Protein AF-0000000083104928 (afdb_homodimer)

Sequence (416 aa):
MKYLKHSHRYGLSLMKNEDEFIHLWEDITTALDTISEEDIINYYNQHCANSMSISKAINNLIKERLLQRGWNKESPIFQATKYRNKRWRLDFAKDKISIEVAFNHGEAIAWNLLKPVMASELNHIEKAIQTKVGVLITATKDMKKQGAFDGACGEYEKVLRYLTPMNDILTVPMVIIGLKAPQTFRVKKHKINGKNIGVIERFTDLKLMKYLKHSHRYGLSLMKNEDEFIHLWEDITTALDTISEEDIINYYNQHCANSMSISKAINNLIKERLLQRGWNKESPIFQATKYRNKRWRLDFAKDKISIEVAFNHGEAIAWNLLKPVMASELNHIEKAIQTKVGVLITATKDMKKQGAFDGACGEYEKVLRYLTPMNDILTVPMVIIGLKAPQTFRVKKHKINGKNIGVIERFTDLKL

Solvent-accessible surface area (backbone atoms only — not comparable to full-atom values): 21340 Å² total; per-residue (Å²): 71,59,64,48,78,42,61,40,80,54,20,46,57,45,30,70,68,34,81,88,29,32,66,58,42,49,51,54,50,48,36,44,55,68,38,44,70,63,54,42,52,53,44,23,63,72,74,37,55,77,33,37,33,47,60,63,36,49,54,50,52,48,48,52,41,39,44,75,71,66,38,39,64,66,31,45,30,34,59,52,70,94,46,51,51,79,87,33,38,33,53,26,33,48,87,41,36,32,35,33,75,45,76,46,52,40,58,39,49,56,53,61,59,40,50,42,31,56,21,39,54,88,61,96,59,56,61,59,37,62,30,62,35,27,35,39,39,28,30,20,66,59,17,32,58,35,32,34,41,63,86,59,34,35,35,33,68,61,54,58,65,47,47,69,77,35,42,85,65,53,70,50,21,21,31,43,31,19,32,50,46,67,88,58,42,32,34,43,79,42,75,54,95,89,38,64,25,26,42,84,42,45,52,76,65,62,80,104,71,59,63,48,80,42,61,39,82,54,20,44,58,44,30,69,66,35,81,90,29,32,66,57,43,48,49,54,51,48,35,44,56,67,39,45,70,64,53,45,53,52,43,22,62,72,75,37,56,77,34,38,33,47,59,63,35,50,53,50,53,48,48,52,41,38,45,77,70,66,39,38,64,66,32,46,31,35,58,51,72,92,45,51,52,79,87,33,38,33,52,25,32,47,88,40,35,32,35,35,75,45,76,47,53,39,58,39,50,56,52,61,59,41,50,43,32,55,20,38,55,88,61,95,58,57,62,58,36,62,31,62,36,28,34,38,40,27,32,21,65,61,17,32,59,35,32,34,40,63,87,60,34,35,34,32,67,60,54,57,65,47,47,69,77,36,43,85,65,54,73,48,21,20,30,41,31,20,34,50,45,68,88,59,43,34,34,43,78,41,76,54,95,90,37,62,24,27,41,83,42,46,52,76,66,62,80,103

Structure (mmCIF, N/CA/C/O backbone):
data_AF-0000000083104928-model_v1
#
loop_
_entity.id
_entity.type
_entity.pdbx_description
1 polymer 'Restriction endonuclease'
#
loop_
_atom_site.group_PDB
_atom_site.id
_atom_site.type_symbol
_atom_site.label_atom_id
_atom_site.label_alt_id
_atom_site.label_comp_id
_atom_site.label_asym_id
_atom_site.label_entity_id
_atom_site.label_seq_id
_atom_site.pdbx_PDB_ins_code
_atom_site.Cartn_x
_atom_site.Cartn_y
_atom_site.Cartn_z
_atom_site.occupancy
_atom_site.B_iso_or_equiv
_atom_site.auth_seq_id
_atom_site.auth_comp_id
_atom_site.auth_asym_id
_atom_site.auth_atom_id
_atom_site.pdbx_PDB_model_num
ATOM 1 N N . MET A 1 1 ? 1.192 27.172 7.723 1 92.25 1 MET A N 1
ATOM 2 C CA . MET A 1 1 ? 1.395 26.531 6.426 1 92.25 1 MET A CA 1
ATOM 3 C C . MET A 1 1 ? 0.105 26.531 5.609 1 92.25 1 MET A C 1
ATOM 5 O O . MET A 1 1 ? -0.984 26.375 6.164 1 92.25 1 MET A O 1
ATOM 9 N N . LYS A 1 2 ? 0.23 26.859 4.34 1 97 2 LYS A N 1
ATOM 10 C CA . LYS A 1 2 ? -0.907 26.781 3.43 1 97 2 LYS A CA 1
ATOM 11 C C . LYS A 1 2 ? -1.117 25.359 2.934 1 97 2 LYS A C 1
ATOM 13 O O . LYS A 1 2 ? -0.159 24.594 2.801 1 97 2 LYS A O 1
ATOM 18 N N . TYR A 1 3 ? -2.408 25.062 2.764 1 98.62 3 TYR A N 1
ATOM 19 C CA . TYR A 1 3 ? -2.688 23.703 2.328 1 98.62 3 TYR A CA 1
ATOM 20 C C . TYR A 1 3 ? -4.016 23.625 1.584 1 98.62 3 TYR A C 1
ATOM 22 O O . TYR A 1 3 ? -4.855 24.516 1.711 1 98.62 3 TYR A O 1
ATOM 30 N N . LEU A 1 4 ? -4.105 22.641 0.696 1 98.75 4 LEU A N 1
ATOM 31 C CA . LEU A 1 4 ? -5.34 22.281 0.007 1 98.75 4 LEU A CA 1
ATOM 32 C C . LEU A 1 4 ? -6.133 21.25 0.811 1 98.75 4 LEU A C 1
ATOM 34 O O . LEU A 1 4 ? -5.566 20.531 1.633 1 98.75 4 LEU A O 1
ATOM 38 N N . LYS A 1 5 ? -7.43 21.25 0.591 1 98.56 5 LYS A N 1
ATOM 39 C CA . LYS A 1 5 ? -8.312 20.281 1.236 1 98.56 5 LYS A CA 1
ATOM 40 C C . LYS A 1 5 ? -9.188 19.562 0.211 1 98.56 5 LYS A C 1
ATOM 42 O O . LYS A 1 5 ? -9.68 20.188 -0.731 1 98.56 5 LYS A O 1
ATOM 47 N N . HIS A 1 6 ? -9.336 18.297 0.372 1 98.75 6 HIS A N 1
ATOM 48 C CA . HIS A 1 6 ? -10.289 17.5 -0.39 1 98.75 6 HIS A CA 1
ATOM 49 C C . HIS A 1 6 ? -11.164 16.672 0.533 1 98.75 6 HIS A C 1
ATOM 51 O O . HIS A 1 6 ? -10.664 16.062 1.486 1 98.75 6 HIS A O 1
ATOM 57 N N . SER A 1 7 ? -12.445 16.734 0.189 1 98.69 7 SER A N 1
ATOM 58 C CA . SER A 1 7 ? -13.414 16 0.996 1 98.69 7 SER A CA 1
ATOM 59 C C . SER A 1 7 ? -13.766 14.664 0.354 1 98.69 7 SER A C 1
ATOM 61 O O . SER A 1 7 ? -14.273 14.625 -0.767 1 98.69 7 SER A O 1
ATOM 63 N N . HIS A 1 8 ? -13.461 13.594 1.001 1 98.44 8 HIS A N 1
ATOM 64 C CA . HIS A 1 8 ? -13.906 12.266 0.614 1 98.44 8 HIS A CA 1
ATOM 65 C C . HIS A 1 8 ? -15.109 11.828 1.445 1 98.44 8 HIS A C 1
ATOM 67 O O . HIS A 1 8 ? -15.07 11.883 2.676 1 98.44 8 HIS A O 1
ATOM 73 N N . ARG A 1 9 ? -16.203 11.445 0.816 1 97.19 9 ARG A N 1
ATOM 74 C CA . ARG A 1 9 ? -17.422 11 1.465 1 97.19 9 ARG A CA 1
ATOM 75 C C . ARG A 1 9 ? -17.875 12 2.523 1 97.19 9 ARG A C 1
ATOM 77 O O . ARG A 1 9 ? -18.156 11.625 3.666 1 97.19 9 ARG A O 1
ATOM 84 N N . TYR A 1 10 ? -17.766 13.258 2.225 1 97.69 10 TYR A N 1
ATOM 85 C CA . TYR A 1 10 ? -18.281 14.375 3.006 1 97.69 10 TYR A CA 1
ATOM 86 C C . TYR A 1 10 ? -17.5 14.555 4.293 1 97.69 10 TYR A C 1
ATOM 88 O O . TYR A 1 10 ? -18.016 15.07 5.285 1 97.69 10 TYR A O 1
ATOM 96 N N . GLY A 1 11 ? -16.25 14.094 4.277 1 98.44 11 GLY A N 1
ATOM 97 C CA . GLY A 1 11 ? -15.422 14.203 5.465 1 98.44 11 GLY A CA 1
ATOM 98 C C . GLY A 1 11 ? -15.242 15.625 5.945 1 98.44 11 GLY A C 1
ATOM 99 O O . GLY A 1 11 ? -15.336 15.898 7.145 1 98.44 11 GLY A O 1
ATOM 100 N N . LEU A 1 12 ? -15.055 16.5 5.008 1 98.5 12 LEU A N 1
ATOM 101 C CA . LEU A 1 12 ? -14.836 17.891 5.371 1 98.5 12 LEU A CA 1
ATOM 102 C C . LEU A 1 12 ? -16.094 18.5 5.969 1 98.5 12 LEU A C 1
ATOM 104 O O . LEU A 1 12 ? -16.031 19.25 6.953 1 98.5 12 LEU A O 1
ATOM 108 N N . SER A 1 13 ? -17.203 18.234 5.387 1 98.12 13 SER A N 1
ATOM 109 C CA . SER A 1 13 ? -18.484 18.719 5.898 1 98.12 13 SER A CA 1
ATOM 110 C C . SER A 1 13 ? -18.734 18.234 7.32 1 98.12 13 SER A C 1
ATOM 112 O O . SER A 1 13 ? -19.188 19 8.18 1 98.12 13 SER A O 1
ATOM 114 N N . LEU A 1 14 ? -18.484 17.031 7.562 1 98.06 14 LEU A N 1
ATOM 115 C CA . LEU A 1 14 ? -18.641 16.484 8.898 1 98.06 14 LEU A CA 1
ATOM 116 C C . LEU A 1 14 ? -17.734 17.188 9.898 1 98.06 14 LEU A C 1
ATOM 118 O O . LEU A 1 14 ? -18.172 17.594 10.969 1 98.06 14 LEU A O 1
ATOM 122 N N . MET A 1 15 ? -16.5 17.391 9.523 1 98 15 MET A N 1
ATOM 123 C CA . MET A 1 15 ? -15.508 18 10.406 1 98 15 MET A CA 1
ATOM 124 C C . MET A 1 15 ? -15.891 19.438 10.742 1 98 15 MET A C 1
ATOM 126 O O . MET A 1 15 ? -15.648 19.906 11.852 1 98 15 MET A O 1
ATOM 130 N N . LYS A 1 16 ? -16.531 20.094 9.852 1 97.94 16 LYS A N 1
ATOM 131 C CA . LYS A 1 16 ? -16.781 21.516 9.992 1 97.94 16 LYS A CA 1
ATOM 132 C C . LYS A 1 16 ? -18.125 21.766 10.656 1 97.94 16 LYS A C 1
ATOM 134 O O . LYS A 1 16 ? -18.375 22.859 11.203 1 97.94 16 LYS A O 1
ATOM 139 N N . ASN A 1 17 ? -19.062 20.781 10.602 1 97.44 17 ASN A N 1
ATOM 140 C CA . ASN A 1 17 ? -20.453 21.125 10.938 1 97.44 17 ASN A CA 1
ATOM 141 C C . ASN A 1 17 ? -20.984 20.266 12.078 1 97.44 17 ASN A C 1
ATOM 143 O O . ASN A 1 17 ? -21.984 20.609 12.711 1 97.44 17 ASN A O 1
ATOM 147 N N . GLU A 1 18 ? -20.375 19.172 12.328 1 97.06 18 GLU A N 1
ATOM 148 C CA . GLU A 1 18 ? -20.859 18.328 13.406 1 97.06 18 GLU A CA 1
ATOM 149 C C . GLU A 1 18 ? -20.234 18.719 14.742 1 97.06 18 GLU A C 1
ATOM 151 O O . GLU A 1 18 ? -19.016 18.828 14.852 1 97.06 18 GLU A O 1
ATOM 156 N N . ASP A 1 19 ? -21.047 18.812 15.703 1 96.69 19 ASP A N 1
ATOM 157 C CA . ASP A 1 19 ? -20.641 19.312 17.016 1 96.69 19 ASP A CA 1
ATOM 158 C C . ASP A 1 19 ? -19.5 18.469 17.594 1 96.69 19 ASP A C 1
ATOM 160 O O . ASP A 1 19 ? -18.594 19 18.234 1 96.69 19 ASP A O 1
ATOM 164 N N . GLU A 1 20 ? -19.531 17.234 17.328 1 95.94 20 GLU A N 1
ATOM 165 C CA . GLU A 1 20 ? -18.562 16.328 17.922 1 95.94 20 GLU A CA 1
ATOM 166 C C . GLU A 1 20 ? -17.188 16.5 17.297 1 95.94 20 GLU A C 1
ATOM 168 O O . GLU A 1 20 ? -16.172 16.141 17.891 1 95.94 20 GLU A O 1
ATOM 173 N N . PHE A 1 21 ? -17.141 17.125 16.094 1 97.69 21 PHE A N 1
ATOM 174 C CA . PHE A 1 21 ? -15.891 17.109 15.359 1 97.69 21 PHE A CA 1
ATOM 175 C C . PHE A 1 21 ? -15.312 18.5 15.219 1 97.69 21 PHE A C 1
ATOM 177 O O . PHE A 1 21 ? -14.117 18.672 14.938 1 97.69 21 PHE A O 1
ATOM 184 N N . ILE A 1 22 ? -16.062 19.547 15.414 1 98 22 ILE A N 1
ATOM 185 C CA . ILE A 1 22 ? -15.688 20.922 15.109 1 98 22 ILE A CA 1
ATOM 186 C C . ILE A 1 22 ? -14.422 21.297 15.883 1 98 22 ILE A C 1
ATOM 188 O O . ILE A 1 22 ? -13.484 21.859 15.32 1 98 22 ILE A O 1
ATOM 192 N N . HIS A 1 23 ? -14.406 21 17.141 1 97.81 23 HIS A N 1
ATOM 193 C CA . HIS A 1 23 ? -13.258 21.359 17.953 1 97.81 23 HIS A CA 1
ATOM 194 C C . HIS A 1 23 ? -12.008 20.594 17.531 1 97.81 23 HIS A C 1
ATOM 196 O O . HIS A 1 23 ? -10.898 21.109 17.609 1 97.81 23 HIS A O 1
ATOM 202 N N . LEU A 1 24 ? -12.117 19.328 17.094 1 98.25 24 LEU A N 1
ATOM 203 C CA . LEU A 1 24 ? -11.008 18.516 16.625 1 98.25 24 LEU A CA 1
ATOM 204 C C . LEU A 1 24 ? -10.461 19.047 15.297 1 98.25 24 LEU A C 1
ATOM 206 O O . LEU A 1 24 ? -9.25 19.078 15.086 1 98.25 24 LEU A O 1
ATOM 210 N N . TRP A 1 25 ? -11.414 19.453 14.461 1 98.56 25 TRP A N 1
ATOM 211 C CA . TRP A 1 25 ? -11.008 20.078 13.195 1 98.56 25 TRP A CA 1
ATOM 212 C C . TRP A 1 25 ? -10.227 21.359 13.453 1 98.56 25 TRP A C 1
ATOM 214 O O . TRP A 1 25 ? -9.211 21.609 12.805 1 98.56 25 TRP A O 1
ATOM 224 N N . GLU A 1 26 ? -10.68 22.125 14.359 1 98.19 26 GLU A N 1
ATOM 225 C CA . GLU A 1 26 ? -9.984 23.344 14.742 1 98.19 26 GLU A CA 1
ATOM 226 C C . GLU A 1 26 ? -8.578 23.047 15.266 1 98.19 26 GLU A C 1
ATOM 228 O O . GLU A 1 26 ? -7.633 23.766 14.969 1 98.19 26 GLU A O 1
ATOM 233 N N . ASP A 1 27 ? -8.43 21.969 16.047 1 98.25 27 ASP A N 1
ATOM 234 C CA . ASP A 1 27 ? -7.113 21.547 16.531 1 98.25 27 ASP A CA 1
ATOM 235 C C . ASP A 1 27 ? -6.16 21.297 15.359 1 98.25 27 ASP A C 1
ATOM 237 O O . ASP A 1 27 ? -5.027 21.781 15.367 1 98.25 27 ASP A O 1
ATOM 241 N N . ILE A 1 28 ? -6.629 20.547 14.406 1 98.69 28 ILE A N 1
ATOM 242 C CA . ILE A 1 28 ? -5.809 20.156 13.266 1 98.69 28 ILE A CA 1
ATOM 243 C C . ILE A 1 28 ? -5.426 21.375 12.445 1 98.69 28 ILE A C 1
ATOM 245 O O . ILE A 1 28 ? -4.25 21.594 12.133 1 98.69 28 ILE A O 1
ATOM 249 N N . THR A 1 29 ? -6.426 22.25 12.148 1 98.62 29 THR A N 1
ATOM 250 C CA . THR A 1 29 ? -6.164 23.406 11.32 1 98.62 29 THR A CA 1
ATOM 251 C C . THR A 1 29 ? -5.266 24.406 12.047 1 98.62 29 THR A C 1
ATOM 253 O O . THR A 1 29 ? -4.363 25 11.453 1 98.62 29 THR A O 1
ATOM 256 N N . THR A 1 30 ? -5.5 24.578 13.289 1 98.5 30 THR A N 1
ATOM 257 C CA . THR A 1 30 ? -4.645 25.469 14.07 1 98.5 30 THR A CA 1
ATOM 258 C C . THR A 1 30 ? -3.209 24.953 14.094 1 98.5 30 THR A C 1
ATOM 260 O O . THR A 1 30 ? -2.262 25.734 13.961 1 98.5 30 THR A O 1
ATOM 263 N N . ALA A 1 31 ? -3.07 23.625 14.328 1 98.5 31 ALA A N 1
ATOM 264 C CA . ALA A 1 31 ? -1.741 23.031 14.336 1 98.5 31 ALA A CA 1
ATOM 265 C C . ALA A 1 31 ? -0.997 23.328 13.039 1 98.5 31 ALA A C 1
ATOM 267 O O . ALA A 1 31 ? 0.179 23.703 13.062 1 98.5 31 ALA A O 1
ATOM 268 N N . LEU A 1 32 ? -1.646 23.203 11.922 1 98.62 32 LEU A N 1
ATOM 269 C CA . LEU A 1 32 ? -1.024 23.438 10.625 1 98.62 32 LEU A CA 1
ATOM 270 C C . LEU A 1 32 ? -0.812 24.922 10.391 1 98.62 32 LEU A C 1
ATOM 272 O O . LEU A 1 32 ? 0.261 25.344 9.945 1 98.62 32 LEU A O 1
ATOM 276 N N . ASP A 1 33 ? -1.805 25.75 10.766 1 98.19 33 ASP A N 1
ATOM 277 C CA . ASP A 1 33 ? -1.79 27.172 10.492 1 98.19 33 ASP A CA 1
ATOM 278 C C . ASP A 1 33 ? -0.716 27.891 11.32 1 98.19 33 ASP A C 1
ATOM 280 O O . ASP A 1 33 ? -0.203 28.938 10.914 1 98.19 33 ASP A O 1
ATOM 284 N N . THR A 1 34 ? -0.371 27.344 12.391 1 97.88 34 THR A N 1
ATOM 285 C CA . THR A 1 34 ? 0.566 28.016 13.289 1 97.88 34 THR A CA 1
ATOM 286 C C . THR A 1 34 ? 2.006 27.656 12.93 1 97.88 34 THR A C 1
ATOM 288 O O . THR A 1 34 ? 2.949 28.203 13.508 1 97.88 34 THR A O 1
ATOM 291 N N . ILE A 1 35 ? 2.201 26.766 12.07 1 98.31 35 ILE A N 1
ATOM 292 C CA . ILE A 1 35 ? 3.543 26.469 11.578 1 98.31 35 ILE A CA 1
ATOM 293 C C . ILE A 1 35 ? 3.939 27.484 10.508 1 98.31 35 ILE A C 1
ATOM 295 O O . ILE A 1 35 ? 3.438 27.438 9.383 1 98.31 35 ILE A O 1
ATOM 299 N N . SER A 1 36 ? 4.844 28.359 10.836 1 98 36 SER A N 1
ATOM 300 C CA . SER A 1 36 ? 5.324 29.344 9.875 1 98 36 SER A CA 1
ATOM 301 C C . SER A 1 36 ? 6.484 28.797 9.047 1 98 36 SER A C 1
ATOM 303 O O . SER A 1 36 ? 7.102 27.797 9.422 1 98 36 SER A O 1
ATOM 305 N N . GLU A 1 37 ? 6.691 29.422 7.969 1 97.75 37 GLU A N 1
ATOM 306 C CA . GLU A 1 37 ? 7.855 29.031 7.176 1 97.75 37 GLU A CA 1
ATOM 307 C C . GLU A 1 37 ? 9.148 29.234 7.961 1 97.75 37 GLU A C 1
ATOM 309 O O . GLU A 1 37 ? 10.102 28.469 7.805 1 97.75 37 GLU A O 1
ATOM 314 N N . GLU A 1 38 ? 9.172 30.25 8.766 1 97.81 38 GLU A N 1
ATOM 315 C CA . GLU A 1 38 ? 10.336 30.453 9.625 1 97.81 38 GLU A CA 1
ATOM 316 C C . GLU A 1 38 ? 10.508 29.312 10.609 1 97.81 38 GLU A C 1
ATOM 318 O O . GLU A 1 38 ? 11.633 28.922 10.93 1 97.81 38 GLU A O 1
ATOM 323 N N . ASP A 1 39 ? 9.414 28.844 11.148 1 98.19 39 ASP A N 1
ATOM 324 C CA . ASP A 1 39 ? 9.484 27.672 12 1 98.19 39 ASP A CA 1
ATOM 325 C C . ASP A 1 39 ? 10.164 26.5 11.281 1 98.19 39 ASP A C 1
ATOM 327 O O . ASP A 1 39 ? 11 25.812 11.859 1 98.19 39 ASP A O 1
ATOM 331 N N . ILE A 1 40 ? 9.758 26.25 10.055 1 98 40 ILE A N 1
ATOM 332 C CA . ILE A 1 40 ? 10.289 25.141 9.266 1 98 40 ILE A CA 1
ATOM 333 C C . ILE A 1 40 ? 11.781 25.344 9.039 1 98 40 ILE A C 1
ATOM 335 O O . ILE A 1 40 ? 12.578 24.438 9.266 1 98 40 ILE A O 1
ATOM 339 N N . ILE A 1 41 ? 12.141 26.547 8.617 1 96.94 41 ILE A N 1
ATOM 340 C CA . ILE A 1 41 ? 13.539 26.859 8.344 1 96.94 41 ILE A CA 1
ATOM 341 C C . ILE A 1 41 ? 14.367 26.656 9.609 1 96.94 41 ILE A C 1
ATOM 343 O O . ILE A 1 41 ? 15.406 26 9.586 1 96.94 41 ILE A O 1
ATOM 347 N N . ASN A 1 42 ? 13.914 27.266 10.68 1 97.12 42 ASN A N 1
ATOM 348 C CA . ASN A 1 42 ? 14.648 27.188 11.938 1 97.12 42 ASN A CA 1
ATOM 349 C C . ASN A 1 42 ? 14.789 25.75 12.422 1 97.12 42 ASN A C 1
ATOM 351 O O . ASN A 1 42 ? 15.875 25.328 12.82 1 97.12 42 ASN A O 1
ATOM 355 N N . TYR A 1 43 ? 13.688 25 12.359 1 97.69 43 TYR A N 1
ATOM 356 C CA . TYR A 1 43 ? 13.734 23.609 12.805 1 97.69 43 TYR A CA 1
ATOM 357 C C . TYR A 1 43 ? 14.664 22.781 11.93 1 97.69 43 TYR A C 1
ATOM 359 O O . TYR A 1 43 ? 15.453 21.984 12.43 1 97.69 43 TYR A O 1
ATOM 367 N N . TYR A 1 44 ? 14.523 22.938 10.68 1 96.75 44 TYR A N 1
ATOM 368 C CA . TYR A 1 44 ? 15.375 22.219 9.734 1 96.75 44 TYR A CA 1
ATOM 369 C C . TYR A 1 44 ? 16.844 22.5 10.008 1 96.75 44 TYR A C 1
ATOM 371 O O . TYR A 1 44 ? 17.641 21.562 10.141 1 96.75 44 TYR A O 1
ATOM 379 N N . ASN A 1 45 ? 17.219 23.734 10.141 1 95.06 45 ASN A N 1
ATOM 380 C CA . ASN A 1 45 ? 18.609 24.125 10.344 1 95.06 45 ASN A CA 1
ATOM 381 C C . ASN A 1 45 ? 19.156 23.625 11.672 1 95.06 45 ASN A C 1
ATOM 383 O O . ASN A 1 45 ? 20.328 23.266 11.781 1 95.06 45 ASN A O 1
ATOM 387 N N . GLN A 1 46 ? 18.328 23.578 12.562 1 95.56 46 GLN A N 1
ATOM 388 C CA . GLN A 1 46 ? 18.766 23.219 13.906 1 95.56 46 GLN A CA 1
ATOM 389 C C . GLN A 1 46 ? 18.812 21.703 14.078 1 95.56 46 GLN A C 1
ATOM 391 O O . GLN A 1 46 ? 19.672 21.188 14.773 1 95.56 46 GLN A O 1
ATOM 396 N N . HIS A 1 47 ? 17.891 20.969 13.383 1 94.5 47 HIS A N 1
ATOM 397 C CA . HIS A 1 47 ? 17.703 19.578 13.781 1 94.5 47 HIS A CA 1
ATOM 398 C C . HIS A 1 47 ? 17.859 18.641 12.586 1 94.5 47 HIS A C 1
ATOM 400 O O . HIS A 1 47 ? 18 17.438 12.75 1 94.5 47 HIS A O 1
ATOM 406 N N . CYS A 1 48 ? 17.812 19.203 11.328 1 90.38 48 CYS A N 1
ATOM 407 C CA . CYS A 1 48 ? 17.766 18.328 10.156 1 90.38 48 CYS A CA 1
ATOM 408 C C . CYS A 1 48 ? 18.828 18.734 9.141 1 90.38 48 CYS A C 1
ATOM 410 O O . CYS A 1 48 ? 18.656 18.531 7.938 1 90.38 48 CYS A O 1
ATOM 412 N N . ALA A 1 49 ? 19.812 19.438 9.508 1 80.62 49 ALA A N 1
ATOM 413 C CA . ALA A 1 49 ? 20.797 20.031 8.617 1 80.62 49 ALA A CA 1
ATOM 414 C C . ALA A 1 49 ? 21.453 18.969 7.734 1 80.62 49 ALA A C 1
ATOM 416 O O . ALA A 1 49 ? 21.891 19.281 6.621 1 80.62 49 ALA A O 1
ATOM 417 N N . ASN A 1 50 ? 21.438 17.781 8.133 1 87.31 50 ASN A N 1
ATOM 418 C CA . ASN A 1 50 ? 22.078 16.734 7.336 1 87.31 50 ASN A CA 1
ATOM 419 C C . ASN A 1 50 ? 21.078 15.977 6.48 1 87.31 50 ASN A C 1
ATOM 421 O O . ASN A 1 50 ? 21.453 15.07 5.727 1 87.31 50 ASN A O 1
ATOM 425 N N . SER A 1 51 ? 19.891 16.469 6.469 1 92.25 51 SER A N 1
ATOM 426 C CA . SER A 1 51 ? 18.844 15.812 5.68 1 92.25 51 SER A CA 1
ATOM 427 C C . SER A 1 51 ? 18.641 16.516 4.344 1 92.25 51 SER A C 1
ATOM 429 O O . SER A 1 51 ? 18.891 17.719 4.223 1 92.25 51 SER A O 1
ATOM 431 N N . MET A 1 52 ? 18.281 15.805 3.357 1 94.44 52 MET A N 1
ATOM 432 C CA . MET A 1 52 ? 18.062 16.359 2.021 1 94.44 52 MET A CA 1
ATOM 433 C C . MET A 1 52 ? 16.797 17.188 1.972 1 94.44 52 MET A C 1
ATOM 435 O O . MET A 1 52 ? 16.781 18.266 1.373 1 94.44 52 MET A O 1
ATOM 439 N N . SER A 1 53 ? 15.781 16.75 2.604 1 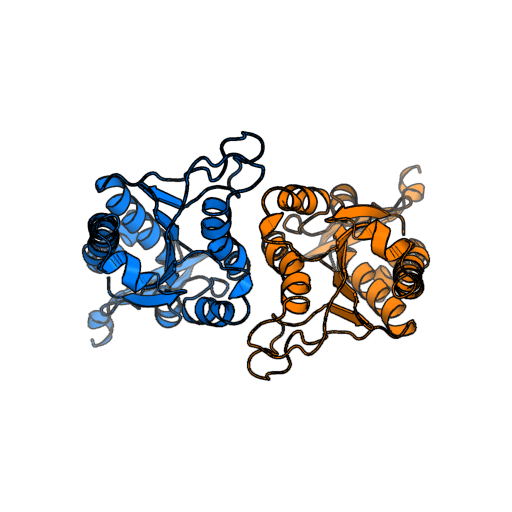96.44 53 SER A N 1
ATOM 440 C CA . SER A 1 53 ? 14.461 17.359 2.443 1 96.44 53 SER A CA 1
ATOM 441 C C . SER A 1 53 ? 13.969 17.953 3.754 1 96.44 53 SER A C 1
ATOM 443 O O . SER A 1 53 ? 14.492 17.641 4.824 1 96.44 53 SER A O 1
ATOM 445 N N . ILE A 1 54 ? 12.938 18.766 3.666 1 97.12 54 ILE A N 1
ATOM 446 C CA . ILE A 1 54 ? 12.367 19.391 4.855 1 97.12 54 ILE A CA 1
ATOM 447 C C . ILE A 1 54 ? 11.242 18.516 5.406 1 97.12 54 ILE A C 1
ATOM 449 O O . ILE A 1 54 ? 10.531 18.922 6.328 1 97.12 54 ILE A O 1
ATOM 453 N N . SER A 1 55 ? 10.984 17.344 4.895 1 97 55 SER A N 1
ATOM 454 C CA . SER A 1 55 ? 9.891 16.469 5.305 1 97 55 SER A CA 1
ATOM 455 C C . SER A 1 55 ? 9.969 16.156 6.797 1 97 55 SER A C 1
ATOM 457 O O . SER A 1 55 ? 8.961 16.219 7.504 1 97 55 SER A O 1
ATOM 459 N N . LYS A 1 56 ? 11.18 15.875 7.273 1 96.19 56 LYS A N 1
ATOM 460 C CA . LYS A 1 56 ? 11.344 15.562 8.688 1 96.19 56 LYS A CA 1
ATOM 461 C C . LYS A 1 56 ? 11 16.766 9.57 1 96.19 56 LYS A C 1
ATOM 463 O O . LYS A 1 56 ? 10.375 16.609 10.617 1 96.19 56 LYS A O 1
ATOM 468 N N . ALA A 1 57 ? 11.477 17.891 9.164 1 97.56 57 ALA A N 1
ATOM 469 C CA . ALA A 1 57 ? 11.18 19.109 9.914 1 97.56 57 ALA A CA 1
ATOM 470 C C . ALA A 1 57 ? 9.68 19.344 10.023 1 97.56 57 ALA A C 1
ATOM 472 O O . ALA A 1 57 ? 9.156 19.578 11.117 1 97.56 57 ALA A O 1
ATOM 473 N N . ILE A 1 58 ? 8.945 19.234 8.922 1 98.19 58 ILE A N 1
ATOM 474 C CA . ILE A 1 58 ? 7.508 19.453 8.891 1 98.19 58 ILE A CA 1
ATOM 475 C C . ILE A 1 58 ? 6.805 18.406 9.758 1 98.19 58 ILE A C 1
ATOM 477 O O . ILE A 1 58 ? 5.934 18.75 10.562 1 98.19 58 ILE A O 1
ATOM 481 N N . ASN A 1 59 ? 7.191 17.172 9.555 1 97.62 59 ASN A N 1
ATOM 482 C CA . ASN A 1 59 ? 6.598 16.078 10.312 1 97.62 59 ASN A CA 1
ATOM 483 C C . ASN A 1 59 ? 6.723 16.312 11.82 1 97.62 59 ASN A C 1
ATOM 485 O O . ASN A 1 59 ? 5.762 16.109 12.562 1 97.62 59 ASN A O 1
ATOM 489 N N . ASN A 1 60 ? 7.895 16.734 12.227 1 97.88 60 ASN A N 1
ATOM 490 C CA . ASN A 1 60 ? 8.133 16.953 13.656 1 97.88 60 ASN A CA 1
ATOM 491 C C . ASN A 1 60 ? 7.371 18.172 14.18 1 97.88 60 ASN A C 1
ATOM 493 O O . ASN A 1 60 ? 6.895 18.172 15.312 1 97.88 60 ASN A O 1
ATOM 497 N N . LEU A 1 61 ? 7.309 19.172 13.406 1 98.62 61 LEU A N 1
ATOM 498 C CA . LEU A 1 61 ? 6.555 20.344 13.805 1 98.62 61 LEU A CA 1
ATOM 499 C C . LEU A 1 61 ? 5.07 20.031 13.945 1 98.62 61 LEU A C 1
ATOM 501 O O . LEU A 1 61 ? 4.422 20.453 14.898 1 98.62 61 LEU A O 1
ATOM 505 N N . ILE A 1 62 ? 4.496 19.234 13 1 98.69 62 ILE A N 1
ATOM 506 C CA . ILE A 1 62 ? 3.105 18.812 13.086 1 98.69 62 ILE A CA 1
ATOM 507 C C . ILE A 1 62 ? 2.902 17.984 14.359 1 98.69 62 ILE A C 1
ATOM 509 O O . ILE A 1 62 ? 1.945 18.203 15.102 1 98.69 62 ILE A O 1
ATOM 513 N N . LYS A 1 63 ? 3.809 17.109 14.562 1 98.56 63 LYS A N 1
ATOM 514 C CA . LYS A 1 63 ? 3.748 16.266 15.75 1 98.56 63 LYS A CA 1
ATOM 515 C C . LYS A 1 63 ? 3.719 17.094 17.031 1 98.56 63 LYS A C 1
ATOM 517 O O . LYS A 1 63 ? 2.861 16.891 17.891 1 98.56 63 LYS A O 1
ATOM 522 N N . GLU A 1 64 ? 4.633 18.016 17.125 1 98.38 64 GLU A N 1
ATOM 523 C CA . GLU A 1 64 ? 4.711 18.859 18.312 1 98.38 64 GLU A CA 1
ATOM 524 C C . GLU A 1 64 ? 3.404 19.625 18.531 1 98.38 64 GLU A C 1
ATOM 526 O O . GLU A 1 64 ? 2.889 19.672 19.656 1 98.38 64 GLU A O 1
ATOM 531 N N . ARG A 1 65 ? 2.854 20.203 17.5 1 98.56 65 ARG A N 1
ATOM 532 C CA . ARG A 1 65 ? 1.645 21.016 17.609 1 98.56 65 ARG A CA 1
ATOM 533 C C . ARG A 1 65 ? 0.443 20.156 17.984 1 98.56 65 ARG A C 1
ATOM 535 O O . ARG A 1 65 ? -0.401 20.578 18.781 1 98.56 65 ARG A O 1
ATOM 542 N N . LEU A 1 66 ? 0.35 18.938 17.406 1 98.62 66 LEU A N 1
ATOM 543 C CA . LEU A 1 66 ? -0.77 18.047 17.703 1 98.62 66 LEU A CA 1
ATOM 544 C C . LEU A 1 66 ? -0.673 17.516 19.125 1 98.62 66 LEU A C 1
ATOM 546 O O . LEU A 1 66 ? -1.677 17.453 19.844 1 98.62 66 LEU A O 1
ATOM 550 N N . LEU A 1 67 ? 0.539 17.219 19.531 1 98.62 67 LEU A N 1
ATOM 551 C CA . LEU A 1 67 ? 0.729 16.734 20.891 1 98.62 67 LEU A CA 1
ATOM 552 C C . LEU A 1 67 ? 0.37 17.812 21.906 1 98.62 67 LEU A C 1
ATOM 554 O O . LEU A 1 67 ? -0.251 17.516 22.938 1 98.62 67 LEU A O 1
ATOM 558 N N . GLN A 1 68 ? 0.736 19.016 21.656 1 98.12 68 GLN A N 1
ATOM 559 C CA . GLN A 1 68 ? 0.413 20.156 22.516 1 98.12 68 GLN A CA 1
ATOM 560 C C . GLN A 1 68 ? -1.097 20.312 22.672 1 98.12 68 GLN A C 1
ATOM 562 O O . GLN A 1 68 ? -1.57 20.844 23.672 1 98.12 68 GLN A O 1
ATOM 567 N N . ARG A 1 69 ? -1.816 19.766 21.719 1 97.94 69 ARG A N 1
ATOM 568 C CA . ARG A 1 69 ? -3.268 19.922 21.719 1 97.94 69 ARG A CA 1
ATOM 569 C C . ARG A 1 69 ? -3.955 18.641 22.172 1 97.94 69 ARG A C 1
ATOM 571 O O . ARG A 1 69 ? -5.16 18.469 21.969 1 97.94 69 ARG A O 1
ATOM 578 N N . GLY A 1 70 ? -3.174 17.688 22.641 1 98.12 70 GLY A N 1
ATOM 579 C CA . GLY A 1 70 ? -3.725 16.531 23.328 1 98.12 70 GLY A CA 1
ATOM 580 C C . GLY A 1 70 ? -3.936 15.344 22.422 1 98.12 70 GLY A C 1
ATOM 581 O O . GLY A 1 70 ? -4.625 14.383 22.781 1 98.12 70 GLY A O 1
ATOM 582 N N . TRP A 1 71 ? -3.422 15.344 21.234 1 98.5 71 TRP A N 1
ATOM 583 C CA . TRP A 1 71 ? -3.52 14.188 20.359 1 98.5 71 TRP A CA 1
ATOM 584 C C . TRP A 1 71 ? -2.555 13.086 20.781 1 98.5 71 TRP A C 1
ATOM 586 O O . TRP A 1 71 ? -1.432 13.367 21.203 1 98.5 71 TRP A O 1
ATOM 596 N N . ASN A 1 72 ? -3.039 11.859 20.656 1 97.88 72 ASN A N 1
ATOM 597 C CA . ASN A 1 72 ? -2.201 10.703 20.953 1 97.88 72 ASN A CA 1
ATOM 598 C C . ASN A 1 72 ? -1.39 10.273 19.734 1 97.88 72 ASN A C 1
ATOM 600 O O . ASN A 1 72 ? -1.916 10.203 18.625 1 97.88 72 ASN A O 1
ATOM 604 N N . LYS A 1 73 ? -0.14 10.008 19.953 1 97.5 73 LYS A N 1
ATOM 605 C CA . LYS A 1 73 ? 0.711 9.539 18.875 1 97.5 73 LYS A CA 1
ATOM 606 C C . LYS A 1 73 ? 0.769 8.008 18.828 1 97.5 73 LYS A C 1
ATOM 608 O O . LYS A 1 73 ? 0.521 7.352 19.844 1 97.5 73 LYS A O 1
ATOM 613 N N . GLU A 1 74 ? 1.048 7.438 17.609 1 94.94 74 GLU A N 1
ATOM 614 C CA . GLU A 1 74 ? 1.265 6.008 17.406 1 94.94 74 GLU A CA 1
ATOM 615 C C . GLU A 1 74 ? 0.169 5.184 18.094 1 94.94 74 GLU A C 1
ATOM 617 O O . GLU A 1 74 ? 0.459 4.277 18.875 1 94.94 74 GLU A O 1
ATOM 622 N N . SER A 1 75 ? -1.043 5.559 17.75 1 94.56 75 SER A N 1
ATOM 623 C CA . SER A 1 75 ? -2.197 4.941 18.391 1 94.56 75 SER A CA 1
ATOM 624 C C . SER A 1 75 ? -2.545 3.607 17.734 1 94.56 75 SER A C 1
ATOM 626 O O . SER A 1 75 ? -2.711 3.531 16.516 1 94.56 75 SER A O 1
ATOM 628 N N . PRO A 1 76 ? -2.67 2.551 18.594 1 93.75 76 PRO A N 1
ATOM 629 C CA . PRO A 1 76 ? -3.037 1.262 18 1 93.75 76 PRO A CA 1
ATOM 630 C C . PRO A 1 76 ? -4.438 1.271 17.391 1 93.75 76 PRO A C 1
ATOM 632 O O . PRO A 1 76 ? -5.348 1.907 17.938 1 93.75 76 PRO A O 1
ATOM 635 N N . ILE A 1 77 ? -4.578 0.528 16.312 1 94.06 77 ILE A N 1
ATOM 636 C CA . ILE A 1 77 ? -5.887 0.365 15.695 1 94.06 77 ILE A CA 1
ATOM 637 C C . ILE A 1 77 ? -6.684 -0.706 16.438 1 94.06 77 ILE A C 1
ATOM 639 O O . ILE A 1 77 ? -7.875 -0.534 16.688 1 94.06 77 ILE A O 1
ATOM 643 N N . PHE A 1 78 ? -5.961 -1.728 16.844 1 91.19 78 PHE A N 1
ATOM 644 C CA . PHE A 1 78 ? -6.598 -2.893 17.438 1 91.19 78 PHE A CA 1
ATOM 645 C C . PHE A 1 78 ? -6.152 -3.059 18.891 1 91.19 78 PHE A C 1
ATOM 647 O O . PHE A 1 78 ? -5.051 -2.652 19.25 1 91.19 78 PHE A O 1
ATOM 654 N N . GLN A 1 79 ? -6.992 -3.715 19.656 1 86.81 79 GLN A N 1
ATOM 655 C CA . GLN A 1 79 ? -6.676 -3.984 21.047 1 86.81 79 GLN A CA 1
ATOM 656 C C . GLN A 1 79 ? -5.742 -5.184 21.188 1 86.81 79 GLN A C 1
ATOM 658 O O . GLN A 1 79 ? -4.883 -5.211 22.078 1 86.81 79 GLN A O 1
ATOM 663 N N . ALA A 1 80 ? -6.012 -6.121 20.328 1 83.25 80 ALA A N 1
ATOM 664 C CA . ALA A 1 80 ? -5.23 -7.352 20.391 1 83.25 80 ALA A CA 1
ATOM 665 C C . ALA A 1 80 ? -3.742 -7.074 20.203 1 83.25 80 ALA A C 1
ATOM 667 O O . ALA A 1 80 ? -3.35 -6.402 19.25 1 83.25 80 ALA A O 1
ATOM 668 N N . THR A 1 81 ? -2.957 -7.676 20.906 1 79.81 81 THR A N 1
ATOM 669 C CA . THR A 1 81 ? -1.522 -7.418 20.938 1 79.81 81 THR A CA 1
ATOM 670 C C . THR A 1 81 ? -0.849 -7.934 19.672 1 79.81 81 THR A C 1
ATOM 672 O O . THR A 1 81 ? 0.163 -7.387 19.234 1 79.81 81 THR A O 1
ATOM 675 N N . LYS A 1 82 ? -1.421 -8.977 19.109 1 82.06 82 LYS A N 1
ATOM 676 C CA . LYS A 1 82 ? -0.817 -9.562 17.922 1 82.06 82 LYS A CA 1
ATOM 677 C C . LYS A 1 82 ? -0.864 -8.594 16.75 1 82.06 82 LYS A C 1
ATOM 679 O O . LYS A 1 82 ? -0.14 -8.758 15.766 1 82.06 82 LYS A O 1
ATOM 684 N N . TYR A 1 83 ? -1.652 -7.629 16.922 1 79.75 83 TYR A N 1
ATOM 685 C CA . TYR A 1 83 ? -1.783 -6.637 15.867 1 79.75 83 TYR A CA 1
ATOM 686 C C . TYR A 1 83 ? -1.329 -5.262 16.344 1 79.75 83 TYR A C 1
ATOM 688 O O . TYR A 1 83 ? -1.97 -4.25 16.047 1 79.75 83 TYR A O 1
ATOM 696 N N . ARG A 1 84 ? -0.264 -5.215 17.047 1 74.31 84 ARG A N 1
ATOM 697 C CA . ARG A 1 84 ? 0.174 -3.934 17.594 1 74.31 84 ARG A CA 1
ATOM 698 C C . ARG A 1 84 ? 1.445 -3.451 16.906 1 74.31 84 ARG A C 1
ATOM 700 O O . ARG A 1 84 ? 1.944 -2.363 17.203 1 74.31 84 ARG A O 1
ATOM 707 N N . ASN A 1 85 ? 1.868 -4.148 16.031 1 76 85 ASN A N 1
ATOM 708 C CA . ASN A 1 85 ? 3.072 -3.717 15.336 1 76 85 ASN A CA 1
ATOM 709 C C . ASN A 1 85 ? 2.84 -2.414 14.57 1 76 85 ASN A C 1
ATOM 711 O O . ASN A 1 85 ? 1.709 -1.933 14.492 1 76 85 ASN A O 1
ATOM 715 N N . LYS A 1 86 ? 3.873 -1.834 14.172 1 74 86 LYS A N 1
ATOM 716 C CA . LYS A 1 86 ? 3.906 -0.498 13.586 1 74 86 LYS A CA 1
ATOM 717 C C . LYS A 1 86 ? 2.9 -0.375 12.445 1 74 86 LYS A C 1
ATOM 719 O O . LYS A 1 86 ? 2.365 0.708 12.195 1 74 86 LYS A O 1
ATOM 724 N N . ARG A 1 87 ? 2.553 -1.429 11.875 1 80.62 87 ARG A N 1
ATOM 725 C CA . ARG A 1 87 ? 1.682 -1.385 10.703 1 80.62 87 ARG A CA 1
ATOM 726 C C . ARG A 1 87 ? 0.226 -1.187 11.109 1 80.62 87 ARG A C 1
ATOM 728 O O . ARG A 1 87 ? -0.591 -0.727 10.312 1 80.62 87 ARG A O 1
ATOM 735 N N . TRP A 1 88 ? -0.002 -1.336 12.328 1 89.56 88 TRP A N 1
ATOM 736 C CA . TRP A 1 88 ? -1.387 -1.261 12.781 1 89.56 88 TRP A CA 1
ATOM 737 C C . TRP A 1 88 ? -1.575 -0.115 13.773 1 89.56 88 TRP A C 1
ATOM 739 O O . TRP A 1 88 ? -2.248 -0.273 14.797 1 89.56 88 TRP A O 1
ATOM 749 N N . ARG A 1 89 ? -0.867 0.872 13.484 1 95 89 ARG A N 1
ATOM 750 C CA . ARG A 1 89 ? -0.996 2.07 14.312 1 95 89 ARG A CA 1
ATOM 751 C C . ARG A 1 89 ? -1.356 3.283 13.461 1 95 89 ARG A C 1
ATOM 753 O O . ARG A 1 89 ? -0.998 3.35 12.281 1 95 89 ARG A O 1
ATOM 760 N N . LEU A 1 90 ? -2.043 4.133 14.07 1 97.12 90 LEU A N 1
ATOM 761 C CA . LEU A 1 90 ? -2.309 5.453 13.508 1 97.12 90 LEU A CA 1
ATOM 762 C C . LEU A 1 90 ? -1.257 6.461 13.953 1 97.12 90 LEU A C 1
ATOM 764 O O . LEU A 1 90 ? -0.79 6.406 15.094 1 97.12 90 LEU A O 1
ATOM 768 N N . ASP A 1 91 ? -0.854 7.359 13.102 1 97.81 91 ASP A N 1
ATOM 769 C CA . ASP A 1 91 ? 0.13 8.359 13.508 1 97.81 91 ASP A CA 1
ATOM 770 C C . ASP A 1 91 ? -0.374 9.164 14.703 1 97.81 91 ASP A C 1
ATOM 772 O O . ASP A 1 91 ? 0.35 9.352 15.68 1 97.81 91 ASP A O 1
ATOM 776 N N . PHE A 1 92 ? -1.646 9.68 14.586 1 98.56 92 PHE A N 1
ATOM 777 C CA . PHE A 1 92 ? -2.279 10.398 15.68 1 98.56 92 PHE A CA 1
ATOM 778 C C . PHE A 1 92 ? -3.756 10.031 15.789 1 98.56 92 PHE A C 1
ATOM 780 O O . PHE A 1 92 ? -4.387 9.68 14.789 1 98.56 92 PHE A O 1
ATOM 787 N N . ALA A 1 93 ? -4.223 10.148 16.969 1 98.38 93 ALA A N 1
ATOM 788 C CA . ALA A 1 93 ? -5.652 9.945 17.188 1 98.38 93 ALA A CA 1
ATOM 789 C C . ALA A 1 93 ? -6.148 10.758 18.375 1 98.38 93 ALA A C 1
ATOM 791 O O . ALA A 1 93 ? -5.406 10.9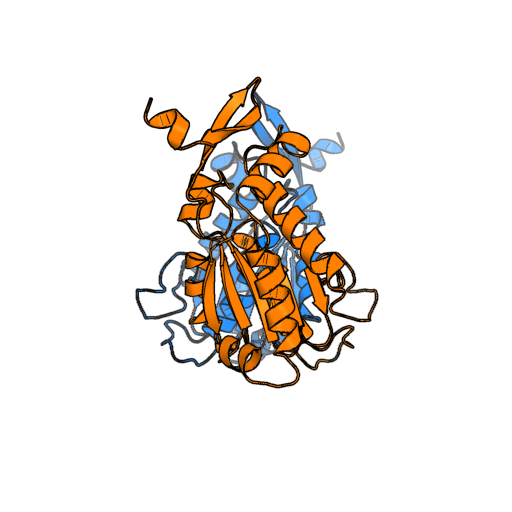84 19.344 1 98.38 93 ALA A O 1
ATOM 792 N N . LYS A 1 94 ? -7.262 11.227 18.312 1 98 94 LYS A N 1
ATOM 793 C CA . LYS A 1 94 ? -7.98 11.898 19.391 1 98 94 LYS A CA 1
ATOM 794 C C . LYS A 1 94 ? -9.484 11.734 19.234 1 98 94 LYS A C 1
ATOM 796 O O . LYS A 1 94 ? -10.039 12.023 18.172 1 98 94 LYS A O 1
ATOM 801 N N . ASP A 1 95 ? -10.102 11.18 20.297 1 96.38 95 ASP A N 1
ATOM 802 C CA . ASP A 1 95 ? -11.523 10.859 20.266 1 96.38 95 ASP A CA 1
ATOM 803 C C . ASP A 1 95 ? -11.859 9.945 19.094 1 96.38 95 ASP A C 1
ATOM 805 O O . ASP A 1 95 ? -11.359 8.828 19 1 96.38 95 ASP A O 1
ATOM 809 N N . LYS A 1 96 ? -12.617 10.438 18.047 1 96.94 96 LYS A N 1
ATOM 810 C CA . LYS A 1 96 ? -13.078 9.578 16.953 1 96.94 96 LYS A CA 1
ATOM 811 C C . LYS A 1 96 ? -12.43 9.969 15.633 1 96.94 96 LYS A C 1
ATOM 813 O O . LYS A 1 96 ? -12.938 9.625 14.562 1 96.94 96 LYS A O 1
ATOM 818 N N . ILE A 1 97 ? -11.289 10.688 15.742 1 98.5 97 ILE A N 1
ATOM 819 C CA . ILE A 1 97 ? -10.602 11.125 14.531 1 98.5 97 ILE A CA 1
ATOM 820 C C . ILE A 1 97 ? -9.203 10.508 14.484 1 98.5 97 ILE A C 1
ATOM 822 O O . ILE A 1 97 ? -8.508 10.453 15.5 1 98.5 97 ILE A O 1
ATOM 826 N N . SER A 1 98 ? -8.844 10.016 13.375 1 98.19 98 SER A N 1
ATOM 827 C CA . SER A 1 98 ? -7.492 9.516 13.133 1 98.19 98 SER A CA 1
ATOM 828 C C . SER A 1 98 ? -6.766 10.352 12.086 1 98.19 98 SER A C 1
ATOM 830 O O . SER A 1 98 ? -7.383 10.812 11.125 1 98.19 98 SER A O 1
ATOM 832 N N . ILE A 1 99 ? -5.465 10.523 12.297 1 98.81 99 ILE A N 1
ATOM 833 C CA . ILE A 1 99 ? -4.648 11.297 11.367 1 98.81 99 ILE A CA 1
ATOM 834 C C . ILE A 1 99 ? -3.482 10.445 10.867 1 98.81 99 ILE A C 1
ATOM 836 O O . ILE A 1 99 ? -2.793 9.797 11.664 1 98.81 99 ILE A O 1
ATOM 840 N N . GLU A 1 100 ? -3.287 10.367 9.586 1 98.5 100 GLU A N 1
ATOM 841 C CA . GLU A 1 100 ? -2.082 9.836 8.953 1 98.5 100 GLU A CA 1
ATOM 842 C C . GLU A 1 100 ? -1.273 10.945 8.289 1 98.5 100 GLU A C 1
ATOM 844 O O . GLU A 1 100 ? -1.806 11.719 7.488 1 98.5 100 GLU A O 1
ATOM 849 N N . VAL A 1 101 ? -0.055 11.102 8.672 1 98.44 101 VAL A N 1
ATOM 850 C CA . VAL A 1 101 ? 0.874 11.984 7.98 1 98.44 101 VAL A CA 1
ATOM 851 C C . VAL A 1 101 ? 1.719 11.188 6.992 1 98.44 101 VAL A C 1
ATOM 853 O O . VAL A 1 101 ? 2.557 10.375 7.398 1 98.44 101 VAL A O 1
ATOM 856 N N . ALA A 1 102 ? 1.522 11.43 5.73 1 97.38 102 ALA A N 1
ATOM 857 C CA . ALA A 1 102 ? 2.014 10.531 4.688 1 97.38 102 ALA A CA 1
ATOM 858 C C . ALA A 1 102 ? 3.088 11.211 3.842 1 97.38 102 ALA A C 1
ATOM 860 O O . ALA A 1 102 ? 2.855 11.531 2.674 1 97.38 102 ALA A O 1
ATOM 861 N N . PHE A 1 103 ? 4.309 11.281 4.367 1 96.88 103 PHE A N 1
ATOM 862 C CA . PHE A 1 103 ? 5.461 11.758 3.615 1 96.88 103 PHE A CA 1
ATOM 863 C C . PHE A 1 103 ? 6.348 10.602 3.182 1 96.88 103 PHE A C 1
ATOM 865 O O . PHE A 1 103 ? 7.512 10.797 2.826 1 96.88 103 PHE A O 1
ATOM 872 N N . ASN A 1 104 ? 5.816 9.422 3.229 1 94.06 104 ASN A N 1
ATOM 873 C CA . ASN A 1 104 ? 6.559 8.211 2.879 1 94.06 104 ASN A CA 1
ATOM 874 C C . ASN A 1 104 ? 6.375 7.852 1.407 1 94.06 104 ASN A C 1
ATOM 876 O O . ASN A 1 104 ? 5.793 8.617 0.642 1 94.06 104 ASN A O 1
ATOM 880 N N . HIS A 1 105 ? 7.031 6.766 1.086 1 93.06 105 HIS A N 1
ATOM 881 C CA . HIS A 1 105 ? 7.016 6.258 -0.282 1 93.06 105 HIS A CA 1
ATOM 882 C C . HIS A 1 105 ? 5.586 6.117 -0.799 1 93.06 105 HIS A C 1
ATOM 884 O O . HIS A 1 105 ? 4.691 5.711 -0.056 1 93.06 105 HIS A O 1
ATOM 890 N N . GLY A 1 106 ? 5.457 6.387 -2.125 1 93.56 106 GLY A N 1
ATOM 891 C CA . GLY A 1 106 ? 4.152 6.344 -2.766 1 93.56 106 GLY A CA 1
ATOM 892 C C . GLY A 1 106 ? 3.484 4.984 -2.662 1 93.56 106 GLY A C 1
ATOM 893 O O . GLY A 1 106 ? 2.256 4.891 -2.658 1 93.56 106 GLY A O 1
ATOM 894 N N . GLU A 1 107 ? 4.246 3.947 -2.518 1 91.62 107 GLU A N 1
ATOM 895 C CA . GLU A 1 107 ? 3.711 2.596 -2.389 1 91.62 107 GLU A CA 1
ATOM 896 C C . GLU A 1 107 ? 2.906 2.439 -1.101 1 91.62 107 GLU A C 1
ATOM 898 O O . GLU A 1 107 ? 2.102 1.516 -0.974 1 91.62 107 GLU A O 1
ATOM 903 N N . ALA A 1 108 ? 3.084 3.361 -0.225 1 94.62 108 ALA A N 1
ATOM 904 C CA . ALA A 1 108 ? 2.414 3.271 1.07 1 94.62 108 ALA A CA 1
ATOM 905 C C . ALA A 1 108 ? 1.059 3.971 1.038 1 94.62 108 ALA A C 1
ATOM 907 O O . ALA A 1 108 ? 0.311 3.936 2.018 1 94.62 108 ALA A O 1
ATOM 908 N N . ILE A 1 109 ? 0.686 4.531 -0.045 1 96.38 109 ILE A N 1
ATOM 909 C CA . ILE A 1 109 ? -0.546 5.309 -0.142 1 96.38 109 ILE A CA 1
ATOM 910 C C . ILE A 1 109 ? -1.737 4.434 0.246 1 96.38 109 ILE A C 1
ATOM 912 O O . ILE A 1 109 ? -2.623 4.875 0.983 1 96.38 109 ILE A O 1
ATOM 916 N N . ALA A 1 110 ? -1.754 3.25 -0.236 1 96.12 110 ALA A N 1
ATOM 917 C CA . ALA A 1 110 ? -2.863 2.357 0.091 1 96.12 110 ALA A CA 1
ATOM 918 C C . ALA A 1 110 ? -2.977 2.154 1.599 1 96.12 110 ALA A C 1
ATOM 920 O O . ALA A 1 110 ? -4.066 2.271 2.168 1 96.12 110 ALA A O 1
ATOM 921 N N . TRP A 1 111 ? -1.895 1.93 2.213 1 96.12 111 TRP A N 1
ATOM 922 C CA . TRP A 1 111 ? -1.9 1.733 3.658 1 96.12 111 TRP A CA 1
ATOM 923 C C . TRP A 1 111 ? -2.377 2.992 4.379 1 96.12 111 TRP A C 1
ATOM 925 O O . TRP A 1 111 ? -3.172 2.914 5.316 1 96.12 111 TRP A O 1
ATOM 935 N N . ASN A 1 112 ? -1.891 4.105 3.957 1 97.25 112 ASN A N 1
ATOM 936 C CA . ASN A 1 112 ? -2.264 5.367 4.582 1 97.25 112 ASN A CA 1
ATOM 937 C C . ASN A 1 112 ? -3.766 5.617 4.488 1 97.25 112 ASN A C 1
ATOM 939 O O . ASN A 1 112 ? -4.363 6.199 5.395 1 97.25 112 ASN A O 1
ATOM 943 N N . LEU A 1 113 ? -4.328 5.199 3.436 1 97.94 113 LEU A N 1
ATOM 944 C CA . LEU A 1 113 ? -5.758 5.395 3.227 1 97.94 113 LEU A CA 1
ATOM 945 C C . LEU A 1 113 ? -6.566 4.324 3.951 1 97.94 113 LEU A C 1
ATOM 947 O O . LEU A 1 113 ? -7.684 4.578 4.402 1 97.94 113 LEU A O 1
ATOM 951 N N . LEU A 1 114 ? -6.008 3.154 4.129 1 97.12 114 LEU A N 1
ATOM 952 C CA . LEU A 1 114 ? -6.75 2.02 4.668 1 97.12 114 LEU A CA 1
ATOM 953 C C . LEU A 1 114 ? -6.754 2.051 6.191 1 97.12 114 LEU A C 1
ATOM 955 O O . LEU A 1 114 ? -7.691 1.555 6.824 1 97.12 114 LEU A O 1
ATOM 959 N N . LYS A 1 115 ? -5.773 2.566 6.797 1 96.19 115 LYS A N 1
ATOM 960 C CA . LYS A 1 115 ? -5.664 2.537 8.25 1 96.19 115 LYS A CA 1
ATOM 961 C C . LYS A 1 115 ? -6.875 3.191 8.906 1 96.19 115 LYS A C 1
ATOM 963 O O . LYS A 1 115 ? -7.5 2.604 9.797 1 96.19 115 LYS A O 1
ATOM 968 N N . PRO A 1 116 ? -7.27 4.414 8.453 1 97.12 116 PRO A N 1
ATOM 969 C CA . PRO A 1 116 ? -8.492 4.969 9.039 1 97.12 116 PRO A CA 1
ATOM 970 C C . PRO A 1 116 ? -9.711 4.078 8.812 1 97.12 116 PRO A C 1
ATOM 972 O O . PRO A 1 116 ? -10.602 4.02 9.664 1 97.12 116 PRO A O 1
ATOM 975 N N . VAL A 1 117 ? -9.797 3.408 7.668 1 96.69 117 VAL A N 1
ATOM 976 C CA . VAL A 1 117 ? -10.906 2.51 7.363 1 96.69 117 VAL A CA 1
ATOM 977 C C . VAL A 1 117 ? -10.914 1.345 8.352 1 96.69 117 VAL A C 1
ATOM 979 O O . VAL A 1 117 ? -11.945 1.042 8.953 1 96.69 117 VAL A O 1
ATOM 982 N N . MET A 1 118 ? -9.758 0.747 8.547 1 94.56 118 MET A N 1
ATOM 983 C CA . MET A 1 118 ? -9.633 -0.381 9.469 1 94.56 118 MET A CA 1
ATOM 984 C C . MET A 1 118 ? -9.992 0.038 10.891 1 94.56 118 MET A C 1
ATOM 986 O O . MET A 1 118 ? -10.578 -0.742 11.648 1 94.56 118 MET A O 1
ATOM 990 N N . ALA A 1 119 ? -9.664 1.25 11.211 1 94.94 119 ALA A N 1
ATOM 991 C CA . ALA A 1 119 ? -9.938 1.765 12.547 1 94.94 119 ALA A CA 1
ATOM 992 C C . ALA A 1 119 ? -11.43 2.061 12.727 1 94.94 119 ALA A C 1
ATOM 994 O O . ALA A 1 119 ? -11.898 2.232 13.852 1 94.94 119 ALA A O 1
ATOM 995 N N . SER A 1 120 ? -12.102 2.156 11.656 1 94.44 120 SER A N 1
ATOM 996 C CA . SER A 1 120 ? -13.508 2.535 11.703 1 94.44 120 SER A CA 1
ATOM 997 C C . SER A 1 120 ? -14.414 1.309 11.68 1 94.44 120 SER A C 1
ATOM 999 O O . SER A 1 120 ? -15.508 1.329 12.242 1 94.44 120 SER A O 1
ATOM 1001 N N . GLU A 1 121 ? -13.992 0.316 10.992 1 87.75 121 GLU A N 1
ATOM 1002 C CA . GLU A 1 121 ? -14.836 -0.848 10.734 1 87.75 121 GLU A CA 1
ATOM 1003 C C . GLU A 1 121 ? -15.055 -1.667 12 1 87.75 121 GLU A C 1
ATOM 1005 O O . GLU A 1 121 ? -14.164 -1.766 12.844 1 87.75 121 GLU A O 1
ATOM 1010 N N . LEU A 1 122 ? -16.266 -2.143 12.062 1 79.69 122 LEU A N 1
ATOM 1011 C CA . LEU A 1 122 ? -16.578 -3.109 13.109 1 79.69 122 LEU A CA 1
ATOM 1012 C C . LEU A 1 122 ? -16.297 -4.531 12.633 1 79.69 122 LEU A C 1
ATOM 1014 O O . LEU A 1 122 ? -16.844 -4.969 11.617 1 79.69 122 LEU A O 1
ATOM 1018 N N . ASN A 1 123 ? -15.273 -5.109 13.094 1 77.25 123 ASN A N 1
ATOM 1019 C CA . ASN A 1 123 ? -14.977 -6.477 12.672 1 77.25 123 ASN A CA 1
ATOM 1020 C C . ASN A 1 123 ? -14.711 -7.387 13.867 1 77.25 123 ASN A C 1
ATOM 1022 O O . ASN A 1 123 ? -15.102 -7.07 15 1 77.25 123 ASN A O 1
ATOM 1026 N N . HIS A 1 124 ? -14.148 -8.461 13.602 1 79.06 124 HIS A N 1
ATOM 1027 C CA . HIS A 1 124 ? -13.984 -9.492 14.617 1 79.06 124 HIS A CA 1
ATOM 1028 C C . HIS A 1 124 ? -12.828 -9.156 15.562 1 79.06 124 HIS A C 1
ATOM 1030 O O . HIS A 1 124 ? -12.625 -9.836 16.562 1 79.06 124 HIS A O 1
ATOM 1036 N N . ILE A 1 125 ? -12.125 -8.117 15.18 1 82 125 ILE A N 1
ATOM 1037 C CA . ILE A 1 125 ? -11.039 -7.684 16.062 1 82 125 ILE A CA 1
ATOM 1038 C C . ILE A 1 125 ? -11.469 -6.43 16.828 1 82 125 ILE A C 1
ATOM 1040 O O . ILE A 1 125 ? -11.914 -5.449 16.219 1 82 125 ILE A O 1
ATOM 1044 N N . GLU A 1 126 ? -11.242 -6.578 18.047 1 86.75 126 GLU A N 1
ATOM 1045 C CA . GLU A 1 126 ? -11.633 -5.441 18.875 1 86.75 126 GLU A CA 1
ATOM 1046 C C . GLU A 1 126 ? -10.773 -4.215 18.562 1 86.75 126 GLU A C 1
ATOM 1048 O O . GLU A 1 126 ? -9.555 -4.32 18.438 1 86.75 126 GLU A O 1
ATOM 1053 N N . LYS A 1 127 ? -11.477 -3.109 18.531 1 88.94 127 LYS A N 1
ATOM 1054 C CA . LYS A 1 127 ? -10.797 -1.867 18.172 1 88.94 127 LYS A CA 1
ATOM 1055 C C . LYS A 1 127 ? -10.266 -1.151 19.406 1 88.94 127 LYS A C 1
ATOM 1057 O O . LYS A 1 127 ? -10.898 -1.173 20.469 1 88.94 127 LYS A O 1
ATOM 1062 N N . ALA A 1 128 ? -9.109 -0.561 19.25 1 88.69 128 ALA A N 1
ATOM 1063 C CA . ALA A 1 128 ? -8.594 0.334 20.281 1 88.69 128 ALA A CA 1
ATOM 1064 C C . ALA A 1 128 ? -9.148 1.745 20.109 1 88.69 128 ALA A C 1
ATOM 1066 O O . ALA A 1 128 ? -9.273 2.49 21.094 1 88.69 128 ALA A O 1
ATOM 1067 N N . ILE A 1 129 ? -9.469 2.135 18.922 1 88.5 129 ILE A N 1
ATOM 1068 C CA . ILE A 1 129 ? -10.094 3.402 18.578 1 88.5 129 ILE A CA 1
ATOM 1069 C C . ILE A 1 129 ? -11.188 3.164 17.531 1 88.5 129 ILE A C 1
ATOM 1071 O O . ILE A 1 129 ? -11.016 2.355 16.609 1 88.5 129 ILE A O 1
ATOM 1075 N N . GLN A 1 130 ? -12.258 3.871 17.703 1 93.06 130 GLN A N 1
ATOM 1076 C CA . GLN A 1 130 ? -13.344 3.797 16.734 1 93.06 130 GLN A CA 1
ATOM 1077 C C . GLN A 1 130 ? -13.414 5.066 15.891 1 93.06 130 GLN A C 1
ATOM 1079 O O . GLN A 1 130 ? -14.219 5.957 16.172 1 93.06 130 GLN A O 1
ATOM 1084 N N . THR A 1 131 ? -12.727 5.039 14.812 1 96.44 131 THR A N 1
ATOM 1085 C CA . THR A 1 131 ? -12.602 6.207 13.953 1 96.44 131 THR A CA 1
ATOM 1086 C C . THR A 1 131 ? -13.914 6.48 13.227 1 96.44 131 THR A C 1
ATOM 1088 O O . THR A 1 131 ? -14.539 5.562 12.688 1 96.44 131 THR A O 1
ATOM 1091 N N . LYS A 1 132 ? -14.297 7.707 13.219 1 97.62 132 LYS A N 1
ATOM 1092 C CA . LYS A 1 132 ? -15.477 8.109 12.453 1 97.62 132 LYS A CA 1
ATOM 1093 C C . LYS A 1 132 ? -15.086 8.969 11.25 1 97.62 132 LYS A C 1
ATOM 1095 O O . LYS A 1 132 ? -15.789 8.977 10.242 1 97.62 132 LYS A O 1
ATOM 1100 N N . VAL A 1 133 ? -14.031 9.727 11.391 1 98.56 133 VAL A N 1
ATOM 1101 C CA . VAL A 1 133 ? -13.492 10.523 10.297 1 98.56 133 VAL A CA 1
ATOM 1102 C C . VAL A 1 133 ? -11.969 10.398 10.273 1 98.56 133 VAL A C 1
ATOM 1104 O O . VAL A 1 133 ? -11.32 10.508 11.312 1 98.56 133 VAL A O 1
ATOM 1107 N N . GLY A 1 134 ? -11.422 10.125 9.109 1 98.69 134 GLY A N 1
ATOM 1108 C CA . GLY A 1 134 ? -9.977 10.102 8.914 1 98.69 134 GLY A CA 1
ATOM 1109 C C . GLY A 1 134 ? -9.438 11.367 8.289 1 98.69 134 GLY A C 1
ATOM 1110 O O . GLY A 1 134 ? -10.133 12.023 7.5 1 98.69 134 GLY A O 1
ATOM 1111 N N . VAL A 1 135 ? -8.211 11.727 8.648 1 98.88 135 VAL A N 1
ATOM 1112 C CA . VAL A 1 135 ? -7.508 12.844 8.023 1 98.88 135 VAL A CA 1
ATOM 1113 C C . VAL A 1 135 ? -6.152 12.367 7.5 1 98.88 135 VAL A C 1
ATOM 1115 O O . VAL A 1 135 ? -5.395 11.719 8.227 1 98.88 135 VAL A O 1
ATOM 1118 N N . LEU A 1 136 ? -5.887 12.594 6.273 1 98.88 136 LEU A N 1
ATOM 1119 C CA . LEU A 1 136 ? -4.582 12.312 5.68 1 98.88 136 LEU A CA 1
ATOM 1120 C C . LEU A 1 136 ? -3.865 13.609 5.309 1 98.88 136 LEU A C 1
ATOM 1122 O O . LEU A 1 136 ? -4.414 14.438 4.578 1 98.88 136 LEU A O 1
ATOM 1126 N N . ILE A 1 137 ? -2.709 13.812 5.848 1 98.88 137 ILE A N 1
ATOM 1127 C CA . ILE A 1 137 ? -1.873 14.969 5.539 1 98.88 137 ILE A CA 1
ATOM 1128 C C . ILE A 1 137 ? -0.691 14.531 4.676 1 98.88 137 ILE A C 1
ATOM 1130 O O . ILE A 1 137 ? 0.057 13.625 5.047 1 98.88 137 ILE A O 1
ATOM 1134 N N . THR A 1 138 ? -0.553 15.094 3.551 1 98.75 138 THR A N 1
ATOM 1135 C CA . THR A 1 138 ? 0.543 14.766 2.646 1 98.75 138 THR A CA 1
ATOM 1136 C C . THR A 1 138 ? 1.021 16.016 1.901 1 98.75 138 THR A C 1
ATOM 1138 O O . THR A 1 138 ? 0.565 17.125 2.182 1 98.75 138 THR A O 1
ATOM 1141 N N . ALA A 1 139 ? 2.043 15.867 1.064 1 98.62 139 ALA A N 1
ATOM 1142 C CA . ALA A 1 139 ? 2.637 16.984 0.334 1 98.62 139 ALA A CA 1
ATOM 1143 C C . ALA A 1 139 ? 2.066 17.078 -1.078 1 98.62 139 ALA A C 1
ATOM 1145 O O . ALA A 1 139 ? 1.842 16.062 -1.734 1 98.62 139 ALA A O 1
ATOM 1146 N N . THR A 1 140 ? 1.8 18.266 -1.561 1 98.62 140 THR A N 1
ATOM 1147 C CA . THR A 1 140 ? 1.508 18.469 -2.977 1 98.62 140 THR A CA 1
ATOM 1148 C C . THR A 1 140 ? 2.754 18.219 -3.824 1 98.62 140 THR A C 1
ATOM 1150 O O . THR A 1 140 ? 3.867 18.172 -3.299 1 98.62 140 THR A O 1
ATOM 1153 N N . LYS A 1 141 ? 2.492 18.078 -5.105 1 98 141 LYS A N 1
ATOM 1154 C CA . LYS A 1 141 ? 3.605 17.938 -6.039 1 98 141 LYS A CA 1
ATOM 1155 C C . LYS A 1 141 ? 4.582 19.094 -5.922 1 98 141 LYS A C 1
ATOM 1157 O O . LYS A 1 141 ? 5.797 18.906 -5.926 1 98 141 LYS A O 1
ATOM 1162 N N . ASP A 1 142 ? 4.102 20.328 -5.832 1 98.06 142 ASP A N 1
ATOM 1163 C CA . ASP A 1 142 ? 4.93 21.516 -5.723 1 98.06 142 ASP A CA 1
ATOM 1164 C C . ASP A 1 142 ? 5.711 21.531 -4.41 1 98.06 142 ASP A C 1
ATOM 1166 O O . ASP A 1 142 ? 6.879 21.938 -4.379 1 98.06 142 ASP A O 1
ATOM 1170 N N . MET A 1 143 ? 5.121 21.109 -3.355 1 98.31 143 MET A N 1
ATOM 1171 C CA . MET A 1 143 ? 5.809 21.016 -2.07 1 98.31 143 MET A CA 1
ATOM 1172 C C . MET A 1 143 ? 6.949 20 -2.139 1 98.31 143 MET A C 1
ATOM 1174 O O . MET A 1 143 ? 8.039 20.25 -1.62 1 98.31 143 MET A O 1
ATOM 1178 N N . LYS A 1 144 ? 6.684 18.875 -2.723 1 97.75 144 LYS A N 1
ATOM 1179 C CA . LYS A 1 144 ? 7.723 17.859 -2.883 1 97.75 144 LYS A CA 1
ATOM 1180 C C . LYS A 1 144 ? 8.938 18.422 -3.605 1 97.75 144 LYS A C 1
ATOM 1182 O O . LYS A 1 144 ? 10.078 18.188 -3.201 1 97.75 144 LYS A O 1
ATOM 1187 N N . LYS A 1 145 ? 8.633 19.156 -4.625 1 97.06 145 LYS A N 1
ATOM 1188 C CA . LYS A 1 145 ? 9.695 19.734 -5.438 1 97.06 145 LYS A CA 1
ATOM 1189 C C . LYS A 1 145 ? 10.469 20.797 -4.66 1 97.06 145 LYS A C 1
ATOM 1191 O O . LYS A 1 145 ? 11.688 20.703 -4.52 1 97.06 145 LYS A O 1
ATOM 1196 N N . GLN A 1 146 ? 9.781 21.766 -4.105 1 97.31 146 GLN A N 1
ATOM 1197 C CA . GLN A 1 146 ? 10.422 22.891 -3.439 1 97.31 146 GLN A CA 1
ATOM 1198 C C . GLN A 1 146 ? 11.031 22.469 -2.107 1 97.31 146 GLN A C 1
ATOM 1200 O O . GLN A 1 146 ? 12.016 23.062 -1.655 1 97.31 146 GLN A O 1
ATOM 1205 N N . GLY A 1 147 ? 10.484 21.453 -1.519 1 97.5 147 GLY A N 1
ATOM 1206 C CA . GLY A 1 147 ? 10.977 20.984 -0.235 1 97.5 147 GLY A CA 1
ATOM 1207 C C . GLY A 1 147 ? 12 19.875 -0.363 1 97.5 147 GLY A C 1
ATOM 1208 O O . GLY A 1 147 ? 12.422 19.297 0.64 1 97.5 147 GLY A O 1
ATOM 1209 N N . ALA A 1 148 ? 12.273 19.406 -1.599 1 97.12 148 ALA A N 1
ATOM 1210 C CA . ALA A 1 148 ? 13.273 18.406 -1.944 1 97.12 148 ALA A CA 1
ATOM 1211 C C . ALA A 1 148 ? 12.914 17.047 -1.351 1 97.12 148 ALA A C 1
ATOM 1213 O O . ALA A 1 148 ? 13.781 16.328 -0.851 1 97.12 148 ALA A O 1
ATOM 1214 N N . PHE A 1 149 ? 11.641 16.75 -1.316 1 96.69 149 PHE A N 1
ATOM 1215 C CA . PHE A 1 149 ? 11.219 15.422 -0.909 1 96.69 149 PHE A CA 1
ATOM 1216 C C . PHE A 1 149 ? 11.773 14.367 -1.861 1 96.69 149 PHE A C 1
ATOM 1218 O O . PHE A 1 149 ? 12.109 14.672 -3.008 1 96.69 149 PHE A O 1
ATOM 1225 N N . ASP A 1 150 ? 11.867 13.211 -1.29 1 92.62 150 ASP A N 1
ATOM 1226 C CA . ASP A 1 150 ? 12.242 12.094 -2.152 1 92.62 150 ASP A CA 1
ATOM 1227 C C . ASP A 1 150 ? 11.273 11.961 -3.326 1 92.62 150 ASP A C 1
ATOM 1229 O O . ASP A 1 150 ? 10.062 12.109 -3.156 1 92.62 150 ASP A O 1
ATOM 1233 N N . GLY A 1 151 ? 11.891 11.688 -4.488 1 92.06 151 GLY A N 1
ATOM 1234 C CA . GLY A 1 151 ? 11.078 11.562 -5.688 1 92.06 151 GLY A CA 1
ATOM 1235 C C . GLY A 1 151 ? 10.031 10.469 -5.59 1 92.06 151 GLY A C 1
ATOM 1236 O O . GLY A 1 151 ? 8.992 10.531 -6.242 1 92.06 151 GLY A O 1
ATOM 1237 N N . ALA A 1 152 ? 10.312 9.484 -4.762 1 92 152 ALA A N 1
ATOM 1238 C CA . ALA A 1 152 ? 9.43 8.328 -4.633 1 92 152 ALA A CA 1
ATOM 1239 C C . ALA A 1 152 ? 8.305 8.617 -3.637 1 92 152 ALA A C 1
ATOM 1241 O O . ALA A 1 152 ? 7.371 7.82 -3.502 1 92 152 ALA A O 1
ATOM 1242 N N . CYS A 1 153 ? 8.422 9.719 -3.006 1 95.19 153 CYS A N 1
ATOM 1243 C CA . CYS A 1 153 ? 7.398 10.078 -2.029 1 95.19 153 CYS A CA 1
ATOM 1244 C C . CYS A 1 153 ? 6.035 10.227 -2.695 1 95.19 153 CYS A C 1
ATOM 1246 O O . CYS A 1 153 ? 5.93 10.773 -3.795 1 95.19 153 CYS A O 1
ATOM 1248 N N . GLY A 1 154 ? 5.051 9.727 -1.99 1 94.75 154 GLY A N 1
ATOM 1249 C CA . GLY A 1 154 ? 3.705 10 -2.469 1 94.75 154 GLY A CA 1
ATOM 1250 C C . GLY A 1 154 ? 3.354 11.477 -2.447 1 94.75 154 GLY A C 1
ATOM 1251 O O . GLY A 1 154 ? 4.047 12.273 -1.816 1 94.75 154 GLY A O 1
ATOM 1252 N N . GLU A 1 155 ? 2.336 11.852 -3.195 1 97.25 155 GLU A N 1
ATOM 1253 C CA . GLU A 1 155 ? 1.89 13.242 -3.201 1 97.25 155 GLU A CA 1
ATOM 1254 C C . GLU A 1 155 ? 0.367 13.328 -3.244 1 97.25 155 GLU A C 1
ATOM 1256 O O . GLU A 1 155 ? -0.307 12.367 -3.621 1 97.25 155 GLU A O 1
ATOM 1261 N N . TYR A 1 156 ? -0.107 14.547 -2.889 1 98.56 156 TYR A N 1
ATOM 1262 C CA . TYR A 1 156 ? -1.518 14.883 -2.746 1 98.56 156 TYR A CA 1
ATOM 1263 C C . TYR A 1 156 ? -2.293 14.539 -4.012 1 98.56 156 TYR A C 1
ATOM 1265 O O . TYR A 1 156 ? -3.334 13.883 -3.955 1 98.56 156 TYR A O 1
ATOM 1273 N N . GLU A 1 157 ? -1.801 14.898 -5.16 1 97.81 157 GLU A N 1
ATOM 1274 C CA . GLU A 1 157 ? -2.465 14.688 -6.445 1 97.81 157 GLU A CA 1
ATOM 1275 C C . GLU A 1 157 ? -2.625 13.203 -6.746 1 97.81 157 GLU A C 1
ATOM 1277 O O . GLU A 1 157 ? -3.658 12.773 -7.266 1 97.81 157 GLU A O 1
ATOM 1282 N N . LYS A 1 158 ? -1.653 12.453 -6.406 1 94.62 158 LYS A N 1
ATOM 1283 C CA . LYS A 1 158 ? -1.724 11.008 -6.613 1 94.62 158 LYS A CA 1
ATOM 1284 C C . LYS A 1 158 ? -2.748 10.367 -5.684 1 94.62 158 LYS A C 1
ATOM 1286 O O . LYS A 1 158 ? -3.504 9.484 -6.098 1 94.62 158 LYS A O 1
ATOM 1291 N N . VAL A 1 159 ? -2.762 10.766 -4.453 1 97.38 159 VAL A N 1
ATOM 1292 C CA . VAL A 1 159 ? -3.732 10.258 -3.488 1 97.38 159 VAL A CA 1
ATOM 1293 C C . VAL A 1 159 ? -5.148 10.477 -4.023 1 97.38 159 VAL A C 1
ATOM 1295 O O . VAL A 1 159 ? -5.977 9.562 -3.984 1 97.38 159 VAL A O 1
ATOM 1298 N N . LEU A 1 160 ? -5.418 11.633 -4.535 1 97.19 160 LEU A N 1
ATOM 1299 C CA . LEU A 1 160 ? -6.754 11.969 -5.02 1 97.19 160 LEU A CA 1
ATOM 1300 C C . LEU A 1 160 ? -7.172 11.039 -6.152 1 97.19 160 LEU A C 1
ATOM 1302 O O . LEU A 1 160 ? -8.352 10.695 -6.273 1 97.19 160 LEU A O 1
ATOM 1306 N N . ARG A 1 161 ? -6.254 10.602 -6.945 1 92.69 161 ARG A N 1
ATOM 1307 C CA . ARG A 1 161 ? -6.547 9.742 -8.078 1 92.69 161 ARG A CA 1
ATOM 1308 C C . ARG A 1 161 ? -7.047 8.375 -7.617 1 92.69 161 ARG A C 1
ATOM 1310 O O . ARG A 1 161 ? -7.754 7.684 -8.352 1 92.69 161 ARG A O 1
ATOM 1317 N N . TYR A 1 162 ? -6.727 8.023 -6.422 1 93.31 162 TYR A N 1
ATOM 1318 C CA . TYR A 1 162 ? -7.07 6.695 -5.934 1 93.31 162 TYR A CA 1
ATOM 1319 C C . TYR A 1 162 ? -8.438 6.695 -5.262 1 93.31 162 TYR A C 1
ATOM 1321 O O . TYR A 1 162 ? -9.031 5.637 -5.051 1 93.31 162 TYR A O 1
ATOM 1329 N N . LEU A 1 163 ? -8.945 7.844 -4.953 1 95.25 163 LEU A N 1
ATOM 1330 C CA . LEU A 1 163 ? -10.156 7.926 -4.141 1 95.25 163 LEU A CA 1
ATOM 1331 C C . LEU A 1 163 ? -11.359 7.395 -4.91 1 95.25 163 LEU A C 1
ATOM 1333 O O . LEU A 1 163 ? -12.164 6.633 -4.363 1 95.25 163 LEU A O 1
ATOM 1337 N N . THR A 1 164 ? -11.461 7.746 -6.211 1 91.06 164 THR A N 1
ATOM 1338 C CA . THR A 1 164 ? -12.633 7.336 -6.984 1 91.06 164 THR A CA 1
ATOM 1339 C C . THR A 1 164 ? -12.602 5.832 -7.25 1 91.06 164 THR A C 1
ATOM 1341 O O . THR A 1 164 ? -13.555 5.121 -6.934 1 91.06 164 THR A O 1
ATOM 1344 N N . PRO A 1 165 ? -11.5 5.273 -7.707 1 90 165 PRO A N 1
ATOM 1345 C CA . PRO A 1 165 ? -11.445 3.828 -7.934 1 90 165 PRO A CA 1
ATOM 1346 C C . PRO A 1 165 ? -11.633 3.021 -6.652 1 90 165 PRO A C 1
ATOM 1348 O O . PRO A 1 165 ? -12.133 1.897 -6.691 1 90 165 PRO A O 1
ATOM 1351 N N . MET A 1 166 ? -11.227 3.627 -5.512 1 93.56 166 MET A N 1
ATOM 1352 C CA . MET A 1 166 ? -11.258 2.898 -4.246 1 93.56 166 MET A CA 1
ATOM 1353 C C . MET A 1 166 ? -12.469 3.311 -3.412 1 93.56 166 MET A C 1
ATOM 1355 O O . MET A 1 166 ? -12.523 3.031 -2.213 1 93.56 166 MET A O 1
ATOM 1359 N N . ASN A 1 167 ? -13.367 3.969 -4.02 1 93.12 167 ASN A N 1
ATOM 1360 C CA . ASN A 1 167 ? -14.484 4.559 -3.279 1 93.12 167 ASN A CA 1
ATOM 1361 C C . ASN A 1 167 ? -15.211 3.514 -2.436 1 93.12 167 ASN A C 1
ATOM 1363 O O . ASN A 1 167 ? -15.562 3.777 -1.284 1 93.12 167 ASN A O 1
ATOM 1367 N N . ASP A 1 168 ? -15.414 2.359 -2.908 1 91.81 168 ASP A N 1
ATOM 1368 C CA . ASP A 1 168 ? -16.188 1.333 -2.207 1 91.81 168 ASP A CA 1
ATOM 1369 C C . ASP A 1 168 ? -15.359 0.697 -1.092 1 91.81 168 ASP A C 1
ATOM 1371 O O . ASP A 1 168 ? -15.906 0.083 -0.176 1 91.81 168 ASP A O 1
ATOM 1375 N N . ILE A 1 169 ? -14.109 0.785 -1.221 1 94.19 169 ILE A N 1
ATOM 1376 C CA . ILE A 1 169 ? -13.188 0.258 -0.222 1 94.19 169 ILE A CA 1
ATOM 1377 C C . ILE A 1 169 ? -13.016 1.27 0.908 1 94.19 169 ILE A C 1
ATOM 1379 O O . ILE A 1 169 ? -12.984 0.898 2.084 1 94.19 169 ILE A O 1
ATOM 1383 N N . LEU A 1 170 ? -12.914 2.521 0.508 1 96.19 170 LEU A N 1
ATOM 1384 C CA . LEU A 1 170 ? -12.695 3.611 1.452 1 96.19 170 LEU A CA 1
ATOM 1385 C C . LEU A 1 170 ? -14.016 4.113 2.021 1 96.19 170 LEU A C 1
ATOM 1387 O O . LEU A 1 170 ? -14.492 5.188 1.648 1 96.19 170 LEU A O 1
ATOM 1391 N N . THR A 1 171 ? -14.492 3.43 3.018 1 94.88 171 THR A N 1
ATOM 1392 C CA . THR A 1 171 ? -15.867 3.596 3.461 1 94.88 171 THR A CA 1
ATOM 1393 C C . THR A 1 171 ? -15.969 4.688 4.523 1 94.88 171 THR A C 1
ATOM 1395 O O . THR A 1 171 ? -17.062 5.16 4.832 1 94.88 171 THR A O 1
ATOM 1398 N N . VAL A 1 172 ? -14.914 5.086 5.086 1 97.44 172 VAL A N 1
ATOM 1399 C CA . VAL A 1 172 ? -14.938 6.082 6.152 1 97.44 172 VAL A CA 1
ATOM 1400 C C . VAL A 1 172 ? -14.789 7.48 5.559 1 97.44 172 VAL A C 1
ATOM 1402 O O . VAL A 1 172 ? -14.023 7.684 4.617 1 97.44 172 VAL A O 1
ATOM 1405 N N . PRO A 1 173 ? -15.555 8.477 6.066 1 98.38 173 PRO A N 1
ATOM 1406 C CA . PRO A 1 173 ? -15.297 9.859 5.656 1 98.38 173 PRO A CA 1
ATOM 1407 C C . PRO A 1 173 ? -13.867 10.297 5.941 1 98.38 173 PRO A C 1
ATOM 1409 O O . PRO A 1 173 ? -13.297 9.93 6.969 1 98.38 173 PRO A O 1
ATOM 1412 N N . MET A 1 174 ? -13.328 11.086 4.957 1 98.75 174 MET A N 1
ATOM 1413 C CA . MET A 1 174 ? -11.953 11.539 5.164 1 98.75 174 MET A CA 1
ATOM 1414 C C . MET A 1 174 ? -11.766 12.961 4.648 1 98.75 174 MET A C 1
ATOM 1416 O O . MET A 1 174 ? -12.5 13.406 3.766 1 98.75 174 MET A O 1
ATOM 1420 N N . VAL A 1 175 ? -10.82 13.625 5.211 1 98.88 175 VAL A N 1
ATOM 1421 C CA . VAL A 1 175 ? -10.281 14.867 4.66 1 98.88 175 VAL A CA 1
ATOM 1422 C C . VAL A 1 175 ? -8.836 14.656 4.234 1 98.88 175 VAL A C 1
ATOM 1424 O O . VAL A 1 175 ? -7.992 14.25 5.043 1 98.88 175 VAL A O 1
ATOM 1427 N N . ILE A 1 176 ? -8.562 14.859 2.971 1 98.94 176 ILE A N 1
ATOM 1428 C CA . ILE A 1 176 ? -7.199 14.797 2.459 1 98.94 176 ILE A CA 1
ATOM 1429 C C . ILE A 1 176 ? -6.605 16.203 2.387 1 98.94 176 ILE A C 1
ATOM 1431 O O . ILE A 1 176 ? -7.168 17.078 1.732 1 98.94 176 ILE A O 1
ATOM 1435 N N . ILE A 1 177 ? -5.504 16.359 3.057 1 98.94 177 ILE A N 1
ATOM 1436 C CA . ILE A 1 177 ? -4.832 17.656 3.129 1 98.94 177 ILE A CA 1
ATOM 1437 C C . ILE A 1 177 ? -3.523 17.594 2.348 1 98.94 177 ILE A C 1
ATOM 1439 O O . ILE A 1 177 ? -2.695 16.703 2.572 1 98.94 177 ILE A O 1
ATOM 1443 N N . GLY A 1 178 ? -3.359 18.438 1.421 1 98.88 178 GLY A N 1
ATOM 1444 C CA . GLY A 1 178 ? -2.117 18.609 0.683 1 98.88 178 GLY A CA 1
ATOM 1445 C C . GLY A 1 178 ? -1.369 19.875 1.039 1 98.88 178 GLY A C 1
ATOM 1446 O O . GLY A 1 178 ? -1.8 20.969 0.688 1 98.88 178 GLY A O 1
ATOM 1447 N N . LEU A 1 179 ? -0.221 19.75 1.684 1 98.81 179 LEU A N 1
ATOM 1448 C CA . LEU A 1 179 ? 0.568 20.922 2.066 1 98.81 179 LEU A CA 1
ATOM 1449 C C . LEU A 1 179 ? 1.159 21.594 0.839 1 98.81 179 LEU A C 1
ATOM 1451 O O . LEU A 1 179 ? 1.759 20.938 -0.015 1 98.81 179 LEU A O 1
ATOM 1455 N N . LYS A 1 180 ? 0.99 22.891 0.753 1 98.62 180 LYS A N 1
ATOM 1456 C CA . LYS A 1 180 ? 1.501 23.672 -0.373 1 98.62 180 LYS A CA 1
ATOM 1457 C C . LYS A 1 180 ? 2.979 24 -0.188 1 98.62 180 LYS A C 1
ATOM 1459 O O . LYS A 1 180 ? 3.49 23.969 0.933 1 98.62 180 LYS A O 1
ATOM 1464 N N . ALA A 1 181 ? 3.59 24.328 -1.262 1 98.19 181 ALA A N 1
ATOM 1465 C CA . ALA A 1 181 ? 5.004 24.688 -1.255 1 98.19 181 ALA A CA 1
ATOM 1466 C C . ALA A 1 181 ? 5.234 25.984 -0.464 1 98.19 181 ALA A C 1
ATOM 1468 O O . ALA A 1 181 ? 4.359 26.844 -0.402 1 98.19 181 ALA A O 1
ATOM 1469 N N . PRO A 1 182 ? 6.457 26.031 0.125 1 97.38 182 PRO A N 1
ATOM 1470 C CA . PRO A 1 182 ? 6.785 27.312 0.755 1 97.38 182 PRO A CA 1
ATOM 1471 C C . PRO A 1 182 ? 6.762 28.484 -0.232 1 97.38 182 PRO A C 1
ATOM 1473 O O . PRO A 1 182 ? 7.02 28.297 -1.424 1 97.38 182 PRO A O 1
ATOM 1476 N N . GLN A 1 183 ? 6.48 29.594 0.281 1 96.25 183 GLN A N 1
ATOM 1477 C CA . GLN A 1 183 ? 6.375 30.781 -0.563 1 96.25 183 GLN A CA 1
ATOM 1478 C C . GLN A 1 183 ? 7.652 31.609 -0.499 1 96.25 183 GLN A C 1
ATOM 1480 O O . GLN A 1 183 ? 7.926 32.406 -1.401 1 96.25 183 GLN A O 1
ATOM 1485 N N . THR A 1 184 ? 8.469 31.422 0.453 1 96.62 184 THR A N 1
ATOM 1486 C CA . THR A 1 184 ? 9.578 32.344 0.658 1 96.62 184 THR A CA 1
ATOM 1487 C C . THR A 1 184 ? 10.914 31.641 0.471 1 96.62 184 THR A C 1
ATOM 1489 O O . THR A 1 184 ? 11.969 32.281 0.476 1 96.62 184 THR A O 1
ATOM 1492 N N . PHE A 1 185 ? 10.898 30.328 0.376 1 97.5 185 PHE A N 1
ATOM 1493 C CA . PHE A 1 185 ? 12.164 29.625 0.253 1 97.5 185 PHE A CA 1
ATOM 1494 C C . PHE A 1 185 ? 11.984 28.312 -0.514 1 97.5 185 PHE A C 1
ATOM 1496 O O . PHE A 1 185 ? 10.859 27.922 -0.814 1 97.5 185 PHE A O 1
ATOM 1503 N N . ARG A 1 186 ? 13.062 27.719 -0.853 1 97.38 186 ARG A N 1
ATOM 1504 C CA . ARG A 1 186 ? 13.141 26.375 -1.381 1 97.38 186 ARG A CA 1
ATOM 1505 C C . ARG A 1 186 ? 14.367 25.641 -0.829 1 97.38 186 ARG A C 1
ATOM 1507 O O . ARG A 1 186 ? 15.219 26.25 -0.176 1 97.38 186 ARG A O 1
ATOM 1514 N N . VAL A 1 187 ? 14.312 24.312 -1.002 1 96.94 187 VAL A N 1
ATOM 1515 C CA . VAL A 1 187 ? 15.469 23.516 -0.601 1 96.94 187 VAL A CA 1
ATOM 1516 C C . VAL A 1 187 ? 16.266 23.109 -1.834 1 96.94 187 VAL A C 1
ATOM 1518 O O . VAL A 1 187 ? 15.727 22.516 -2.771 1 96.94 187 VAL A O 1
ATOM 1521 N N . LYS A 1 188 ? 17.5 23.422 -1.83 1 94.94 188 LYS A N 1
ATOM 1522 C CA . LYS A 1 188 ? 18.391 23.031 -2.91 1 94.94 188 LYS A CA 1
ATOM 1523 C C . LYS A 1 188 ? 19.203 21.797 -2.531 1 94.94 188 LYS A C 1
ATOM 1525 O O . LYS A 1 188 ? 19.797 21.734 -1.449 1 94.94 188 LYS A O 1
ATOM 1530 N N . LYS A 1 189 ? 19.203 20.844 -3.412 1 93.75 189 LYS A N 1
ATOM 1531 C CA . LYS A 1 189 ? 19.922 19.594 -3.178 1 93.75 189 LYS A CA 1
ATOM 1532 C C . LYS A 1 189 ? 21.406 19.75 -3.512 1 93.75 189 LYS A C 1
ATOM 1534 O O . LYS A 1 189 ? 21.75 20.344 -4.535 1 93.75 189 LYS A O 1
ATOM 1539 N N . HIS A 1 190 ? 22.203 19.312 -2.641 1 92.31 190 HIS A N 1
ATOM 1540 C CA . HIS A 1 190 ? 23.641 19.281 -2.846 1 92.31 190 HIS A CA 1
ATOM 1541 C C . HIS A 1 190 ? 24.203 17.906 -2.518 1 92.31 190 HIS A C 1
ATOM 1543 O O . HIS A 1 190 ? 23.688 17.203 -1.641 1 92.31 190 HIS A O 1
ATOM 1549 N N . LYS A 1 191 ? 25.156 17.422 -3.25 1 90 191 LYS A N 1
ATOM 1550 C CA . LYS A 1 191 ? 25.859 16.188 -2.943 1 90 191 LYS A CA 1
ATOM 1551 C C . LYS A 1 191 ? 27.203 16.469 -2.271 1 90 191 LYS A C 1
ATOM 1553 O O . LYS A 1 191 ? 28.078 17.109 -2.867 1 90 191 LYS A O 1
ATOM 1558 N N . ILE A 1 192 ? 27.297 16.188 -1.08 1 87.88 192 ILE A N 1
ATOM 1559 C CA . ILE A 1 192 ? 28.531 16.391 -0.325 1 87.88 192 ILE A CA 1
ATOM 1560 C C . ILE A 1 192 ? 29.062 15.047 0.168 1 87.88 192 ILE A C 1
ATOM 1562 O O . ILE A 1 192 ? 28.375 14.344 0.92 1 87.88 192 ILE A O 1
ATOM 1566 N N . ASN A 1 193 ? 30.312 14.688 -0.227 1 88.19 193 ASN A N 1
ATOM 1567 C CA . ASN A 1 193 ? 30.922 13.422 0.169 1 88.19 193 ASN A CA 1
ATOM 1568 C C . ASN A 1 193 ? 30.016 12.234 -0.107 1 88.19 193 ASN A C 1
ATOM 1570 O O . ASN A 1 193 ? 29.812 11.391 0.763 1 88.19 193 ASN A O 1
ATOM 1574 N N .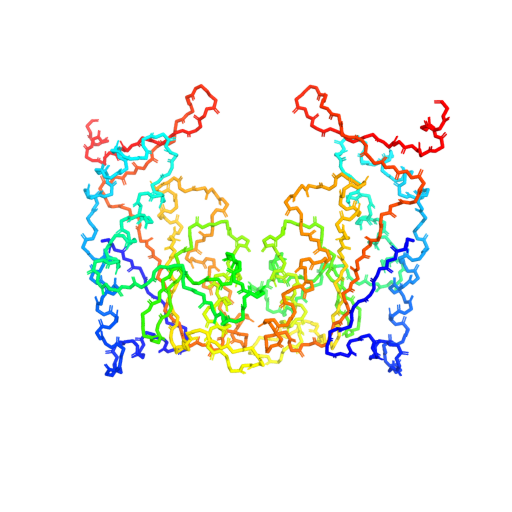 GLY A 1 194 ? 29.328 12.242 -1.201 1 85.31 194 GLY A N 1
ATOM 1575 C CA . GLY A 1 194 ? 28.516 11.125 -1.66 1 85.31 194 GLY A CA 1
ATOM 1576 C C . GLY A 1 194 ? 27.125 11.117 -1.051 1 85.31 194 GLY A C 1
ATOM 1577 O O . GLY A 1 194 ? 26.281 10.281 -1.4 1 85.31 194 GLY A O 1
ATOM 1578 N N . LYS A 1 195 ? 26.875 12.086 -0.141 1 88.5 195 LYS A N 1
ATOM 1579 C CA . LYS A 1 195 ? 25.578 12.164 0.525 1 88.5 195 LYS A CA 1
ATOM 1580 C C . LYS A 1 195 ? 24.781 13.367 0.029 1 88.5 195 LYS A C 1
ATOM 1582 O O . LYS A 1 195 ? 25.328 14.461 -0.116 1 88.5 195 LYS A O 1
ATOM 1587 N N . ASN A 1 196 ? 23.531 13.102 -0.319 1 91.56 196 ASN A N 1
ATOM 1588 C CA . ASN A 1 196 ? 22.641 14.188 -0.708 1 91.56 196 ASN A CA 1
ATOM 1589 C C . ASN A 1 196 ? 22.188 14.992 0.502 1 91.56 196 ASN A C 1
ATOM 1591 O O . ASN A 1 196 ? 21.641 14.43 1.461 1 91.56 196 ASN A O 1
ATOM 1595 N N . ILE A 1 197 ? 22.453 16.297 0.442 1 93.5 197 ILE A N 1
ATOM 1596 C CA . ILE A 1 197 ? 22 17.172 1.519 1 93.5 197 ILE A CA 1
ATOM 1597 C C . ILE A 1 197 ? 21.203 18.344 0.938 1 93.5 197 ILE A C 1
ATOM 1599 O O . ILE A 1 197 ? 21.391 18.703 -0.225 1 93.5 197 ILE A O 1
ATOM 1603 N N . GLY A 1 198 ? 20.297 18.859 1.826 1 94.88 198 GLY A N 1
ATOM 1604 C CA . GLY A 1 198 ? 19.531 20.031 1.426 1 94.88 198 GLY A CA 1
ATOM 1605 C C . GLY A 1 198 ? 20 21.312 2.07 1 94.88 198 GLY A C 1
ATOM 1606 O O . GLY A 1 198 ? 20.5 21.297 3.203 1 94.88 198 GLY A O 1
ATOM 1607 N N . VAL A 1 199 ? 19.969 22.359 1.293 1 94.12 199 VAL A N 1
ATOM 1608 C CA . VAL A 1 199 ? 20.266 23.688 1.815 1 94.12 199 VAL A CA 1
ATOM 1609 C C . VAL A 1 199 ? 19.109 24.625 1.541 1 94.12 199 VAL A C 1
ATOM 1611 O O . VAL A 1 199 ? 18.609 24.688 0.417 1 94.12 199 VAL A O 1
ATOM 1614 N N . ILE A 1 200 ? 18.719 25.297 2.578 1 95.94 200 ILE A N 1
ATOM 1615 C CA . ILE A 1 200 ? 17.609 26.234 2.438 1 95.94 200 ILE A CA 1
ATOM 1616 C C . ILE A 1 200 ? 18.078 27.469 1.656 1 95.94 200 ILE A C 1
ATOM 1618 O O . ILE A 1 200 ? 19.109 28.062 1.976 1 95.94 200 ILE A O 1
ATOM 1622 N N . GLU A 1 201 ? 17.344 27.75 0.62 1 95.75 201 GLU A N 1
ATOM 1623 C CA . GLU A 1 201 ? 17.562 28.969 -0.156 1 95.75 201 GLU A CA 1
ATOM 1624 C C . GLU A 1 201 ? 16.328 29.875 -0.139 1 95.75 201 GLU A C 1
ATOM 1626 O O . GLU A 1 201 ? 15.273 29.484 -0.655 1 95.75 201 GLU A O 1
ATOM 1631 N N . ARG A 1 202 ? 16.516 31.062 0.342 1 95.56 202 ARG A N 1
ATOM 1632 C CA . ARG A 1 202 ? 15.414 32 0.352 1 95.56 202 ARG A CA 1
ATOM 1633 C C . ARG A 1 202 ? 15.266 32.688 -1.005 1 95.56 202 ARG A C 1
ATOM 1635 O O . ARG A 1 202 ? 16.266 33 -1.658 1 95.56 202 ARG A O 1
ATOM 1642 N N . PHE A 1 203 ? 14.062 32.938 -1.404 1 92.5 203 PHE A N 1
ATOM 1643 C CA . PHE A 1 203 ? 13.828 33.531 -2.713 1 92.5 203 PHE A CA 1
ATOM 1644 C C . PHE A 1 203 ? 14.305 35 -2.738 1 92.5 203 PHE A C 1
ATOM 1646 O O . PHE A 1 203 ? 14.656 35.5 -3.799 1 92.5 203 PHE A O 1
ATOM 1653 N N . THR A 1 204 ? 14.305 35.625 -1.646 1 88.69 204 THR A N 1
ATOM 1654 C CA . THR A 1 204 ? 14.828 37 -1.568 1 88.69 204 THR A CA 1
ATOM 1655 C C . THR A 1 204 ? 16.328 37 -1.812 1 88.69 204 THR A C 1
ATOM 1657 O O . THR A 1 204 ? 16.875 38 -2.277 1 88.69 204 THR A O 1
ATOM 1660 N N . ASP A 1 205 ? 16.953 35.938 -1.492 1 73.75 205 ASP A N 1
ATOM 1661 C CA . ASP A 1 205 ? 18.391 35.844 -1.696 1 73.75 205 ASP A CA 1
ATOM 1662 C C . ASP A 1 205 ? 18.734 35.562 -3.164 1 73.75 205 ASP A C 1
ATOM 1664 O O . ASP A 1 205 ? 19.875 35.75 -3.588 1 73.75 205 ASP A O 1
ATOM 1668 N N . LEU A 1 206 ? 17.75 35.062 -3.828 1 65.12 206 LEU A N 1
ATOM 1669 C CA . LEU A 1 206 ? 17.938 34.719 -5.234 1 65.12 206 LEU A CA 1
ATOM 1670 C C . LEU A 1 206 ? 17.797 35.969 -6.113 1 65.12 206 LEU A C 1
ATOM 1672 O O . LEU A 1 206 ? 18.391 36.031 -7.195 1 65.12 206 LEU A O 1
ATOM 1676 N N . LYS A 1 207 ? 16.906 37 -5.852 1 57.59 207 LYS A N 1
ATOM 1677 C CA . LYS A 1 207 ? 16.75 38.219 -6.633 1 57.59 207 LYS A CA 1
ATOM 1678 C C . LYS A 1 207 ? 17.969 39.125 -6.504 1 57.59 207 LYS A C 1
ATOM 1680 O O . LYS A 1 207 ? 18.078 40.125 -7.207 1 57.59 207 LYS A O 1
ATOM 1685 N N . LEU A 1 208 ? 19.016 38.812 -5.77 1 45.03 208 LEU A N 1
ATOM 1686 C CA . LEU A 1 208 ? 20.203 39.688 -5.758 1 45.03 208 LEU A CA 1
ATOM 1687 C C . LEU A 1 208 ? 21.281 39.125 -6.676 1 45.03 208 LEU A C 1
ATOM 1689 O O . LEU A 1 208 ? 21.5 37.906 -6.727 1 45.03 208 LEU A O 1
ATOM 1693 N N . MET B 1 1 ? 7.312 -26.422 -9.266 1 92.31 1 MET B N 1
ATOM 1694 C CA . MET B 1 1 ? 7.621 -25.703 -8.031 1 92.31 1 MET B CA 1
ATOM 1695 C C . MET B 1 1 ? 6.633 -26.062 -6.93 1 92.31 1 MET B C 1
ATOM 1697 O O . MET B 1 1 ? 5.445 -26.281 -7.195 1 92.31 1 MET B O 1
ATOM 1701 N N . LYS B 1 2 ? 7.152 -26.281 -5.746 1 97 2 LYS B N 1
ATOM 1702 C CA . LYS B 1 2 ? 6.305 -26.516 -4.582 1 97 2 LYS B CA 1
ATOM 1703 C C . LYS B 1 2 ? 5.812 -25.203 -3.984 1 97 2 LYS B C 1
ATOM 1705 O O . LYS B 1 2 ? 6.504 -24.188 -4.059 1 97 2 LYS B O 1
ATOM 1710 N N . TYR B 1 3 ? 4.586 -25.312 -3.479 1 98.62 3 TYR B N 1
ATOM 1711 C CA . TYR B 1 3 ? 4.031 -24.078 -2.93 1 98.62 3 TYR B CA 1
ATOM 1712 C C . TYR B 1 3 ? 2.973 -24.375 -1.877 1 98.62 3 TYR B C 1
ATOM 1714 O O . TYR B 1 3 ? 2.43 -25.484 -1.83 1 98.62 3 TYR B O 1
ATOM 1722 N N . LEU B 1 4 ? 2.809 -23.422 -0.952 1 98.75 4 LEU B N 1
ATOM 1723 C CA . LEU B 1 4 ? 1.735 -23.422 0.036 1 98.75 4 LEU B CA 1
ATOM 1724 C C . LEU B 1 4 ? 0.5 -22.719 -0.501 1 98.75 4 LEU B C 1
ATOM 1726 O O . LEU B 1 4 ? 0.605 -21.875 -1.403 1 98.75 4 LEU B O 1
ATOM 1730 N N . LYS B 1 5 ? -0.639 -23.078 0.018 1 98.56 5 LYS B N 1
ATOM 1731 C CA . LYS B 1 5 ? -1.897 -22.438 -0.349 1 98.56 5 LYS B CA 1
ATOM 1732 C C . LYS B 1 5 ? -2.66 -21.969 0.89 1 98.56 5 LYS B C 1
ATOM 1734 O O . LYS B 1 5 ? -2.703 -22.688 1.898 1 98.56 5 LYS B O 1
ATOM 1739 N N . HIS B 1 6 ? -3.203 -20.828 0.837 1 98.75 6 HIS B N 1
ATOM 1740 C CA . HIS B 1 6 ? -4.133 -20.328 1.843 1 98.75 6 HIS B CA 1
ATOM 1741 C C . HIS B 1 6 ? -5.418 -19.828 1.199 1 98.75 6 HIS B C 1
ATOM 1743 O O . HIS B 1 6 ? -5.379 -19.141 0.177 1 98.75 6 HIS B O 1
ATOM 1749 N N . SER B 1 7 ? -6.488 -20.25 1.85 1 98.69 7 SER B N 1
ATOM 1750 C CA . SER B 1 7 ? -7.801 -19.875 1.337 1 98.69 7 SER B CA 1
ATOM 1751 C C . SER B 1 7 ? -8.367 -18.672 2.1 1 98.69 7 SER B C 1
ATOM 1753 O O . SER B 1 7 ? -8.578 -18.75 3.312 1 98.69 7 SER B O 1
ATOM 1755 N N . HIS B 1 8 ? -8.562 -17.594 1.442 1 98.44 8 HIS B N 1
ATOM 1756 C CA . HIS B 1 8 ? -9.273 -16.438 1.982 1 98.44 8 HIS B CA 1
ATOM 1757 C C . HIS B 1 8 ? -10.719 -16.406 1.493 1 98.44 8 HIS B C 1
ATOM 1759 O O . HIS B 1 8 ? -10.977 -16.484 0.29 1 98.44 8 HIS B O 1
ATOM 1765 N N . ARG B 1 9 ? -11.68 -16.344 2.381 1 97.19 9 ARG B N 1
ATOM 1766 C CA . ARG B 1 9 ? -13.102 -16.297 2.076 1 97.19 9 ARG B CA 1
ATOM 1767 C C . ARG B 1 9 ? -13.492 -17.422 1.124 1 97.19 9 ARG B C 1
ATOM 1769 O O . ARG B 1 9 ? -14.133 -17.188 0.102 1 97.19 9 ARG B O 1
ATOM 1776 N N . TYR B 1 10 ? -12.945 -18.578 1.331 1 97.69 10 TYR B N 1
ATOM 1777 C CA . TYR B 1 10 ? -13.289 -19.828 0.658 1 97.69 10 TYR B CA 1
ATOM 1778 C C . TYR B 1 10 ? -12.82 -19.812 -0.791 1 97.69 10 TYR B C 1
ATOM 1780 O O . TYR B 1 10 ? -13.391 -20.5 -1.644 1 97.69 10 TYR B O 1
ATOM 1788 N N . GLY B 1 11 ? -11.812 -19.016 -1.069 1 98.44 11 GLY B N 1
ATOM 1789 C CA . GLY B 1 11 ? -11.305 -18.906 -2.428 1 98.44 11 GLY B CA 1
ATOM 1790 C C . GLY B 1 11 ? -10.836 -20.234 -2.992 1 98.44 11 GLY B C 1
ATOM 1791 O O . GLY B 1 11 ? -11.133 -20.578 -4.145 1 98.44 11 GLY B O 1
ATOM 1792 N N . LEU B 1 12 ? -10.172 -20.984 -2.164 1 98.5 12 LEU B N 1
ATOM 1793 C CA . LEU B 1 12 ? -9.641 -22.266 -2.627 1 98.5 12 LEU B CA 1
ATOM 1794 C C . LEU B 1 12 ? -10.773 -23.25 -2.922 1 98.5 12 LEU B C 1
ATOM 1796 O O . LEU B 1 12 ? -10.734 -23.953 -3.924 1 98.5 12 LEU B O 1
ATOM 1800 N N . SER B 1 13 ? -11.742 -23.297 -2.076 1 98.19 13 SER B N 1
ATOM 1801 C CA . SER B 1 13 ? -12.898 -24.156 -2.277 1 98.19 13 SER B CA 1
ATOM 1802 C C . SER B 1 13 ? -13.625 -23.812 -3.572 1 98.19 13 SER B C 1
ATOM 1804 O O . SER B 1 13 ? -14.023 -24.703 -4.328 1 98.19 13 SER B O 1
ATOM 1806 N N . LEU B 1 14 ? -13.805 -22.594 -3.822 1 98 14 LEU B N 1
ATOM 1807 C CA . LEU B 1 14 ? -14.445 -22.156 -5.059 1 98 14 LEU B CA 1
ATOM 1808 C C . LEU B 1 14 ? -13.648 -22.594 -6.273 1 98 14 LEU B C 1
ATOM 1810 O O . LEU B 1 14 ? -14.203 -23.156 -7.223 1 98 14 LEU B O 1
ATOM 1814 N N . MET B 1 15 ? -12.359 -22.422 -6.223 1 98 15 MET B N 1
ATOM 1815 C CA . MET B 1 15 ? -11.484 -22.734 -7.344 1 98 15 MET B CA 1
ATOM 1816 C C . MET B 1 15 ? -11.492 -24.234 -7.637 1 98 15 MET B C 1
ATOM 1818 O O . MET B 1 15 ? -11.414 -24.641 -8.797 1 98 15 MET B O 1
ATOM 1822 N N . LYS B 1 16 ? -11.656 -25.016 -6.645 1 97.88 16 LYS B N 1
ATOM 1823 C CA . LYS B 1 16 ? -11.508 -26.453 -6.777 1 97.88 16 LYS B CA 1
ATOM 1824 C C . LYS B 1 16 ? -12.836 -27.125 -7.113 1 97.88 16 LYS B C 1
ATOM 1826 O O . LYS B 1 16 ? -12.867 -28.25 -7.629 1 97.88 16 LYS B O 1
ATOM 1831 N N . ASN B 1 17 ? -13.977 -26.453 -6.785 1 97.44 17 ASN B N 1
ATOM 1832 C CA . ASN B 1 17 ? -15.227 -27.203 -6.785 1 97.44 17 ASN B CA 1
ATOM 1833 C C . ASN B 1 17 ? -16.25 -26.578 -7.727 1 97.44 17 ASN B C 1
ATOM 1835 O O . ASN B 1 17 ? -17.219 -27.234 -8.109 1 97.44 17 ASN B O 1
ATOM 1839 N N . GLU B 1 18 ? -16.094 -25.359 -8.062 1 97.06 18 GLU B N 1
ATOM 1840 C CA . GLU B 1 18 ? -17.062 -24.734 -8.953 1 97.06 18 GLU B CA 1
ATOM 1841 C C . GLU B 1 18 ? -16.688 -24.969 -10.414 1 97.06 18 GLU B C 1
ATOM 1843 O O . GLU B 1 18 ? -15.555 -24.734 -10.828 1 97.06 18 GLU B O 1
ATOM 1848 N N . ASP B 1 19 ? -17.641 -25.344 -11.156 1 96.75 19 ASP B N 1
ATOM 1849 C CA . ASP B 1 19 ? -17.453 -25.75 -12.547 1 96.75 19 ASP B CA 1
ATOM 1850 C C . ASP B 1 19 ? -16.797 -24.625 -13.352 1 96.75 19 ASP B C 1
ATOM 1852 O O . ASP B 1 19 ? -15.945 -24.891 -14.211 1 96.75 19 ASP B O 1
ATOM 1856 N N . GLU B 1 20 ? -17.141 -23.453 -13.055 1 96 20 GLU B N 1
ATOM 1857 C CA . GLU B 1 20 ? -16.656 -22.312 -13.828 1 96 20 GLU B CA 1
ATOM 1858 C C . GLU B 1 20 ? -15.172 -22.047 -13.555 1 96 20 GLU B C 1
ATOM 1860 O O . GLU B 1 20 ? -14.484 -21.422 -14.375 1 96 20 GLU B O 1
ATOM 1865 N N . PHE B 1 21 ? -14.656 -22.594 -12.438 1 97.69 21 PHE B N 1
ATOM 1866 C CA . PHE B 1 21 ? -13.32 -22.172 -12.023 1 97.69 21 PHE B CA 1
ATOM 1867 C C . PHE B 1 21 ? -12.336 -23.328 -12.086 1 97.69 21 PHE B C 1
ATOM 1869 O O . PHE B 1 21 ? -11.125 -23.125 -12.117 1 97.69 21 PHE B O 1
ATOM 1876 N N . ILE B 1 22 ? -12.773 -24.562 -12.125 1 98 22 ILE B N 1
ATOM 1877 C CA . ILE B 1 22 ? -11.945 -25.75 -11.984 1 98 22 ILE B CA 1
ATOM 1878 C C . ILE B 1 22 ? -10.852 -25.75 -13.055 1 98 22 ILE B C 1
ATOM 1880 O O . ILE B 1 22 ? -9.688 -26 -12.766 1 98 22 ILE B O 1
ATOM 1884 N N . HIS B 1 23 ? -11.242 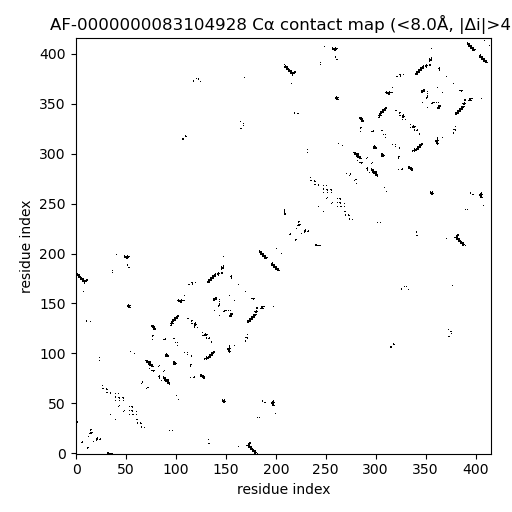-25.5 -14.266 1 97.88 23 HIS B N 1
ATOM 1885 C CA . HIS B 1 23 ? -10.273 -25.531 -15.367 1 97.88 23 HIS B CA 1
ATOM 1886 C C . HIS B 1 23 ? -9.25 -24.406 -15.227 1 97.88 23 HIS B C 1
ATOM 1888 O O . HIS B 1 23 ? -8.086 -24.578 -15.602 1 97.88 23 HIS B O 1
ATOM 1894 N N . LEU B 1 24 ? -9.625 -23.234 -14.719 1 98.25 24 LEU B N 1
ATOM 1895 C CA . LEU B 1 24 ? -8.719 -22.109 -14.508 1 98.25 24 LEU B CA 1
ATOM 1896 C C . LEU B 1 24 ? -7.734 -22.406 -13.383 1 98.25 24 LEU B C 1
ATOM 1898 O O . LEU B 1 24 ? -6.551 -22.078 -13.484 1 98.25 24 LEU B O 1
ATOM 1902 N N . TRP B 1 25 ? -8.281 -23.047 -12.352 1 98.56 25 TRP B N 1
ATOM 1903 C CA . TRP B 1 25 ? -7.41 -23.469 -11.258 1 98.56 25 TRP B CA 1
ATOM 1904 C C . TRP B 1 25 ? -6.371 -24.469 -11.75 1 98.56 25 TRP B C 1
ATOM 1906 O O . TRP B 1 25 ? -5.195 -24.391 -11.383 1 98.56 25 TRP B O 1
ATOM 1916 N N . GLU B 1 26 ? -6.785 -25.375 -12.539 1 98.19 26 GLU B N 1
ATOM 1917 C CA . GLU B 1 26 ? -5.875 -26.344 -13.141 1 98.19 26 GLU B CA 1
ATOM 1918 C C . GLU B 1 26 ? -4.797 -25.656 -13.969 1 98.19 26 GLU B C 1
ATOM 1920 O O . GLU B 1 26 ? -3.635 -26.047 -13.945 1 98.19 26 GLU B O 1
ATOM 1925 N N . ASP B 1 27 ? -5.176 -24.609 -14.734 1 98.25 27 ASP B N 1
ATOM 1926 C CA . ASP B 1 27 ? -4.207 -23.828 -15.492 1 98.25 27 ASP B CA 1
ATOM 1927 C C . ASP B 1 27 ? -3.109 -23.281 -14.586 1 98.25 27 ASP B C 1
ATOM 1929 O O . ASP B 1 27 ? -1.923 -23.406 -14.898 1 98.25 27 ASP B O 1
ATOM 1933 N N . ILE B 1 28 ? -3.525 -22.672 -13.508 1 98.69 28 ILE B N 1
ATOM 1934 C CA . ILE B 1 28 ? -2.607 -22 -12.594 1 98.69 28 ILE B CA 1
ATOM 1935 C C . ILE B 1 28 ? -1.686 -23.031 -11.945 1 98.69 28 ILE B C 1
ATOM 1937 O O . ILE B 1 28 ? -0.464 -22.859 -11.945 1 98.69 28 ILE B O 1
ATOM 1941 N N . THR B 1 29 ? -2.281 -24.141 -11.445 1 98.62 29 THR B N 1
ATOM 1942 C CA . THR B 1 29 ? -1.483 -25.141 -10.758 1 98.62 29 THR B CA 1
ATOM 1943 C C . THR B 1 29 ? -0.544 -25.859 -11.727 1 98.62 29 THR B C 1
ATOM 1945 O O . THR B 1 29 ? 0.614 -26.125 -11.398 1 98.62 29 THR B O 1
ATOM 1948 N N . THR B 1 30 ? -1.013 -26.125 -12.883 1 98.5 30 THR B N 1
ATOM 1949 C CA . THR B 1 30 ? -0.152 -26.75 -13.891 1 98.5 30 THR B CA 1
ATOM 1950 C C . THR B 1 30 ? 1.009 -25.828 -14.25 1 98.5 30 THR B C 1
ATOM 1952 O O . THR B 1 30 ? 2.148 -26.281 -14.383 1 98.5 30 THR B O 1
ATOM 1955 N N . ALA B 1 31 ? 0.689 -24.547 -14.445 1 98.56 31 ALA B N 1
ATOM 1956 C CA . ALA B 1 31 ? 1.733 -23.562 -14.75 1 98.56 31 ALA B CA 1
ATOM 1957 C C . ALA B 1 31 ? 2.832 -23.594 -13.695 1 98.56 31 ALA B C 1
ATOM 1959 O O . ALA B 1 31 ? 4.02 -23.594 -14.023 1 98.56 31 ALA B O 1
ATOM 1960 N N . LEU B 1 32 ? 2.473 -23.609 -12.453 1 98.62 32 LEU B N 1
ATOM 1961 C CA . LEU B 1 32 ? 3.438 -23.609 -11.359 1 98.62 32 LEU B CA 1
ATOM 1962 C C . LEU B 1 32 ? 4.137 -24.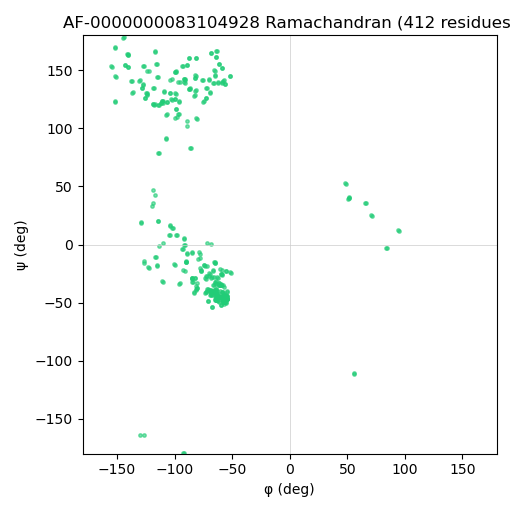953 -11.242 1 98.62 32 LEU B C 1
ATOM 1964 O O . LEU B 1 32 ? 5.359 -25.016 -11.102 1 98.62 32 LEU B O 1
ATOM 1968 N N . ASP B 1 33 ? 3.369 -26.062 -11.406 1 98.19 33 ASP B N 1
ATOM 1969 C CA . ASP B 1 33 ? 3.875 -27.406 -11.203 1 98.19 33 ASP B CA 1
ATOM 1970 C C . ASP B 1 33 ? 4.867 -27.797 -12.297 1 98.19 33 ASP B C 1
ATOM 1972 O O . ASP B 1 33 ? 5.75 -28.625 -12.078 1 98.19 33 ASP B O 1
ATOM 1976 N N . THR B 1 34 ? 4.754 -27.203 -13.391 1 97.94 34 THR B N 1
ATOM 1977 C CA . THR B 1 34 ? 5.59 -27.594 -14.523 1 97.94 34 THR B CA 1
ATOM 1978 C C . THR B 1 34 ? 6.902 -26.812 -14.516 1 97.94 34 THR B C 1
ATOM 1980 O O . THR B 1 34 ? 7.785 -27.062 -15.344 1 97.94 34 THR B O 1
ATOM 1983 N N . ILE B 1 35 ? 7.035 -25.891 -13.695 1 98.38 35 ILE B N 1
ATOM 1984 C CA . ILE B 1 35 ? 8.305 -25.203 -13.539 1 98.38 35 ILE B CA 1
ATOM 1985 C C . ILE B 1 35 ? 9.242 -26 -12.641 1 98.38 35 ILE B C 1
ATOM 1987 O O . ILE B 1 35 ? 9.031 -26.078 -11.43 1 98.38 35 ILE B O 1
ATOM 1991 N N . SER B 1 36 ? 10.258 -26.562 -13.219 1 98.06 36 SER B N 1
ATOM 1992 C CA . SER B 1 36 ? 11.234 -27.328 -12.453 1 98.06 36 SER B CA 1
ATOM 1993 C C . SER B 1 36 ? 12.344 -26.438 -11.914 1 98.06 36 SER B C 1
ATOM 1995 O O . SER B 1 36 ? 12.523 -25.312 -12.391 1 98.06 36 SER B O 1
ATOM 1997 N N . GLU B 1 37 ? 13 -26.922 -10.945 1 97.75 37 GLU B N 1
ATOM 1998 C CA . GLU B 1 37 ? 14.156 -26.188 -10.453 1 97.75 37 GLU B CA 1
ATOM 1999 C C . GLU B 1 37 ? 15.211 -26.016 -11.539 1 97.75 37 GLU B C 1
ATOM 2001 O O . GLU B 1 37 ? 15.898 -25 -11.594 1 97.75 37 GLU B O 1
ATOM 2006 N N . GLU B 1 38 ? 15.336 -27 -12.375 1 97.81 38 GLU B N 1
ATOM 2007 C CA . GLU B 1 38 ? 16.25 -26.875 -13.5 1 97.81 38 GLU B CA 1
ATOM 2008 C C . GLU B 1 38 ? 15.82 -25.766 -14.453 1 97.81 38 GLU B C 1
ATOM 2010 O O . GLU B 1 38 ? 16.672 -25.078 -15.031 1 97.81 38 GLU B O 1
ATOM 2015 N N . ASP B 1 39 ? 14.531 -25.672 -14.68 1 98.25 39 ASP B N 1
ATOM 2016 C CA . ASP B 1 39 ? 14.039 -24.547 -15.477 1 98.25 39 ASP B CA 1
ATOM 2017 C C . ASP B 1 39 ? 14.492 -23.219 -14.898 1 98.25 39 ASP B C 1
ATOM 2019 O O . ASP B 1 39 ? 14.914 -22.328 -15.633 1 98.25 39 ASP B O 1
ATOM 2023 N N . ILE B 1 40 ? 14.344 -23.047 -13.602 1 98.06 40 ILE B N 1
ATOM 2024 C CA . ILE B 1 40 ? 14.703 -21.812 -12.914 1 98.06 40 ILE B CA 1
ATOM 2025 C C . ILE B 1 40 ? 16.188 -21.547 -13.078 1 98.06 40 ILE B C 1
ATOM 2027 O O . ILE B 1 40 ? 16.594 -20.438 -13.461 1 98.06 40 ILE B O 1
ATOM 2031 N N . ILE B 1 41 ? 17 -22.562 -12.812 1 96.94 41 ILE B N 1
ATOM 2032 C CA . ILE B 1 41 ? 18.438 -22.438 -12.914 1 96.94 41 ILE B CA 1
ATOM 2033 C C . ILE B 1 41 ? 18.828 -22.047 -14.336 1 96.94 41 ILE B C 1
ATOM 2035 O O . ILE B 1 41 ? 19.594 -21.094 -14.539 1 96.94 41 ILE B O 1
ATOM 2039 N N . ASN B 1 42 ? 18.328 -22.797 -15.281 1 97.12 42 ASN B N 1
ATOM 2040 C CA . ASN B 1 42 ? 18.672 -22.547 -16.672 1 97.12 42 ASN B CA 1
ATOM 2041 C C . ASN B 1 42 ? 18.25 -21.156 -17.125 1 97.12 42 ASN B C 1
ATOM 2043 O O . ASN B 1 42 ? 19.016 -20.438 -17.766 1 97.12 42 ASN B O 1
ATOM 2047 N N . TYR B 1 43 ? 17.016 -20.766 -16.766 1 97.75 43 TYR B N 1
ATOM 2048 C CA . TYR B 1 43 ? 16.531 -19.438 -17.156 1 97.75 43 TYR B CA 1
ATOM 2049 C C . TYR B 1 43 ? 17.375 -18.344 -16.5 1 97.75 43 TYR B C 1
ATOM 2051 O O . TYR B 1 43 ? 17.734 -17.359 -17.156 1 97.75 43 TYR B O 1
ATOM 2059 N N . TYR B 1 44 ? 17.594 -18.484 -15.258 1 96.81 44 TYR B N 1
ATOM 2060 C CA . TYR B 1 44 ? 18.391 -17.516 -14.523 1 96.81 44 TYR B CA 1
ATOM 2061 C C . TYR B 1 44 ? 19.766 -17.328 -15.172 1 96.81 44 TYR B C 1
ATOM 2063 O O . TYR B 1 44 ? 20.172 -16.203 -15.461 1 96.81 44 TYR B O 1
ATOM 2071 N N . ASN B 1 45 ? 20.453 -18.406 -15.438 1 95.12 45 ASN B N 1
ATOM 2072 C CA . ASN B 1 45 ? 21.797 -18.375 -15.992 1 95.12 45 ASN B CA 1
ATOM 2073 C C . ASN B 1 45 ? 21.812 -17.766 -17.391 1 95.12 45 ASN B C 1
ATOM 2075 O O . ASN B 1 45 ? 22.766 -17.094 -17.766 1 95.12 45 ASN B O 1
ATOM 2079 N N . GLN B 1 46 ? 20.812 -18.016 -18.047 1 95.62 46 GLN B N 1
ATOM 2080 C CA . GLN B 1 46 ? 20.766 -17.578 -19.438 1 95.62 46 GLN B CA 1
ATOM 2081 C C . GLN B 1 46 ? 20.312 -16.125 -19.562 1 95.62 46 GLN B C 1
ATOM 2083 O O . GLN B 1 46 ? 20.781 -15.391 -20.422 1 95.62 46 GLN B O 1
ATOM 2088 N N . HIS B 1 47 ? 19.422 -15.688 -18.625 1 94.56 47 HIS B N 1
ATOM 2089 C CA . HIS B 1 47 ? 18.75 -14.422 -18.906 1 94.56 47 HIS B CA 1
ATOM 2090 C C . HIS B 1 47 ? 18.906 -13.445 -17.75 1 94.56 47 HIS B C 1
ATOM 2092 O O . HIS B 1 47 ? 18.625 -12.25 -17.891 1 94.56 47 HIS B O 1
ATOM 2098 N N . CYS B 1 48 ? 19.344 -13.938 -16.547 1 90.56 48 CYS B N 1
ATOM 2099 C CA . CYS B 1 48 ? 19.328 -13.078 -15.359 1 90.56 48 CYS B CA 1
ATOM 2100 C C . CYS B 1 48 ? 20.688 -13.102 -14.664 1 90.56 48 CYS B C 1
ATOM 2102 O O . CYS B 1 48 ? 20.766 -12.93 -13.445 1 90.56 48 CYS B O 1
ATOM 2104 N N . ALA B 1 49 ? 21.703 -13.492 -15.297 1 80.62 49 ALA B N 1
ATOM 2105 C CA . ALA B 1 49 ? 23.016 -13.742 -14.711 1 80.62 49 ALA B CA 1
ATOM 2106 C C . ALA B 1 49 ? 23.531 -12.508 -13.969 1 80.62 49 ALA B C 1
ATOM 2108 O O . ALA B 1 49 ? 24.312 -12.625 -13.016 1 80.62 49 ALA B O 1
ATOM 2109 N N . ASN B 1 50 ? 23.062 -11.375 -14.289 1 87.38 50 ASN B N 1
ATOM 2110 C CA . ASN B 1 50 ? 23.547 -10.164 -13.633 1 87.38 50 ASN B CA 1
ATOM 2111 C C . ASN B 1 50 ? 22.594 -9.727 -12.516 1 87.38 50 ASN B C 1
ATOM 2113 O O . ASN B 1 50 ? 22.859 -8.734 -11.828 1 87.38 50 ASN B O 1
ATOM 2117 N N . SER B 1 51 ? 21.656 -10.539 -12.234 1 92.5 51 SER B N 1
ATOM 2118 C CA . SER B 1 51 ? 20.703 -10.203 -11.188 1 92.5 51 SER B CA 1
ATOM 2119 C C . SER B 1 51 ? 21.062 -10.883 -9.867 1 92.5 51 SER B C 1
ATOM 2121 O O . SER B 1 51 ? 21.688 -11.945 -9.867 1 92.5 51 SER B O 1
ATOM 2123 N N . MET B 1 52 ? 20.75 -10.281 -8.797 1 94.56 52 MET B N 1
ATOM 2124 C CA . MET B 1 52 ? 21.047 -10.82 -7.469 1 94.56 52 MET B CA 1
ATOM 2125 C C . MET B 1 52 ? 20.141 -12.008 -7.145 1 94.56 52 MET B C 1
ATOM 2127 O O . MET B 1 52 ? 20.609 -13.016 -6.609 1 94.56 52 MET B O 1
ATOM 2131 N N . SER B 1 53 ? 18.922 -11.922 -7.48 1 96.56 53 SER B N 1
ATOM 2132 C CA . SER B 1 53 ? 17.938 -12.891 -7.027 1 96.56 53 SER B CA 1
ATOM 2133 C C . SER B 1 53 ? 17.328 -13.656 -8.203 1 96.56 53 SER B C 1
ATOM 2135 O O . SER B 1 53 ? 17.453 -13.234 -9.352 1 96.56 53 SER B O 1
ATOM 2137 N N . ILE B 1 54 ? 16.641 -14.719 -7.902 1 97.19 54 ILE B N 1
ATOM 2138 C CA . ILE B 1 54 ? 16 -15.531 -8.938 1 97.19 54 ILE B CA 1
ATOM 2139 C C . ILE B 1 54 ? 14.57 -15.047 -9.156 1 97.19 54 ILE B C 1
ATOM 2141 O O . ILE B 1 54 ? 13.805 -15.68 -9.883 1 97.19 54 ILE B O 1
ATOM 2145 N N . SER B 1 55 ? 14.102 -14 -8.547 1 97.12 55 SER B N 1
ATOM 2146 C CA . SER B 1 55 ? 12.734 -13.516 -8.641 1 97.12 55 SER B CA 1
ATOM 2147 C C . SER B 1 55 ? 12.336 -13.234 -10.086 1 97.12 55 SER B C 1
ATOM 2149 O O . SER B 1 55 ? 11.25 -13.617 -10.523 1 97.12 55 SER B O 1
ATOM 2151 N N . LYS B 1 56 ? 13.25 -12.617 -10.828 1 96.31 56 LYS B N 1
ATOM 2152 C CA . LYS B 1 56 ? 12.961 -12.312 -12.227 1 96.31 56 LYS B CA 1
ATOM 2153 C C . LYS B 1 56 ? 12.781 -13.594 -13.039 1 96.31 56 LYS B C 1
ATOM 2155 O O . LYS B 1 56 ? 11.891 -13.672 -13.891 1 96.31 56 LYS B O 1
ATOM 2160 N N . ALA B 1 57 ? 13.656 -14.531 -12.812 1 97.62 57 ALA B N 1
ATOM 2161 C CA . ALA B 1 57 ? 13.562 -15.805 -13.516 1 97.62 57 ALA B CA 1
ATOM 2162 C C . ALA B 1 57 ? 12.219 -16.484 -13.258 1 97.62 57 ALA B C 1
ATOM 2164 O O . ALA B 1 57 ? 11.539 -16.906 -14.195 1 97.62 57 ALA B O 1
ATOM 2165 N N . ILE B 1 58 ? 11.797 -16.562 -12.008 1 98.25 58 ILE B N 1
ATOM 2166 C CA . ILE B 1 58 ? 10.547 -17.203 -11.633 1 98.25 58 ILE B CA 1
ATOM 2167 C C . ILE B 1 58 ? 9.367 -16.438 -12.25 1 98.25 58 ILE B C 1
ATOM 2169 O O . ILE B 1 58 ? 8.469 -17.047 -12.828 1 98.25 58 ILE B O 1
ATOM 2173 N N . ASN B 1 59 ? 9.398 -15.141 -12.094 1 97.75 59 ASN B N 1
ATOM 2174 C CA . ASN B 1 59 ? 8.336 -14.305 -12.641 1 97.75 59 ASN B CA 1
ATOM 2175 C C . ASN B 1 59 ? 8.148 -14.539 -14.133 1 97.75 59 ASN B C 1
ATOM 2177 O O . ASN B 1 59 ? 7.02 -14.672 -14.609 1 97.75 59 ASN B O 1
ATOM 2181 N N . ASN B 1 60 ? 9.25 -14.617 -14.852 1 97.94 60 ASN B N 1
ATOM 2182 C CA . ASN B 1 60 ? 9.172 -14.797 -16.297 1 97.94 60 ASN B CA 1
ATOM 2183 C C . ASN B 1 60 ? 8.711 -16.203 -16.656 1 97.94 60 ASN B C 1
ATOM 2185 O O . ASN B 1 60 ? 7.988 -16.391 -17.641 1 97.94 60 ASN B O 1
ATOM 2189 N N . LEU B 1 61 ? 9.148 -17.141 -15.938 1 98.62 61 LEU B N 1
ATOM 2190 C CA . LEU B 1 61 ? 8.703 -18.516 -16.188 1 98.62 61 LEU B CA 1
ATOM 2191 C C . LEU B 1 61 ? 7.207 -18.656 -15.938 1 98.62 61 LEU B C 1
ATOM 2193 O O . LEU B 1 61 ? 6.5 -19.297 -16.719 1 98.62 61 LEU B O 1
ATOM 2197 N N . ILE B 1 62 ? 6.676 -18.047 -14.852 1 98.75 62 ILE B N 1
ATOM 2198 C CA . ILE B 1 62 ? 5.242 -18.047 -14.57 1 98.75 62 ILE B CA 1
ATOM 2199 C C . ILE B 1 62 ? 4.496 -17.375 -15.719 1 98.75 62 ILE B C 1
ATOM 2201 O O . ILE B 1 62 ? 3.494 -17.891 -16.219 1 98.75 62 ILE B O 1
ATOM 2205 N N . LYS B 1 63 ? 5.016 -16.266 -16.109 1 98.62 63 LYS B N 1
ATOM 2206 C CA . LYS B 1 63 ? 4.414 -15.516 -17.203 1 98.62 63 LYS B CA 1
ATOM 2207 C C . LYS B 1 63 ? 4.32 -16.375 -18.469 1 98.62 63 LYS B C 1
ATOM 2209 O O . LYS B 1 63 ? 3.256 -16.469 -19.078 1 98.62 63 LYS B O 1
ATOM 2214 N N . GLU B 1 64 ? 5.406 -16.969 -18.844 1 98.38 64 GLU B N 1
ATOM 2215 C CA . GLU B 1 64 ? 5.445 -17.812 -20.031 1 98.38 64 GLU B CA 1
ATOM 2216 C C . GLU B 1 64 ? 4.41 -18.922 -19.953 1 98.38 64 GLU B C 1
ATOM 2218 O O . GLU B 1 64 ? 3.672 -19.172 -20.922 1 98.38 64 GLU B O 1
ATOM 2223 N N . ARG B 1 65 ? 4.336 -19.609 -18.828 1 98.56 65 ARG B N 1
ATOM 2224 C CA . ARG B 1 65 ? 3.436 -20.75 -18.672 1 98.56 65 ARG B CA 1
ATOM 2225 C C . ARG B 1 65 ? 1.978 -20.297 -18.719 1 98.56 65 ARG B C 1
ATOM 2227 O O . ARG B 1 65 ? 1.129 -20.984 -19.297 1 98.56 65 ARG B O 1
ATOM 2234 N N . LEU B 1 66 ? 1.674 -19.156 -18.078 1 98.62 66 LEU B N 1
ATOM 2235 C CA . LEU B 1 66 ? 0.304 -18.656 -18.062 1 98.62 66 LEU B CA 1
ATOM 2236 C C . LEU B 1 66 ? -0.118 -18.172 -19.438 1 98.62 66 LEU B C 1
ATOM 2238 O O . LEU B 1 66 ? -1.238 -18.438 -19.875 1 98.62 66 LEU B O 1
ATOM 2242 N N . LEU B 1 67 ? 0.808 -17.531 -20.125 1 98.62 67 LEU B N 1
ATOM 2243 C CA . LEU B 1 67 ? 0.5 -17.062 -21.469 1 98.62 67 LEU B CA 1
ATOM 2244 C C . LEU B 1 67 ? 0.237 -18.234 -22.406 1 98.62 67 LEU B C 1
ATOM 2246 O O . LEU B 1 67 ? -0.675 -18.172 -23.234 1 98.62 67 LEU B O 1
ATOM 2250 N N . GLN B 1 68 ? 1 -19.281 -22.297 1 98.12 68 GLN B N 1
ATOM 2251 C CA . GLN B 1 68 ? 0.823 -20.484 -23.109 1 98.12 68 GLN B CA 1
ATOM 2252 C C . GLN B 1 68 ? -0.559 -21.094 -22.875 1 98.12 68 GLN B C 1
ATOM 2254 O O . GLN B 1 68 ? -1.087 -21.781 -23.766 1 98.12 68 GLN B O 1
ATOM 2259 N N . ARG B 1 69 ? -1.148 -20.75 -21.766 1 98 69 ARG B N 1
ATOM 2260 C CA . ARG B 1 69 ? -2.441 -21.328 -21.391 1 98 69 ARG B CA 1
ATOM 2261 C C . ARG B 1 69 ? -3.566 -20.328 -21.609 1 98 69 ARG B C 1
ATOM 2263 O O . ARG B 1 69 ? -4.676 -20.5 -21.109 1 98 69 ARG B O 1
ATOM 2270 N N . GLY B 1 70 ? -3.244 -19.203 -22.234 1 98.12 70 GLY B N 1
ATOM 2271 C CA . GLY B 1 70 ? -4.262 -18.281 -22.719 1 98.12 70 GLY B CA 1
ATOM 2272 C C . GLY B 1 70 ? -4.586 -17.172 -21.734 1 98.12 70 GLY B C 1
ATOM 2273 O O . GLY B 1 70 ? -5.602 -16.484 -21.875 1 98.12 70 GLY B O 1
ATOM 2274 N N . TRP B 1 71 ? -3.822 -16.969 -20.719 1 98.5 71 TRP B N 1
ATOM 2275 C CA . TRP B 1 71 ? -4.039 -15.875 -19.797 1 98.5 71 TRP B CA 1
ATOM 2276 C C . TRP B 1 71 ? -3.586 -14.547 -20.406 1 98.5 71 TRP B C 1
ATOM 2278 O O . TRP B 1 71 ? -2.568 -14.492 -21.094 1 98.5 71 TRP B O 1
ATOM 2288 N N . ASN B 1 72 ? -4.367 -13.523 -20.109 1 97.94 72 ASN B N 1
ATOM 2289 C CA . ASN B 1 72 ? -4.012 -12.18 -20.547 1 97.94 72 ASN B CA 1
ATOM 2290 C C . ASN B 1 72 ? -3.086 -11.484 -19.547 1 97.94 72 ASN B C 1
ATOM 2292 O O . ASN B 1 72 ? -3.314 -11.547 -18.344 1 97.94 72 ASN B O 1
ATOM 2296 N N . LYS B 1 73 ? -2.057 -10.875 -20.062 1 97.56 73 LYS B N 1
ATOM 2297 C CA . LYS B 1 73 ? -1.142 -10.133 -19.203 1 97.56 73 LYS B CA 1
ATOM 2298 C C . LYS B 1 73 ? -1.532 -8.664 -19.109 1 97.56 73 LYS B C 1
ATOM 2300 O O . LYS B 1 73 ? -2.207 -8.141 -20 1 97.56 73 LYS B O 1
ATOM 2305 N N . GLU B 1 74 ? -1.16 -7.977 -17.984 1 95.06 74 GLU B N 1
ATOM 2306 C CA . GLU B 1 74 ? -1.34 -6.539 -17.797 1 95.06 74 GLU B CA 1
ATOM 2307 C C . GLU B 1 74 ? -2.762 -6.109 -18.141 1 95.06 74 GLU B C 1
ATOM 2309 O O . GLU B 1 74 ? -2.961 -5.191 -18.938 1 95.06 74 GLU B O 1
ATOM 2314 N N . SER B 1 75 ? -3.693 -6.809 -17.516 1 94.62 75 SER B N 1
ATOM 2315 C CA . SER B 1 75 ? -5.102 -6.594 -17.828 1 94.62 75 SER B CA 1
ATOM 2316 C C . SER B 1 75 ? -5.664 -5.402 -17.047 1 94.62 75 SER B C 1
ATOM 2318 O O . SER B 1 75 ? -5.551 -5.344 -15.82 1 94.62 75 SER B O 1
ATOM 2320 N N . PRO B 1 76 ? -6.285 -4.469 -17.797 1 93.75 76 PRO B N 1
ATOM 2321 C CA . PRO B 1 76 ? -6.863 -3.328 -17.094 1 93.75 76 PRO B CA 1
ATOM 2322 C C . PRO B 1 76 ? -8.008 -3.732 -16.156 1 93.75 76 PRO B C 1
ATOM 2324 O O . PRO B 1 76 ? -8.789 -4.629 -16.484 1 93.75 76 PRO B O 1
ATOM 2327 N N . ILE B 1 77 ? -8.094 -3.029 -15.055 1 94 77 ILE B N 1
ATOM 2328 C CA . ILE B 1 77 ? -9.195 -3.24 -14.117 1 94 77 ILE B CA 1
ATOM 2329 C C . ILE B 1 77 ? -10.43 -2.479 -14.602 1 94 77 ILE B C 1
ATOM 2331 O O . ILE B 1 77 ? -11.547 -3.004 -14.562 1 94 77 ILE B O 1
ATOM 2335 N N . PHE B 1 78 ? -10.164 -1.311 -15.117 1 90.88 78 PHE B N 1
ATOM 2336 C CA . PHE B 1 78 ? -11.242 -0.409 -15.5 1 90.88 78 PHE B CA 1
ATOM 2337 C C . PHE B 1 78 ? -11.242 -0.174 -17 1 90.88 78 PHE B C 1
ATOM 2339 O O . PHE B 1 78 ? -10.195 -0.253 -17.656 1 90.88 78 PHE B O 1
ATOM 2346 N N . GLN B 1 79 ? -12.398 0.176 -17.516 1 86.94 79 GLN B N 1
ATOM 2347 C CA . GLN B 1 79 ? -12.531 0.479 -18.922 1 86.94 79 GLN B CA 1
ATOM 2348 C C . GLN B 1 79 ? -12.07 1.901 -19.234 1 86.94 79 GLN B C 1
ATOM 2350 O O . GLN B 1 79 ? -11.516 2.162 -20.297 1 86.94 79 GLN B O 1
ATOM 2355 N N . ALA B 1 80 ? -12.398 2.734 -18.281 1 82.94 80 ALA B N 1
ATOM 2356 C CA . ALA B 1 80 ? -12.078 4.145 -18.484 1 82.94 80 ALA B CA 1
ATOM 2357 C C . ALA B 1 80 ? -10.578 4.336 -18.688 1 82.94 80 ALA B C 1
ATOM 2359 O O . ALA B 1 80 ? -9.766 3.842 -17.891 1 82.94 80 ALA B O 1
ATOM 2360 N N . THR B 1 81 ? -10.227 5.141 -19.531 1 79.25 81 THR B N 1
ATOM 2361 C CA . THR B 1 81 ? -8.836 5.336 -19.938 1 79.25 81 THR B CA 1
ATOM 2362 C C . THR B 1 81 ? -8.062 6.082 -18.859 1 79.25 81 THR B C 1
ATOM 2364 O O . THR B 1 81 ? -6.852 5.91 -18.719 1 79.25 81 THR B O 1
ATOM 2367 N N . LYS B 1 82 ? -8.781 6.895 -18.125 1 81.88 82 LYS B N 1
ATOM 2368 C CA . LYS B 1 82 ? -8.117 7.676 -17.078 1 81.88 82 LYS B CA 1
ATOM 2369 C C . LYS B 1 82 ? -7.551 6.773 -15.992 1 81.88 82 LYS B C 1
ATOM 2371 O O . LYS B 1 82 ? -6.684 7.195 -15.219 1 81.88 82 LYS B O 1
ATOM 2376 N N . TYR B 1 83 ? -8 5.609 -16 1 79.25 83 TYR B N 1
ATOM 2377 C CA . TYR B 1 83 ? -7.547 4.656 -15 1 79.25 83 TYR B CA 1
ATOM 2378 C C . TYR B 1 83 ? -6.859 3.463 -15.648 1 79.25 83 TYR B C 1
ATOM 2380 O O . TYR B 1 83 ? -7.125 2.314 -15.289 1 79.25 83 TYR B O 1
ATOM 2388 N N . ARG B 1 84 ? -5.984 3.727 -16.547 1 74.81 84 ARG B N 1
ATOM 2389 C CA . ARG B 1 84 ? -5.359 2.617 -17.266 1 74.81 84 ARG B CA 1
ATOM 2390 C C . ARG B 1 84 ? -3.869 2.527 -16.938 1 74.81 84 ARG B C 1
ATOM 2392 O O . ARG B 1 84 ? -3.188 1.601 -17.375 1 74.81 84 ARG B O 1
ATOM 2399 N N . ASN B 1 85 ? -3.453 3.363 -16.188 1 77 85 ASN B N 1
ATOM 2400 C CA . ASN B 1 85 ? -2.037 3.309 -15.836 1 77 85 ASN B CA 1
ATOM 2401 C C . ASN B 1 85 ? -1.693 2.023 -15.086 1 77 85 ASN B C 1
ATOM 2403 O O . ASN B 1 85 ? -2.584 1.249 -14.734 1 77 85 ASN B O 1
ATOM 2407 N N . LYS B 1 86 ? -0.464 1.769 -14.984 1 74.94 86 LYS B N 1
ATOM 2408 C CA . LYS B 1 86 ? 0.092 0.521 -14.469 1 74.94 86 LYS B CA 1
ATOM 2409 C C . LYS B 1 86 ? -0.517 0.165 -13.117 1 74.94 86 LYS B C 1
ATOM 2411 O O . LYS B 1 86 ? -0.66 -1.014 -12.781 1 74.94 86 LYS B O 1
ATOM 2416 N N . ARG B 1 87 ? -0.979 1.093 -12.43 1 81.5 87 ARG B N 1
ATOM 2417 C CA . ARG B 1 87 ? -1.476 0.859 -11.078 1 81.5 87 ARG B CA 1
ATOM 2418 C C . ARG B 1 87 ? -2.865 0.234 -11.109 1 81.5 87 ARG B C 1
ATOM 2420 O O . ARG B 1 87 ? -3.289 -0.394 -10.133 1 81.5 87 ARG B O 1
ATOM 2427 N N . TRP B 1 88 ? -3.43 0.247 -12.258 1 89.56 88 TRP B N 1
ATOM 2428 C CA . TRP B 1 88 ? -4.801 -0.246 -12.352 1 89.56 88 TRP B CA 1
ATOM 2429 C C . TRP B 1 88 ? -4.883 -1.441 -13.297 1 89.56 88 TRP B C 1
ATOM 2431 O O . TRP B 1 88 ? -5.824 -1.55 -14.094 1 89.56 88 TRP B O 1
ATOM 2441 N N . ARG B 1 89 ? -3.854 -2.139 -13.258 1 95 89 ARG B N 1
ATOM 2442 C CA . ARG B 1 89 ? -3.822 -3.354 -14.07 1 95 89 ARG B CA 1
ATOM 2443 C C . ARG B 1 89 ? -3.578 -4.582 -13.203 1 95 89 ARG B C 1
ATOM 2445 O O . ARG B 1 89 ? -2.914 -4.496 -12.164 1 95 89 ARG B O 1
ATOM 2452 N N . LEU B 1 90 ? -4.121 -5.633 -13.648 1 97.12 90 LEU B N 1
ATOM 2453 C CA . LEU B 1 90 ? -3.834 -6.949 -13.094 1 97.12 90 LEU B CA 1
ATOM 2454 C C . LEU B 1 90 ? -2.674 -7.609 -13.828 1 97.12 90 LEU B C 1
ATOM 2456 O O . LEU B 1 90 ? -2.541 -7.461 -15.047 1 97.12 90 LEU B O 1
ATOM 2460 N N . ASP B 1 91 ? -1.821 -8.305 -13.133 1 97.88 91 ASP B N 1
ATOM 2461 C CA . ASP B 1 91 ? -0.716 -8.977 -13.812 1 97.88 91 ASP B CA 1
ATOM 2462 C C . ASP B 1 91 ? -1.229 -9.945 -14.875 1 97.88 91 ASP B C 1
ATOM 2464 O O . ASP B 1 91 ? -0.744 -9.945 -16.016 1 97.88 91 ASP B O 1
ATOM 2468 N N . PHE B 1 92 ? -2.232 -10.805 -14.469 1 98.56 92 PHE B N 1
ATOM 2469 C CA . PHE B 1 92 ? -2.875 -11.719 -15.406 1 98.56 92 PHE B CA 1
ATOM 2470 C C . PHE B 1 92 ? -4.371 -11.812 -15.133 1 98.56 92 PHE B C 1
ATOM 2472 O O . PHE B 1 92 ? -4.809 -11.641 -13.992 1 98.56 92 PHE B O 1
ATOM 2479 N N . ALA B 1 93 ? -5.059 -12.117 -16.172 1 98.38 93 ALA B N 1
ATOM 2480 C CA . ALA B 1 93 ? -6.492 -12.352 -16.016 1 98.38 93 ALA B CA 1
ATOM 2481 C C . ALA B 1 93 ? -7.008 -13.312 -17.078 1 98.38 93 ALA B C 1
ATOM 2483 O O . ALA B 1 93 ? -6.492 -13.344 -18.203 1 98.38 93 ALA B O 1
ATOM 2484 N N . LYS B 1 94 ? -7.883 -14.086 -16.766 1 98 94 LYS B N 1
ATOM 2485 C CA . LYS B 1 94 ? -8.609 -14.984 -17.656 1 98 94 LYS B CA 1
ATOM 2486 C C . LYS B 1 94 ? -10.008 -15.273 -17.125 1 98 94 LYS B C 1
ATOM 2488 O O . LYS B 1 94 ? -10.172 -15.68 -15.977 1 98 94 LYS B O 1
ATOM 2493 N N . ASP B 1 95 ? -10.992 -14.961 -17.969 1 96.31 95 ASP B N 1
ATOM 2494 C CA . ASP B 1 95 ? -12.398 -15.078 -17.578 1 96.31 95 ASP B CA 1
ATOM 2495 C C . ASP B 1 95 ? -12.68 -14.273 -16.312 1 96.31 95 ASP B C 1
ATOM 2497 O O . ASP B 1 95 ? -12.523 -13.055 -16.297 1 96.31 95 ASP B O 1
ATOM 2501 N N . LYS B 1 96 ? -12.969 -14.938 -15.133 1 96.88 96 LYS B N 1
ATOM 2502 C CA . LYS B 1 96 ? -13.375 -14.219 -13.93 1 96.88 96 LYS B CA 1
ATOM 2503 C C . LYS B 1 96 ? -12.336 -14.352 -12.828 1 96.88 96 LYS B C 1
ATOM 2505 O O . LYS B 1 96 ? -12.633 -14.148 -11.648 1 96.88 96 LYS B O 1
ATOM 2510 N N . ILE B 1 97 ? -11.094 -14.695 -13.242 1 98.5 97 ILE B N 1
ATOM 2511 C CA . ILE B 1 97 ? -10.023 -14.867 -12.266 1 98.5 97 ILE B CA 1
ATOM 2512 C C . ILE B 1 97 ? -8.914 -13.852 -12.531 1 98.5 97 ILE B C 1
ATOM 2514 O O . ILE B 1 97 ? -8.539 -13.633 -13.688 1 98.5 97 ILE B O 1
ATOM 2518 N N . SER B 1 98 ? -8.453 -13.242 -11.531 1 98.19 98 SER B N 1
ATOM 2519 C CA . SER B 1 98 ? -7.301 -12.352 -11.609 1 98.19 98 SER B CA 1
ATOM 2520 C C . SER B 1 98 ? -6.121 -12.898 -10.805 1 98.19 98 SER B C 1
ATOM 2522 O O . SER B 1 98 ? -6.312 -13.492 -9.742 1 98.19 98 SER B O 1
ATOM 2524 N N . ILE B 1 99 ? -4.922 -12.672 -11.336 1 98.81 99 ILE B N 1
ATOM 2525 C CA . ILE B 1 99 ? -3.707 -13.133 -10.672 1 98.81 99 ILE B CA 1
ATOM 2526 C C . ILE B 1 99 ? -2.764 -11.961 -10.445 1 98.81 99 ILE B C 1
ATOM 2528 O O . ILE B 1 99 ? -2.523 -11.156 -11.352 1 98.81 99 ILE B O 1
ATOM 2532 N N . GLU B 1 100 ? -2.287 -11.789 -9.266 1 98.56 100 GLU B N 1
ATOM 2533 C CA . GLU B 1 100 ? -1.178 -10.898 -8.922 1 98.56 100 GLU B CA 1
ATOM 2534 C C . GLU B 1 100 ? 0.063 -11.695 -8.523 1 98.56 100 GLU B C 1
ATOM 2536 O O . GLU B 1 100 ? -0 -12.555 -7.645 1 98.56 100 GLU B O 1
ATOM 2541 N N . VAL B 1 101 ? 1.142 -11.477 -9.18 1 98.5 101 VAL B N 1
ATOM 2542 C CA . VAL B 1 101 ? 2.434 -12.023 -8.781 1 98.5 101 VAL B CA 1
ATOM 2543 C C . VAL B 1 101 ? 3.219 -10.977 -7.996 1 98.5 101 VAL B C 1
ATOM 2545 O O . VAL B 1 101 ? 3.662 -9.969 -8.562 1 98.5 101 VAL B O 1
ATOM 2548 N N . ALA B 1 102 ? 3.41 -11.219 -6.734 1 97.44 102 ALA B N 1
ATOM 2549 C CA . ALA B 1 102 ? 3.852 -10.18 -5.809 1 97.44 102 ALA B CA 1
ATOM 2550 C C . ALA B 1 102 ? 5.258 -10.469 -5.289 1 97.44 102 ALA B C 1
ATOM 2552 O O . ALA B 1 102 ? 5.434 -10.805 -4.113 1 97.44 102 ALA B O 1
ATOM 2553 N N . PHE B 1 103 ? 6.27 -10.18 -6.105 1 97.06 103 PHE B N 1
ATOM 2554 C CA . PHE B 1 103 ? 7.664 -10.273 -5.688 1 97.06 103 PHE B CA 1
ATOM 2555 C C . PHE B 1 103 ? 8.242 -8.883 -5.438 1 97.06 103 PHE B C 1
ATOM 2557 O O . PHE B 1 103 ? 9.469 -8.719 -5.375 1 97.06 103 PHE B O 1
ATOM 2564 N N . ASN B 1 104 ? 7.402 -7.918 -5.316 1 94.19 104 ASN B N 1
ATOM 2565 C CA . ASN B 1 104 ? 7.82 -6.535 -5.109 1 94.19 104 ASN B CA 1
ATOM 2566 C C . ASN B 1 104 ? 7.91 -6.195 -3.625 1 94.19 104 ASN B C 1
ATOM 2568 O O . ASN B 1 104 ? 7.793 -7.078 -2.771 1 94.19 104 ASN B O 1
ATOM 2572 N N . HIS B 1 105 ? 8.273 -4.953 -3.424 1 93.19 105 HIS B N 1
ATOM 2573 C CA . HIS B 1 105 ? 8.445 -4.426 -2.074 1 93.19 105 HIS B CA 1
ATOM 2574 C C . HIS B 1 105 ? 7.215 -4.699 -1.215 1 93.19 105 HIS B C 1
ATOM 2576 O O . HIS B 1 105 ? 6.082 -4.605 -1.695 1 93.19 105 HIS B O 1
ATOM 2582 N N . GLY B 1 106 ? 7.504 -4.953 0.089 1 93.69 106 GLY B N 1
ATOM 2583 C CA . GLY B 1 106 ? 6.441 -5.277 1.031 1 93.69 106 GLY B CA 1
ATOM 2584 C C . GLY B 1 106 ? 5.395 -4.184 1.15 1 93.69 106 GLY B C 1
ATOM 2585 O O . GLY B 1 106 ? 4.234 -4.461 1.452 1 93.69 106 GLY B O 1
ATOM 2586 N N . GLU B 1 107 ? 5.762 -2.979 0.868 1 91.75 107 GLU B N 1
ATOM 2587 C CA . GLU B 1 107 ? 4.836 -1.853 0.928 1 91.75 107 GLU B CA 1
ATOM 2588 C C . GLU B 1 107 ? 3.732 -1.989 -0.117 1 91.75 107 GLU B C 1
ATOM 2590 O O . GLU B 1 107 ? 2.686 -1.349 -0.008 1 91.75 107 GLU B O 1
ATOM 2595 N N . ALA B 1 108 ? 3.939 -2.854 -1.049 1 94.56 108 ALA B N 1
ATOM 2596 C CA . ALA B 1 108 ? 2.975 -3.014 -2.133 1 94.56 108 ALA B CA 1
ATOM 2597 C C . ALA B 1 108 ? 1.942 -4.086 -1.797 1 94.56 108 ALA B C 1
ATOM 2599 O O . ALA B 1 108 ? 1 -4.312 -2.561 1 94.56 108 ALA B O 1
ATOM 2600 N N . ILE B 1 109 ? 2.039 -4.691 -0.675 1 96.38 109 ILE B N 1
ATOM 2601 C CA . ILE B 1 109 ? 1.159 -5.793 -0.309 1 96.38 109 ILE B CA 1
ATOM 2602 C C . ILE B 1 109 ? -0.295 -5.332 -0.352 1 96.38 109 ILE B C 1
ATOM 2604 O O . ILE B 1 109 ? -1.163 -6.039 -0.867 1 96.38 109 ILE B O 1
ATOM 2608 N N . ALA B 1 110 ? -0.541 -4.195 0.169 1 96.12 110 ALA B N 1
ATOM 2609 C CA . ALA B 1 110 ? -1.911 -3.689 0.167 1 96.12 110 ALA B CA 1
ATOM 2610 C C . ALA B 1 110 ? -2.453 -3.58 -1.256 1 96.12 110 ALA B C 1
ATOM 2612 O O . ALA B 1 110 ? -3.561 -4.043 -1.541 1 96.12 110 ALA B O 1
ATOM 2613 N N . TRP B 1 111 ? -1.681 -3.057 -2.107 1 96.12 111 TRP B N 1
ATOM 2614 C CA . TRP B 1 111 ? -2.105 -2.92 -3.496 1 96.12 111 TRP B CA 1
ATOM 2615 C C . TRP B 1 111 ? -2.352 -4.285 -4.129 1 96.12 111 TRP B C 1
ATOM 2617 O O . TRP B 1 111 ? -3.348 -4.48 -4.828 1 96.12 111 TRP B O 1
ATOM 2627 N N . ASN B 1 112 ? -1.463 -5.188 -3.898 1 97.25 112 ASN B N 1
ATOM 2628 C CA . ASN B 1 112 ? -1.59 -6.527 -4.469 1 97.25 112 ASN B CA 1
ATOM 2629 C C . ASN B 1 112 ? -2.873 -7.211 -4.012 1 97.25 112 ASN B C 1
ATOM 2631 O O . ASN B 1 112 ? -3.479 -7.977 -4.766 1 97.25 112 ASN B O 1
ATOM 2635 N N . LEU B 1 113 ? -3.256 -6.941 -2.836 1 97.94 113 LEU B N 1
ATOM 2636 C CA . LEU B 1 113 ? -4.461 -7.547 -2.285 1 97.94 113 LEU B CA 1
ATOM 2637 C C . LEU B 1 113 ? -5.707 -6.793 -2.738 1 97.94 113 LEU B C 1
ATOM 2639 O O . LEU B 1 113 ? -6.777 -7.391 -2.896 1 97.94 113 LEU B O 1
ATOM 2643 N N . LEU B 1 114 ? -5.594 -5.52 -3.006 1 97.12 114 LEU B N 1
ATOM 2644 C CA . LEU B 1 114 ? -6.754 -4.68 -3.295 1 97.12 114 LEU B CA 1
ATOM 2645 C C . LEU B 1 114 ? -7.129 -4.762 -4.77 1 97.12 114 LEU B C 1
ATOM 2647 O O . LEU B 1 114 ? -8.297 -4.59 -5.129 1 97.12 114 LEU B O 1
ATOM 2651 N N . LYS B 1 115 ? -6.227 -4.996 -5.629 1 96.19 115 LYS B N 1
ATOM 2652 C CA . LYS B 1 115 ? -6.5 -4.992 -7.062 1 96.19 115 LYS B CA 1
ATOM 2653 C C . LYS B 1 115 ? -7.59 -5.996 -7.418 1 96.19 115 LYS B C 1
ATOM 2655 O O . LYS B 1 115 ? -8.562 -5.656 -8.102 1 96.19 115 LYS B O 1
ATOM 2660 N N . PRO B 1 116 ? -7.473 -7.258 -6.93 1 97.12 116 PRO B N 1
ATOM 2661 C CA . PRO B 1 116 ? -8.586 -8.172 -7.207 1 97.12 116 PRO B CA 1
ATOM 2662 C C . PRO B 1 116 ? -9.914 -7.676 -6.645 1 97.12 116 PRO B C 1
ATOM 2664 O O . PRO B 1 116 ? -10.969 -7.918 -7.242 1 97.12 116 PRO B O 1
ATOM 2667 N N . VAL B 1 117 ? -9.898 -7.016 -5.492 1 96.69 117 VAL B N 1
ATOM 2668 C CA . VAL B 1 117 ? -11.109 -6.477 -4.887 1 96.69 117 VAL B CA 1
ATOM 2669 C C . VAL B 1 117 ? -11.711 -5.406 -5.793 1 96.69 117 VAL B C 1
ATOM 2671 O O . VAL B 1 117 ? -12.906 -5.441 -6.105 1 96.69 117 VAL B O 1
ATOM 2674 N N . MET B 1 118 ? -10.875 -4.496 -6.246 1 94.44 118 MET B N 1
ATOM 2675 C CA . MET B 1 118 ? -11.328 -3.42 -7.121 1 94.44 118 MET B CA 1
ATOM 2676 C C . MET B 1 118 ? -11.891 -3.979 -8.422 1 94.44 118 MET B C 1
ATOM 2678 O O . MET B 1 118 ? -12.852 -3.439 -8.977 1 94.44 118 MET B O 1
ATOM 2682 N N . ALA B 1 119 ? -11.312 -5.055 -8.875 1 94.88 119 ALA B N 1
ATOM 2683 C CA . ALA B 1 119 ? -11.75 -5.676 -10.117 1 94.88 119 ALA B CA 1
ATOM 2684 C C . ALA B 1 119 ? -13.078 -6.41 -9.93 1 94.88 119 ALA B C 1
ATOM 2686 O O . ALA B 1 119 ? -13.75 -6.754 -10.906 1 94.88 119 ALA B O 1
ATOM 2687 N N . SER B 1 120 ? -13.398 -6.664 -8.734 1 94.38 120 SER B N 1
ATOM 2688 C CA . SER B 1 120 ? -14.594 -7.449 -8.445 1 94.38 120 SER B CA 1
ATOM 2689 C C . SER B 1 120 ? -15.789 -6.551 -8.156 1 94.38 120 SER B C 1
ATOM 2691 O O . SER B 1 120 ? -16.938 -6.93 -8.398 1 94.38 120 SER B O 1
ATOM 2693 N N . GLU B 1 121 ? -15.531 -5.449 -7.57 1 87.31 121 GLU B N 1
ATOM 2694 C CA . GLU B 1 121 ? -16.594 -4.578 -7.066 1 87.31 121 GLU B CA 1
ATOM 2695 C C . GLU B 1 121 ? -17.359 -3.926 -8.211 1 87.31 121 GLU B C 1
ATOM 2697 O O . GLU B 1 121 ? -16.781 -3.609 -9.258 1 87.31 121 GLU B O 1
ATOM 2702 N N . LEU B 1 122 ? -18.641 -3.848 -7.949 1 79 122 LEU B N 1
ATOM 2703 C CA . LEU B 1 122 ? -19.484 -3.084 -8.859 1 79 122 LEU B CA 1
ATOM 2704 C C . LEU B 1 122 ? -19.547 -1.62 -8.438 1 79 122 LEU B C 1
ATOM 2706 O O . LEU B 1 122 ? -19.984 -1.312 -7.32 1 79 122 LEU B O 1
ATOM 2710 N N . ASN B 1 123 ? -18.844 -0.79 -9.062 1 76.06 123 ASN B N 1
ATOM 2711 C CA . ASN B 1 123 ? -18.891 0.616 -8.68 1 76.06 123 ASN B CA 1
ATOM 2712 C C . ASN B 1 123 ? -19.203 1.516 -9.867 1 76.06 123 ASN B C 1
ATOM 2714 O O . ASN B 1 123 ? -19.734 1.051 -10.875 1 76.06 123 ASN B O 1
ATOM 2718 N N . HIS B 1 124 ? -18.953 2.715 -9.695 1 78.19 124 HIS B N 1
ATOM 2719 C CA . HIS B 1 124 ? -19.375 3.711 -10.68 1 78.19 124 HIS B CA 1
ATOM 2720 C C . HIS B 1 124 ? -18.422 3.717 -11.875 1 78.19 124 HIS B C 1
ATOM 2722 O O . HIS B 1 124 ? -18.688 4.41 -12.867 1 78.19 124 HIS B O 1
ATOM 2728 N N . ILE B 1 125 ? -17.375 2.959 -11.734 1 81.38 125 ILE B N 1
ATOM 2729 C CA . ILE B 1 125 ? -16.469 2.854 -12.867 1 81.38 125 ILE B CA 1
ATOM 2730 C C . ILE B 1 125 ? -16.672 1.512 -13.57 1 81.38 125 ILE B C 1
ATOM 2732 O O . ILE B 1 125 ? -16.625 0.458 -12.93 1 81.38 125 ILE B O 1
ATOM 2736 N N . GLU B 1 126 ? -16.812 1.691 -14.805 1 86.19 126 GLU B N 1
ATOM 2737 C CA . GLU B 1 126 ? -17.031 0.463 -15.562 1 86.19 126 GLU B CA 1
ATOM 2738 C C . GLU B 1 126 ? -15.797 -0.436 -15.523 1 86.19 126 GLU B C 1
ATOM 2740 O O . GLU B 1 126 ? -14.672 0.037 -15.688 1 86.19 126 GLU B O 1
ATOM 2745 N N . LYS B 1 127 ? -16.094 -1.7 -15.367 1 88.56 127 LYS B N 1
ATOM 2746 C CA . LYS B 1 127 ? -15.008 -2.67 -15.227 1 88.56 127 LYS B CA 1
ATOM 2747 C C . LYS B 1 127 ? -14.609 -3.244 -16.578 1 88.56 127 LYS B C 1
ATOM 2749 O O . LYS B 1 127 ? -15.461 -3.457 -17.453 1 88.56 127 LYS B O 1
ATOM 2754 N N . ALA B 1 128 ? -13.336 -3.457 -16.734 1 88.5 128 ALA B N 1
ATOM 2755 C CA . ALA B 1 128 ? -12.852 -4.195 -17.906 1 88.5 128 ALA B CA 1
ATOM 2756 C C . ALA B 1 128 ? -12.906 -5.699 -17.656 1 88.5 128 ALA B C 1
ATOM 2758 O O . ALA B 1 128 ? -13.039 -6.484 -18.594 1 88.5 128 ALA B O 1
ATOM 2759 N N . ILE B 1 129 ? -12.781 -6.117 -16.438 1 88.38 129 ILE B N 1
ATOM 2760 C CA . ILE B 1 129 ? -12.891 -7.5 -15.984 1 88.38 129 ILE B CA 1
ATOM 2761 C C . ILE B 1 129 ? -13.703 -7.566 -14.695 1 88.38 129 ILE B C 1
ATOM 2763 O O . ILE B 1 129 ? -13.555 -6.711 -13.82 1 88.38 129 ILE B O 1
ATOM 2767 N N . GLN B 1 130 ? -14.508 -8.57 -14.633 1 92.94 130 GLN B N 1
ATOM 2768 C CA . GLN B 1 130 ? -15.289 -8.789 -13.414 1 92.94 130 GLN B CA 1
ATOM 2769 C C . GLN B 1 130 ? -14.758 -9.992 -12.641 1 92.94 130 GLN B C 1
ATOM 2771 O O . GLN B 1 130 ? -15.297 -11.094 -12.75 1 92.94 130 GLN B O 1
ATOM 2776 N N . THR B 1 131 ? -13.875 -9.719 -11.75 1 96.5 131 THR B N 1
ATOM 2777 C CA . THR B 1 131 ? -13.203 -10.766 -10.992 1 96.5 131 THR B CA 1
ATOM 2778 C C . THR B 1 131 ? -14.148 -11.391 -9.969 1 96.5 131 THR B C 1
ATOM 2780 O O . THR B 1 131 ? -14.852 -10.68 -9.25 1 96.5 131 THR B O 1
ATOM 2783 N N . LYS B 1 132 ? -14.133 -12.664 -9.922 1 97.56 132 LYS B N 1
ATOM 2784 C CA . LYS B 1 132 ? -14.914 -13.375 -8.906 1 97.56 132 LYS B CA 1
ATOM 2785 C C . LYS B 1 132 ? -14 -14.031 -7.879 1 97.56 132 LYS B C 1
ATOM 2787 O O . LYS B 1 132 ? -14.391 -14.219 -6.727 1 97.56 132 LYS B O 1
ATOM 2792 N N . VAL B 1 133 ? -12.828 -14.445 -8.312 1 98.56 133 VAL B N 1
ATOM 2793 C CA . VAL B 1 133 ? -11.82 -15.008 -7.418 1 98.56 133 VAL B CA 1
ATOM 2794 C C . VAL B 1 133 ? -10.445 -14.438 -7.766 1 98.56 133 VAL B C 1
ATOM 2796 O O . VAL B 1 133 ? -10.078 -14.375 -8.945 1 98.56 133 VAL B O 1
ATOM 2799 N N . GLY B 1 134 ? -9.742 -13.969 -6.762 1 98.69 134 GLY B N 1
ATOM 2800 C CA . GLY B 1 134 ? -8.375 -13.508 -6.934 1 98.69 134 GLY B CA 1
ATOM 2801 C C . GLY B 1 134 ? -7.34 -14.539 -6.512 1 98.69 134 GLY B C 1
ATOM 2802 O O . GLY B 1 134 ? -7.59 -15.336 -5.605 1 98.69 134 GLY B O 1
ATOM 2803 N N . VAL B 1 135 ? -6.184 -14.523 -7.176 1 98.88 135 VAL B N 1
ATOM 2804 C CA . VAL B 1 135 ? -5.047 -15.352 -6.793 1 98.88 135 VAL B CA 1
ATOM 2805 C C . VAL B 1 135 ? -3.811 -14.477 -6.602 1 98.88 135 VAL B C 1
ATOM 2807 O O . VAL B 1 135 ? -3.482 -13.656 -7.465 1 98.88 135 VAL B O 1
ATOM 2810 N N . LEU B 1 136 ? -3.191 -14.57 -5.492 1 98.88 136 LEU B N 1
ATOM 2811 C CA . LEU B 1 136 ? -1.928 -13.891 -5.23 1 98.88 136 LEU B CA 1
ATOM 2812 C C . LEU B 1 136 ? -0.789 -14.898 -5.098 1 98.88 136 LEU B C 1
ATOM 2814 O O . LEU B 1 136 ? -0.867 -15.828 -4.293 1 98.88 136 LEU B O 1
ATOM 2818 N N . ILE B 1 137 ? 0.206 -14.766 -5.91 1 98.88 137 ILE B N 1
ATOM 2819 C CA . ILE B 1 137 ? 1.397 -15.602 -5.863 1 98.88 137 ILE B CA 1
ATOM 2820 C C . ILE B 1 137 ? 2.57 -14.805 -5.301 1 98.88 137 ILE B C 1
ATOM 2822 O O . ILE B 1 137 ? 2.896 -13.727 -5.809 1 98.88 137 ILE B O 1
ATOM 2826 N N . THR B 1 138 ? 3.15 -15.266 -4.27 1 98.81 138 THR B N 1
ATOM 2827 C CA . THR B 1 138 ? 4.285 -14.586 -3.652 1 98.81 138 THR B CA 1
ATOM 2828 C C . THR B 1 138 ? 5.285 -15.602 -3.102 1 98.81 138 THR B C 1
ATOM 2830 O O . THR B 1 138 ? 5.117 -16.812 -3.287 1 98.81 138 THR B O 1
ATOM 2833 N N . ALA B 1 139 ? 6.395 -15.125 -2.553 1 98.69 139 ALA B N 1
ATOM 2834 C CA . ALA B 1 139 ? 7.457 -15.984 -2.039 1 98.69 139 ALA B CA 1
ATOM 2835 C C . ALA B 1 139 ? 7.305 -16.203 -0.536 1 98.69 139 ALA B C 1
ATOM 2837 O O . ALA B 1 139 ? 6.953 -15.281 0.199 1 98.69 139 ALA B O 1
ATOM 2838 N N . THR B 1 140 ? 7.535 -17.391 -0.053 1 98.69 140 THR B N 1
ATOM 2839 C CA . THR B 1 140 ? 7.676 -17.625 1.382 1 98.69 140 THR B CA 1
ATOM 2840 C C . THR B 1 140 ? 8.961 -16.984 1.905 1 98.69 140 THR B C 1
ATOM 2842 O O . THR B 1 140 ? 9.844 -16.625 1.124 1 98.69 140 THR B O 1
ATOM 2845 N N . LYS B 1 141 ? 9.008 -16.875 3.215 1 98 141 LYS B N 1
ATOM 2846 C CA . LYS B 1 141 ? 10.219 -16.375 3.848 1 98 141 LYS B CA 1
ATOM 2847 C C . LYS B 1 141 ? 11.438 -17.219 3.441 1 98 141 LYS B C 1
ATOM 2849 O O . LYS B 1 141 ? 12.5 -16.672 3.146 1 98 141 LYS B O 1
ATOM 2854 N N . ASP B 1 142 ? 11.32 -18.516 3.428 1 98.06 142 ASP B N 1
ATOM 2855 C CA . ASP B 1 142 ? 12.406 -19.422 3.064 1 98.06 142 ASP B CA 1
ATOM 2856 C C . ASP B 1 142 ? 12.805 -19.25 1.603 1 98.06 142 ASP B C 1
ATOM 2858 O O . ASP B 1 142 ? 13.992 -19.281 1.269 1 98.06 142 ASP B O 1
ATOM 2862 N N . MET B 1 143 ? 11.875 -19.062 0.731 1 98.38 143 MET B N 1
ATOM 2863 C CA . MET B 1 143 ? 12.156 -18.797 -0.678 1 98.38 143 MET B CA 1
ATOM 2864 C C . MET B 1 143 ? 12.93 -17.5 -0.85 1 98.38 143 MET B C 1
ATOM 2866 O O . MET B 1 143 ? 13.875 -17.422 -1.631 1 98.38 143 MET B O 1
ATOM 2870 N N . LYS B 1 144 ? 12.5 -16.484 -0.161 1 97.81 144 LYS B N 1
ATOM 2871 C CA . LYS B 1 144 ? 13.195 -15.195 -0.219 1 97.81 144 LYS B CA 1
ATOM 2872 C C . LYS B 1 144 ? 14.664 -15.352 0.156 1 97.81 144 LYS B C 1
ATOM 2874 O O . LYS B 1 144 ? 15.547 -14.797 -0.507 1 97.8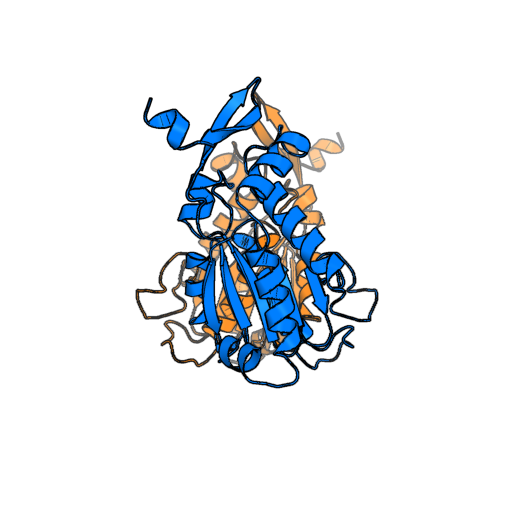1 144 LYS B O 1
ATOM 2879 N N . LYS B 1 145 ? 14.852 -16.094 1.181 1 97.12 145 LYS B N 1
ATOM 2880 C CA . LYS B 1 145 ? 16.203 -16.312 1.684 1 97.12 145 LYS B CA 1
ATOM 2881 C C . LYS B 1 145 ? 17.031 -17.125 0.694 1 97.12 145 LYS B C 1
ATOM 2883 O O . LYS B 1 145 ? 18.109 -16.672 0.26 1 97.12 145 LYS B O 1
ATOM 2888 N N . GLN B 1 146 ? 16.562 -18.266 0.281 1 97.44 146 GLN B N 1
ATOM 2889 C CA . GLN B 1 146 ? 17.312 -19.172 -0.572 1 97.44 146 GLN B CA 1
ATOM 2890 C C . GLN B 1 146 ? 17.422 -18.641 -1.994 1 97.44 146 GLN B C 1
ATOM 2892 O O . GLN B 1 146 ? 18.391 -18.922 -2.701 1 97.44 146 GLN B O 1
ATOM 2897 N N . GLY B 1 147 ? 16.469 -17.859 -2.381 1 97.56 147 GLY B N 1
ATOM 2898 C CA . GLY B 1 147 ? 16.453 -17.297 -3.725 1 97.56 147 GLY B CA 1
ATOM 2899 C C . GLY B 1 147 ? 17.109 -15.93 -3.807 1 97.56 147 GLY B C 1
ATOM 2900 O O . GLY B 1 147 ? 17.078 -15.281 -4.859 1 97.56 147 GLY B O 1
ATOM 2901 N N . ALA B 1 148 ? 17.531 -15.375 -2.674 1 97.19 148 ALA B N 1
ATOM 2902 C CA . ALA B 1 148 ? 18.234 -14.102 -2.543 1 97.19 148 ALA B CA 1
ATOM 2903 C C . ALA B 1 148 ? 17.359 -12.93 -2.965 1 97.19 148 ALA B C 1
ATOM 2905 O O . ALA B 1 148 ? 17.812 -12 -3.629 1 97.19 148 ALA B O 1
ATOM 2906 N N . PHE B 1 149 ? 16.078 -13.047 -2.67 1 96.81 149 PHE B N 1
ATOM 2907 C CA . PHE B 1 149 ? 15.195 -11.906 -2.9 1 96.81 149 PHE B CA 1
ATOM 2908 C C . PHE B 1 149 ? 15.625 -10.711 -2.066 1 96.81 149 PHE B C 1
ATOM 2910 O O . PHE B 1 149 ? 16.312 -10.867 -1.049 1 96.81 149 PHE B O 1
ATOM 2917 N N . ASP B 1 150 ? 15.234 -9.594 -2.59 1 92.88 150 ASP B N 1
ATOM 2918 C CA . ASP B 1 150 ? 15.461 -8.391 -1.795 1 92.88 150 ASP B CA 1
ATOM 2919 C C . ASP B 1 150 ? 14.812 -8.516 -0.417 1 92.88 150 ASP B C 1
ATOM 2921 O O . ASP B 1 150 ? 13.695 -9.023 -0.295 1 92.88 150 ASP B O 1
ATOM 2925 N N . GLY B 1 151 ? 15.594 -8.039 0.57 1 92.31 151 GLY B N 1
ATOM 2926 C CA . GLY B 1 151 ? 15.102 -8.125 1.934 1 92.31 151 GLY B CA 1
ATOM 2927 C C . GLY B 1 151 ? 13.789 -7.383 2.145 1 92.31 151 GLY B C 1
ATOM 2928 O O . GLY B 1 151 ? 13.008 -7.734 3.029 1 92.31 151 GLY B O 1
ATOM 2929 N N . ALA B 1 152 ? 13.547 -6.383 1.309 1 92.25 152 ALA B N 1
ATOM 2930 C CA . ALA B 1 152 ? 12.359 -5.551 1.452 1 92.25 152 ALA B CA 1
ATOM 2931 C C . ALA B 1 152 ? 11.156 -6.184 0.752 1 92.25 152 ALA B C 1
ATOM 2933 O O . ALA B 1 152 ? 10.031 -5.703 0.888 1 92.25 152 ALA B O 1
ATOM 2934 N N . CYS B 1 153 ? 11.43 -7.23 0.069 1 95.38 153 CYS B N 1
ATOM 2935 C CA . CYS B 1 153 ? 10.352 -7.91 -0.638 1 95.38 153 CYS B CA 1
ATOM 2936 C C . CYS B 1 153 ? 9.305 -8.43 0.339 1 95.38 153 CYS B C 1
ATOM 2938 O O . CYS B 1 153 ? 9.648 -8.953 1.403 1 95.38 153 CYS B O 1
ATOM 2940 N N . GLY B 1 154 ? 8.078 -8.266 -0.083 1 94.88 154 GLY B N 1
ATOM 2941 C CA . GLY B 1 154 ? 7.039 -8.914 0.702 1 94.88 154 GLY B CA 1
ATOM 2942 C C . GLY B 1 154 ? 7.152 -10.43 0.702 1 94.88 154 GLY B C 1
ATOM 2943 O O . GLY B 1 154 ? 7.859 -11 -0.126 1 94.88 154 GLY B O 1
ATOM 2944 N N . GLU B 1 155 ? 6.512 -11.07 1.672 1 97.25 155 GLU B N 1
ATOM 2945 C CA . GLU B 1 155 ? 6.52 -12.523 1.729 1 97.25 155 GLU B CA 1
ATOM 2946 C C . GLU B 1 155 ? 5.152 -13.07 2.143 1 97.25 155 GLU B C 1
ATOM 2948 O O . GLU B 1 155 ? 4.332 -12.336 2.705 1 97.25 155 GLU B O 1
ATOM 2953 N N . TYR B 1 156 ? 4.996 -14.383 1.875 1 98.56 156 TYR B N 1
ATOM 2954 C CA . TYR B 1 156 ? 3.76 -15.133 2.072 1 98.56 156 TYR B CA 1
ATOM 2955 C C . TYR B 1 156 ? 3.26 -14.992 3.506 1 98.56 156 TYR B C 1
ATOM 2957 O O . TYR B 1 156 ? 2.088 -14.68 3.732 1 98.56 156 TYR B O 1
ATOM 2965 N N . GLU B 1 157 ? 4.109 -15.148 4.477 1 97.88 157 GLU B N 1
ATOM 2966 C CA . GLU B 1 157 ? 3.752 -15.102 5.891 1 97.88 157 GLU B CA 1
ATOM 2967 C C . GLU B 1 157 ? 3.24 -13.719 6.285 1 97.88 157 GLU B C 1
ATOM 2969 O O . GLU B 1 157 ? 2.287 -13.602 7.059 1 97.88 157 GLU B O 1
ATOM 2974 N N . LYS B 1 158 ? 3.83 -12.719 5.75 1 94.62 158 LYS B N 1
ATOM 2975 C CA . LYS B 1 158 ? 3.389 -11.352 6.027 1 94.62 158 LYS B CA 1
ATOM 2976 C C . LYS B 1 158 ? 2.021 -11.086 5.406 1 94.62 158 LYS B C 1
ATOM 2978 O O . LYS B 1 158 ? 1.163 -10.453 6.031 1 94.62 158 LYS B O 1
ATOM 2983 N N . VAL B 1 159 ? 1.815 -11.508 4.195 1 97.44 159 VAL B N 1
ATOM 2984 C CA . VAL B 1 159 ? 0.529 -11.352 3.523 1 97.44 159 VAL B CA 1
ATOM 2985 C C . VAL B 1 159 ? -0.579 -11.961 4.379 1 97.44 159 VAL B C 1
ATOM 2987 O O . VAL B 1 159 ? -1.623 -11.336 4.59 1 97.44 159 VAL B O 1
ATOM 2990 N N . LEU B 1 160 ? -0.348 -13.133 4.895 1 97.25 160 LEU B N 1
ATOM 2991 C CA . LEU B 1 160 ? -1.354 -13.836 5.684 1 97.25 160 LEU B CA 1
ATOM 2992 C C . LEU B 1 160 ? -1.73 -13.031 6.922 1 97.25 160 LEU B C 1
ATOM 2994 O O . LEU B 1 160 ? -2.889 -13.039 7.348 1 97.25 160 LEU B O 1
ATOM 2998 N N . ARG B 1 161 ? -0.804 -12.312 7.484 1 92.69 161 ARG B N 1
ATOM 2999 C CA . ARG B 1 161 ? -1.045 -11.531 8.695 1 92.69 161 ARG B CA 1
ATOM 3000 C C . ARG B 1 161 ? -2.016 -10.391 8.422 1 92.69 161 ARG B C 1
ATOM 3002 O O . ARG B 1 161 ? -2.686 -9.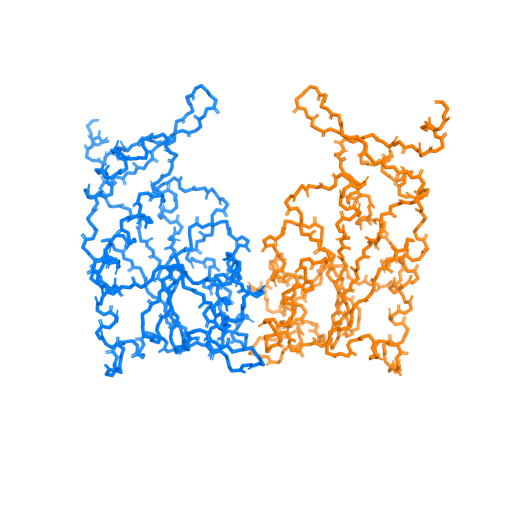906 9.336 1 92.69 161 ARG B O 1
ATOM 3009 N N . TYR B 1 162 ? -2.117 -10 7.199 1 93.38 162 TYR B N 1
ATOM 3010 C CA . TYR B 1 162 ? -2.941 -8.852 6.863 1 93.38 162 TYR B CA 1
ATOM 3011 C C . TYR B 1 162 ? -4.375 -9.273 6.555 1 93.38 162 TYR B C 1
ATOM 3013 O O . TYR B 1 162 ? -5.285 -8.438 6.539 1 93.38 162 TYR B O 1
ATOM 3021 N N . LEU B 1 163 ? -4.594 -10.531 6.344 1 95.31 163 LEU B N 1
ATOM 3022 C CA . LEU B 1 163 ? -5.891 -10.992 5.859 1 95.31 163 LEU B CA 1
ATOM 3023 C C . LEU B 1 163 ? -6.965 -10.805 6.93 1 95.31 163 LEU B C 1
ATOM 3025 O O . LEU B 1 163 ? -8.07 -10.344 6.633 1 95.31 163 LEU B O 1
ATOM 3029 N N . THR B 1 164 ? -6.617 -11.117 8.195 1 91.06 164 THR B N 1
ATOM 3030 C CA . THR B 1 164 ? -7.617 -11.039 9.258 1 91.06 164 THR B CA 1
ATOM 3031 C C . THR B 1 164 ? -7.973 -9.586 9.562 1 91.06 164 THR B C 1
ATOM 3033 O O . THR B 1 164 ? -9.141 -9.203 9.516 1 91.06 164 THR B O 1
ATOM 3036 N N . PRO B 1 165 ? -7.012 -8.711 9.742 1 90.12 165 PRO B N 1
ATOM 3037 C CA . PRO B 1 165 ? -7.336 -7.305 10 1 90.12 165 PRO B CA 1
ATOM 3038 C C . PRO B 1 165 ? -8.07 -6.641 8.836 1 90.12 165 PRO B C 1
ATOM 3040 O O . PRO B 1 165 ? -8.859 -5.719 9.039 1 90.12 165 PRO B O 1
ATOM 3043 N N . MET B 1 166 ? -7.809 -7.156 7.609 1 93.56 166 MET B N 1
ATOM 3044 C CA . MET B 1 166 ? -8.375 -6.523 6.418 1 93.56 166 MET B CA 1
ATOM 3045 C C . MET B 1 166 ? -9.57 -7.309 5.902 1 93.56 166 MET B C 1
ATOM 3047 O O . MET B 1 166 ? -10.016 -7.105 4.77 1 93.56 166 MET B O 1
ATOM 3051 N N . ASN B 1 167 ? -10.055 -8.18 6.691 1 93.25 167 ASN B N 1
ATOM 3052 C CA . ASN B 1 167 ? -11.094 -9.102 6.238 1 93.25 167 ASN B CA 1
ATOM 3053 C C . ASN B 1 167 ? -12.281 -8.359 5.641 1 93.25 167 ASN B C 1
ATOM 3055 O O . ASN B 1 167 ? -12.82 -8.758 4.605 1 93.25 167 ASN B O 1
ATOM 3059 N N . ASP B 1 168 ? -12.703 -7.305 6.184 1 91.81 168 ASP B N 1
ATOM 3060 C CA . ASP B 1 168 ? -13.891 -6.586 5.738 1 91.81 168 ASP B CA 1
ATOM 3061 C C . ASP B 1 168 ? -13.602 -5.773 4.48 1 91.81 168 ASP B C 1
ATOM 3063 O O . ASP B 1 168 ? -14.516 -5.379 3.758 1 91.81 168 ASP B O 1
ATOM 3067 N N . ILE B 1 169 ? -12.398 -5.48 4.289 1 94.31 169 ILE B N 1
ATOM 3068 C CA . ILE B 1 169 ? -11.953 -4.738 3.115 1 94.31 169 ILE B CA 1
ATOM 3069 C C . ILE B 1 169 ? -11.773 -5.695 1.938 1 94.31 169 ILE B C 1
ATOM 3071 O O . ILE B 1 169 ? -12.148 -5.375 0.807 1 94.31 169 ILE B O 1
ATOM 3075 N N . LEU B 1 170 ? -11.219 -6.844 2.244 1 96.25 170 LEU B N 1
ATOM 3076 C CA . LEU B 1 170 ? -10.93 -7.855 1.232 1 96.25 170 LEU B CA 1
ATOM 3077 C C . LEU B 1 170 ? -12.148 -8.75 0.995 1 96.25 170 LEU B C 1
ATOM 3079 O O . LEU B 1 170 ? -12.172 -9.898 1.437 1 96.25 170 LEU B O 1
ATOM 3083 N N . THR B 1 171 ? -13.031 -8.281 0.177 1 94.81 171 THR B N 1
ATOM 3084 C CA . THR B 1 171 ? -14.359 -8.859 0.091 1 94.81 171 THR B CA 1
ATOM 3085 C C . THR B 1 171 ? -14.406 -9.969 -0.961 1 94.81 171 THR B C 1
ATOM 3087 O O . 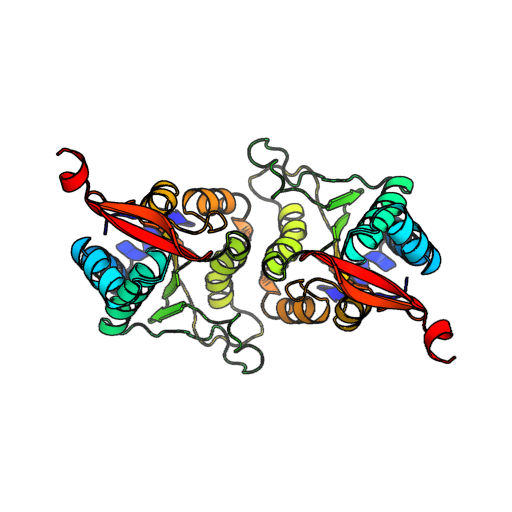THR B 1 171 ? -15.359 -10.75 -1.012 1 94.81 171 THR B O 1
ATOM 3090 N N . VAL B 1 172 ? -13.453 -10.062 -1.775 1 97.44 172 VAL B N 1
ATOM 3091 C CA . VAL B 1 172 ? -13.453 -11.062 -2.846 1 97.44 172 VAL B CA 1
ATOM 3092 C C . VAL B 1 172 ? -12.75 -12.328 -2.369 1 97.44 172 VAL B C 1
ATOM 3094 O O . VAL B 1 172 ? -11.734 -12.258 -1.669 1 97.44 172 VAL B O 1
ATOM 3097 N N . PRO B 1 173 ? -13.281 -13.531 -2.725 1 98.38 173 PRO B N 1
ATOM 3098 C CA . PRO B 1 173 ? -12.531 -14.758 -2.453 1 98.38 173 PRO B CA 1
ATOM 3099 C C . PRO B 1 173 ? -11.148 -14.758 -3.104 1 98.38 173 PRO B C 1
ATOM 3101 O O . PRO B 1 173 ? -10.992 -14.273 -4.227 1 98.38 173 PRO B O 1
ATOM 3104 N N . MET B 1 174 ? -10.172 -15.312 -2.318 1 98.75 174 MET B N 1
ATOM 3105 C CA . MET B 1 174 ? -8.828 -15.336 -2.881 1 98.75 174 MET B CA 1
ATOM 3106 C C . MET B 1 174 ? -8.094 -16.625 -2.484 1 98.75 174 MET B C 1
ATOM 3108 O O . MET B 1 174 ? -8.414 -17.234 -1.464 1 98.75 174 MET B O 1
ATOM 3112 N N . VAL B 1 175 ? -7.176 -16.984 -3.285 1 98.88 175 VAL B N 1
ATOM 3113 C CA . VAL B 1 175 ? -6.18 -18 -2.934 1 98.88 175 VAL B CA 1
ATOM 3114 C C . VAL B 1 175 ? -4.797 -17.344 -2.871 1 98.88 175 VAL B C 1
ATOM 3116 O O . VAL B 1 175 ? -4.344 -16.75 -3.846 1 98.88 175 VAL B O 1
ATOM 3119 N N . ILE B 1 176 ? -4.176 -17.406 -1.726 1 98.94 176 ILE B N 1
ATOM 3120 C CA . ILE B 1 176 ? -2.809 -16.922 -1.565 1 98.94 176 ILE B CA 1
ATOM 3121 C C . ILE B 1 176 ? -1.827 -18.078 -1.701 1 98.94 176 ILE B C 1
ATOM 3123 O O . ILE B 1 176 ? -1.919 -19.078 -0.968 1 98.94 176 ILE B O 1
ATOM 3127 N N . ILE B 1 177 ? -0.924 -17.922 -2.627 1 98.94 177 ILE B N 1
ATOM 3128 C CA . ILE B 1 177 ? 0.06 -18.969 -2.916 1 98.94 177 ILE B CA 1
ATOM 3129 C C . ILE B 1 177 ? 1.447 -18.5 -2.484 1 98.94 177 ILE B C 1
ATOM 3131 O O . ILE B 1 177 ? 1.893 -17.406 -2.871 1 98.94 177 ILE B O 1
ATOM 3135 N N . GLY B 1 178 ? 2.076 -19.219 -1.656 1 98.88 178 GLY B N 1
ATOM 3136 C CA . GLY B 1 178 ? 3.453 -18.984 -1.259 1 98.88 178 GLY B CA 1
ATOM 3137 C C . GLY B 1 178 ? 4.43 -19.984 -1.846 1 98.88 178 GLY B C 1
ATOM 3138 O O . GLY B 1 178 ? 4.441 -21.141 -1.452 1 98.88 178 GLY B O 1
ATOM 3139 N N . LEU B 1 179 ? 5.297 -19.531 -2.746 1 98.88 179 LEU B N 1
ATOM 3140 C CA . LEU B 1 179 ? 6.273 -20.422 -3.365 1 98.88 179 LEU B CA 1
ATOM 3141 C C . LEU B 1 179 ? 7.328 -20.859 -2.355 1 98.88 179 LEU B C 1
ATOM 3143 O O . LEU B 1 179 ? 7.898 -20.031 -1.646 1 98.88 179 LEU B O 1
ATOM 3147 N N . LYS B 1 180 ? 7.57 -22.141 -2.283 1 98.69 180 LYS B N 1
ATOM 3148 C CA . LYS B 1 180 ? 8.555 -22.703 -1.356 1 98.69 180 LYS B CA 1
ATOM 3149 C C . LYS B 1 180 ? 9.969 -22.578 -1.918 1 98.69 180 LYS B C 1
ATOM 3151 O O . LYS B 1 180 ? 10.148 -22.438 -3.129 1 98.69 180 LYS B O 1
ATOM 3156 N N . ALA B 1 181 ? 10.891 -22.672 -1.045 1 98.19 181 ALA B N 1
ATOM 3157 C CA . ALA B 1 181 ? 12.305 -22.594 -1.418 1 98.19 181 ALA B CA 1
ATOM 3158 C C . ALA B 1 181 ? 12.703 -23.781 -2.297 1 98.19 181 ALA B C 1
ATOM 3160 O O . ALA B 1 181 ? 12.133 -24.875 -2.178 1 98.19 181 ALA B O 1
ATOM 3161 N N . PRO B 1 182 ? 13.695 -23.484 -3.174 1 97.44 182 PRO B N 1
ATOM 3162 C CA . PRO B 1 182 ? 14.227 -24.641 -3.916 1 97.44 182 PRO B CA 1
ATOM 3163 C C . PRO B 1 182 ? 14.797 -25.719 -3.002 1 97.44 182 PRO B C 1
ATOM 3165 O O . PRO B 1 182 ? 15.273 -25.406 -1.903 1 97.44 182 PRO B O 1
ATOM 3168 N N . GLN B 1 183 ? 14.75 -26.875 -3.477 1 96.25 183 GLN B N 1
ATOM 3169 C CA . GLN B 1 183 ? 15.211 -28 -2.678 1 96.25 183 GLN B CA 1
ATOM 3170 C C . GLN B 1 183 ? 16.625 -28.422 -3.092 1 96.25 183 GLN B C 1
ATOM 3172 O O . GLN B 1 183 ? 17.328 -29.062 -2.322 1 96.25 183 GLN B O 1
ATOM 3177 N N . THR B 1 184 ? 17.094 -28.031 -4.207 1 96.62 184 THR B N 1
ATOM 3178 C CA . THR B 1 184 ? 18.328 -28.594 -4.719 1 96.62 184 THR B CA 1
ATOM 3179 C C . THR B 1 184 ? 19.406 -27.516 -4.848 1 96.62 184 THR B C 1
ATOM 3181 O O . THR B 1 184 ? 20.562 -27.812 -5.145 1 96.62 184 THR B O 1
ATOM 3184 N N . PHE B 1 185 ? 19.031 -26.266 -4.699 1 97.5 185 PHE B N 1
ATOM 3185 C CA . PHE B 1 185 ? 20.016 -25.203 -4.871 1 97.5 185 PHE B CA 1
ATOM 3186 C C . PHE B 1 185 ? 19.656 -23.984 -4.031 1 97.5 185 PHE B C 1
ATOM 3188 O O . PHE B 1 185 ? 18.562 -23.922 -3.443 1 97.5 185 PHE B O 1
ATOM 3195 N N . ARG B 1 186 ? 20.547 -23.094 -3.941 1 97.44 186 ARG B N 1
ATOM 3196 C CA . ARG B 1 186 ? 20.344 -21.75 -3.391 1 97.44 186 ARG B CA 1
ATOM 3197 C C . ARG B 1 186 ? 21.109 -20.703 -4.195 1 97.44 186 ARG B C 1
ATOM 3199 O O . ARG B 1 186 ? 21.922 -21.062 -5.066 1 97.44 186 ARG B O 1
ATOM 3206 N N . VAL B 1 187 ? 20.719 -19.453 -3.965 1 97 187 VAL B N 1
ATOM 3207 C CA . VAL B 1 187 ? 21.453 -18.344 -4.598 1 97 187 VAL B CA 1
ATOM 3208 C C . VAL B 1 187 ? 22.375 -17.688 -3.584 1 97 187 VAL B C 1
ATOM 3210 O O . VAL B 1 187 ? 21.938 -17.266 -2.518 1 97 187 VAL B O 1
ATOM 3213 N N . LYS B 1 188 ? 23.594 -17.625 -3.896 1 94.94 188 LYS B N 1
ATOM 3214 C CA . LYS B 1 188 ? 24.578 -16.938 -3.059 1 94.94 188 LYS B CA 1
ATOM 3215 C C . LYS B 1 188 ? 24.859 -15.531 -3.576 1 94.94 188 LYS B C 1
ATOM 3217 O O . LYS B 1 188 ? 25.109 -15.336 -4.77 1 94.94 188 LYS B O 1
ATOM 3222 N N . LYS B 1 189 ? 24.781 -14.594 -2.686 1 93.81 189 LYS B N 1
ATOM 3223 C CA . LYS B 1 189 ? 25.031 -13.203 -3.045 1 93.81 189 LYS B CA 1
ATOM 3224 C C . LYS B 1 189 ? 26.531 -12.898 -3.094 1 93.81 189 LYS B C 1
ATOM 3226 O O . LYS B 1 189 ? 27.281 -13.32 -2.215 1 93.81 189 LYS B O 1
ATOM 3231 N N . HIS B 1 190 ? 26.906 -12.273 -4.098 1 92.44 190 HIS B N 1
ATOM 3232 C CA . HIS B 1 190 ? 28.281 -11.805 -4.254 1 92.44 190 HIS B CA 1
ATOM 3233 C C . HIS B 1 190 ? 28.312 -10.328 -4.66 1 92.44 190 HIS B C 1
ATOM 3235 O O . HIS B 1 190 ? 27.422 -9.859 -5.375 1 92.44 190 HIS B O 1
ATOM 3241 N N . LYS B 1 191 ? 29.203 -9.562 -4.152 1 90.25 191 LYS B N 1
ATOM 3242 C CA . LYS B 1 191 ? 29.422 -8.18 -4.578 1 90.25 191 LYS B CA 1
ATOM 3243 C C . LYS B 1 191 ? 30.578 -8.094 -5.578 1 90.25 191 LYS B C 1
ATOM 3245 O O . LYS B 1 191 ? 31.719 -8.414 -5.25 1 90.25 191 LYS B O 1
ATOM 3250 N N . ILE B 1 192 ? 30.281 -7.824 -6.746 1 88.06 192 ILE B N 1
ATOM 3251 C CA . ILE B 1 192 ? 31.281 -7.684 -7.793 1 88.06 192 ILE B CA 1
ATOM 3252 C C . ILE B 1 192 ? 31.25 -6.266 -8.359 1 88.06 192 ILE B C 1
ATOM 3254 O O . ILE B 1 192 ? 30.219 -5.828 -8.891 1 88.06 192 ILE B O 1
ATOM 3258 N N . ASN B 1 193 ? 32.375 -5.523 -8.273 1 88.31 193 ASN B N 1
ATOM 3259 C CA . ASN B 1 193 ? 32.469 -4.156 -8.766 1 88.31 193 ASN B CA 1
ATOM 3260 C C . ASN B 1 193 ? 31.344 -3.287 -8.227 1 88.31 193 ASN B C 1
ATOM 3262 O O . ASN B 1 193 ? 30.688 -2.576 -8.984 1 88.31 193 ASN B O 1
ATOM 3266 N N . GLY B 1 194 ? 31 -3.453 -6.988 1 85.94 194 GLY B N 1
ATOM 3267 C CA . GLY B 1 194 ? 30.031 -2.617 -6.297 1 85.94 194 GLY B CA 1
ATOM 3268 C C . GLY B 1 194 ? 28.594 -3.047 -6.539 1 85.94 194 GLY B C 1
ATOM 3269 O O . GLY B 1 194 ? 27.672 -2.471 -5.969 1 85.94 194 GLY B O 1
ATOM 3270 N N . LYS B 1 195 ? 28.438 -4.078 -7.383 1 88.75 195 LYS B N 1
ATOM 3271 C CA . LYS B 1 195 ? 27.094 -4.562 -7.699 1 88.75 195 LYS B CA 1
ATOM 3272 C C . LYS B 1 195 ? 26.844 -5.93 -7.07 1 88.75 195 LYS B C 1
ATOM 3274 O O . LYS B 1 195 ? 27.703 -6.809 -7.117 1 88.75 195 LYS B O 1
ATOM 3279 N N . ASN B 1 196 ? 25.703 -6.031 -6.426 1 91.75 196 ASN B N 1
ATOM 3280 C CA . ASN B 1 196 ? 25.297 -7.32 -5.875 1 91.75 196 ASN B CA 1
ATOM 3281 C C . ASN B 1 196 ? 24.812 -8.273 -6.965 1 91.75 196 ASN B C 1
ATOM 3283 O O . ASN B 1 196 ? 23.906 -7.93 -7.734 1 91.75 196 ASN B O 1
ATOM 3287 N N . ILE B 1 197 ? 25.469 -9.422 -7.031 1 93.69 197 ILE B N 1
ATOM 3288 C CA . ILE B 1 197 ? 25.031 -10.43 -8 1 93.69 197 ILE B CA 1
ATOM 3289 C C . ILE B 1 197 ? 24.797 -11.758 -7.293 1 93.69 197 ILE B C 1
ATOM 3291 O O . ILE B 1 197 ? 25.375 -12.016 -6.234 1 93.69 197 ILE B O 1
ATOM 3295 N N . GLY B 1 198 ? 23.891 -12.547 -7.934 1 94.94 198 GLY B N 1
ATOM 3296 C CA . GLY B 1 198 ? 23.625 -13.875 -7.41 1 94.94 198 GLY B CA 1
ATOM 3297 C C . GLY B 1 198 ? 24.312 -14.977 -8.203 1 94.94 198 GLY B C 1
ATOM 3298 O O . GLY B 1 198 ? 24.484 -14.859 -9.414 1 94.94 198 GLY B O 1
ATOM 3299 N N . VAL B 1 199 ? 24.766 -15.953 -7.48 1 94.12 199 VAL B N 1
ATOM 3300 C CA . VAL B 1 199 ? 25.328 -17.141 -8.117 1 94.12 199 VAL B CA 1
ATOM 3301 C C . VAL B 1 199 ? 24.594 -18.391 -7.605 1 94.12 199 VAL B C 1
ATOM 3303 O O . VAL B 1 199 ? 24.422 -18.562 -6.395 1 94.12 199 VAL B O 1
ATOM 3306 N N . ILE B 1 200 ? 24.188 -19.188 -8.555 1 95.94 200 ILE B N 1
ATOM 3307 C CA . ILE B 1 200 ? 23.484 -20.422 -8.188 1 95.94 200 ILE B CA 1
ATOM 3308 C C . ILE B 1 200 ? 24.469 -21.422 -7.598 1 95.94 200 ILE B C 1
ATOM 3310 O O . ILE B 1 200 ? 25.516 -21.688 -8.188 1 95.94 200 ILE B O 1
ATOM 3314 N N . GLU B 1 201 ? 24.125 -21.875 -6.41 1 95.75 201 GLU B N 1
ATOM 3315 C CA . GLU B 1 201 ? 24.891 -22.953 -5.77 1 95.75 201 GLU B CA 1
ATOM 3316 C C . GLU B 1 201 ? 24.016 -24.172 -5.52 1 95.75 201 GLU B C 1
ATOM 3318 O O . GLU B 1 201 ? 23.062 -24.109 -4.746 1 95.75 201 GLU B O 1
ATOM 3323 N N . ARG B 1 202 ? 24.422 -25.266 -6.09 1 95.56 202 ARG B N 1
ATOM 3324 C CA . ARG B 1 202 ? 23.688 -26.5 -5.867 1 95.56 202 ARG B CA 1
ATOM 3325 C C . ARG B 1 202 ? 24.094 -27.156 -4.547 1 95.56 202 ARG B C 1
ATOM 3327 O O . ARG B 1 202 ? 25.266 -27.141 -4.172 1 95.56 202 ARG B O 1
ATOM 3334 N N . PHE B 1 203 ? 23.156 -27.734 -3.875 1 92.56 203 PHE B N 1
ATOM 3335 C CA . PHE B 1 203 ? 23.438 -28.328 -2.576 1 92.56 203 PHE B CA 1
ATOM 3336 C C . PHE B 1 203 ? 24.328 -29.562 -2.73 1 92.56 203 PHE B C 1
ATOM 3338 O O . PHE B 1 203 ? 25.062 -29.922 -1.812 1 92.56 203 PHE B O 1
ATOM 3345 N N . THR B 1 204 ? 24.25 -30.234 -3.807 1 88.62 204 THR B N 1
ATOM 3346 C CA . THR B 1 204 ? 25.109 -31.375 -4.066 1 88.62 204 THR B CA 1
ATOM 3347 C C . THR B 1 204 ? 26.562 -30.938 -4.199 1 88.62 204 THR B C 1
ATOM 3349 O O . THR B 1 204 ? 27.484 -31.719 -3.93 1 88.62 204 THR B O 1
ATOM 3352 N N . ASP B 1 205 ? 26.734 -29.734 -4.617 1 72.88 205 ASP B N 1
ATOM 3353 C CA . ASP B 1 205 ? 28.094 -29.203 -4.77 1 72.88 205 ASP B CA 1
ATOM 3354 C C . ASP B 1 205 ? 28.688 -28.812 -3.418 1 72.88 205 ASP B C 1
ATOM 3356 O O . ASP B 1 205 ? 29.891 -28.609 -3.297 1 72.88 205 ASP B O 1
ATOM 3360 N N . LEU B 1 206 ? 27.812 -28.578 -2.479 1 64.38 206 LEU B N 1
ATOM 3361 C CA . LEU B 1 206 ? 28.25 -28.156 -1.153 1 64.38 206 LEU B CA 1
ATOM 3362 C C . LEU B 1 206 ? 28.703 -29.344 -0.316 1 64.38 206 LEU B C 1
ATOM 3364 O O . LEU B 1 206 ? 29.469 -29.203 0.63 1 64.38 206 LEU B O 1
ATOM 3368 N N . LYS B 1 207 ? 28.141 -30.594 -0.426 1 59.34 207 LYS B N 1
ATOM 3369 C CA . LYS B 1 207 ? 28.531 -31.781 0.32 1 59.34 207 LYS B CA 1
ATOM 3370 C C . LYS B 1 207 ? 29.891 -32.312 -0.156 1 59.34 207 LYS B C 1
ATOM 3372 O O . LYS B 1 207 ? 30.469 -33.188 0.466 1 59.34 207 LYS B O 1
ATOM 3377 N N . LEU B 1 208 ? 30.578 -31.703 -1.111 1 44.41 208 LEU B N 1
ATOM 3378 C CA . LEU B 1 208 ? 31.906 -32.188 -1.451 1 44.41 208 LEU B CA 1
ATOM 3379 C C . LEU B 1 208 ? 32.969 -31.312 -0.792 1 44.41 208 LEU B C 1
ATOM 3381 O O . LEU B 1 208 ? 32.812 -30.094 -0.693 1 44.41 208 LEU B O 1
#

pLDDT: mean 94.31, std 7.12, range [44.41, 98.94]

InterPro domains:
  IPR011335 Restriction endonuclease type II-like [SSF52980] (1-188)
  IPR011338 Restriction endonuclease, type II, BamHI/BglIII/BstY [G3DSA:3.40.91.20] (2-181)
  IPR015278 Type-2 restriction enzyme BglII-like [PF09195] (5-179)

Secondary structure (DSSP, 8-state):
--EEEEEETTHHHHHHH-HHHHHHHHHHHHHHHT--HHHHHHHHHHH-TT-SSSHHHHHHHHHHHHHHTTPEEEEESBSSGGG-SGGGEEEEEETTEEEEE--SBGGGHHHHHHHHHHHHS--SSPBS---SEEEEEEE-HHHHHHTT--TTB--HHHHHHHHTTTTTT--S-EEEEEEPPPSSEEEEEEEETTEEEEEEEEHHHH--/--EEEEEETTHHHHHHH-HHHHHHHHHHHHHHHT--HHHHHHHHHHH-TT-SSSHHHHHHHHHHHHHHTTPEEEEESBSSGGG-SGGGEEEEEETTEEEEE--SBGGGHHHHHHHHHHHH---SSPBS---SEEEEEEE-HHHHHHTT--TTB--HHHHHHHHTTTTTT--S-EEEEEEPPPSSEEEEEEEETTEEEEEEEEHHHH--

Radius of gyration: 23.72 Å; Cα contacts (8 Å, |Δi|>4): 812; chains: 2; bounding box: 53×72×46 Å

Organism: NCBI:txid1720316

Nearest PDB structures (foldseek):
  1dfm-assembly1_B  TM=6.667E-01  e=1.142E-09  Bacillus subtilis
  1dfm-assembly1_A  TM=6.650E-01  e=1.590E-09  Bacillus subtilis
  6nz5-assembly1_A  TM=2.791E-01  e=4.666E-01  Shewanella oneidensis MR-1
  6nz4-assembly1_A  TM=2.423E-01  e=6.938E-01  Shewanella oneidensis MR-1
  6nz6-assembly1_B  TM=2.426E-01  e=1.750E+00  Shewanella oneidensis MR-1

Foldseek 3Di:
DDKDKDWFPCLVVCLCPPPVRVVVSVLQCCLLVVCDPVQLVVQCVVPVQFPQFSLVSSVVSSVVSSVVVPWDAFAAFFPDPVRSPSLRTFGTDDAQETEHEFQDFQVCLVSSLCNLVSSQDDDPTHTPHHHQEYEYEYAAPQQCQQRVRDPRGDFQVVSVVVCVVCVVVNPHIYMYMHDHHDDFWGWDWDQDPNGIGTDIGGVVNVVD/DDKDKDWFPCLVVCQCPPPVRVVVSVLQCCLLVVCDPVQLVVQCVVPVQFAQFSLVSSVVSSVVSSVVVPKDAFAAFFPDPVRSPSLRTFGTDDAQETEHEFFDFQVCLVSSLCNLVSSQDDDPTHTPHHHQEYEYEYAAPQQCQQRVRDPRGDFQVVSVVVCVVCVVVRPHIYMYMHDHHDDFWGWDWDQDPNGIGTDIGGPVNVVD